Protein AF-A0A8E5HLG8-F1 (afdb_monomer_lite)

Foldseek 3Di:
DDDDDDDDDDPPPDPPPLLVVLVVVLVVLQVLVVVLDPPPPDPPPDDDDPPDDDDDDDDDDDDDDDDDDDDDDDDDDDDDDDDDDDDDDDDDDDDDDDDDDDDDDDDDDDDDDDDDDDDDDDDDDDDDDDDDDDDDDDDDDPPPPQDFDPPDPDDDDPVLLVSLVVSQVSRVLNVVLVVVVDCLVVLLVLVVQLQVCLQVLVLLSNLLSLLVSCLVPNVSVLLLLLSLLQPACSSNPDRPPGPDPDPPDDQDPVNVVVNSDDPSNVSSNVSSCCNNVVVLVVVCVVPPPVCCCVRPVVVVPDQDLAQFLALCNLVSVVCVVPVDDDDPVLVVLVPQLSCVLRPVLSVQFSNQPSLLSQLLSLLSNQLSHSGHHSSSVSRNVSSSSVQVVQFPLSVPVVNVVCLSVQLSVLSSQLVVLSCCCPPVVDPQSPPRNNVSSVSNSVSSVVVSVRSSVSSNDNPPSDPDD

Sequence (465 aa):
MNQKNTNNANAHDALPPHADVGIKINIAIAIAIAIATPIPVGISTPIPVPIVPPPPRPPVPRRRRPPPRPPRLRRLPGRPLRRQVHRHRLPRLHRCRPPRLRRPVALRPRHVPLHPPPRVAAAPHRRLPPPRQARLRPRRPPRRLARPARPAPPGFPPPRAGAFAALWLWNPMVAAISARGSCEGLLGVLTAALVWAVEARRVGLAGAVLGLAVHFKIYPFIWAGAVVWWMDRERMGGPRAGPAAAPEEPASLGALVRGFVSPDRMKLAAVSLATFMGLNALMYSVYGTPFLTHTFLHHVSRIDHRHNFSPYNTLLYLTSAEPASSLRAESLAFLPQLLLSCVLIPFVLAKKDLATSMMAQTLAFVTFNKVCTSQYFLWYMIFLPLYLPGSTLLRKPAVGVSALVLWIAAQAAWLQQGYQLEFLGRSTFFPGLWAASLAFFLVNCWILGIIICDGAVTHDKLHVE

InterPro domains:
  IPR007704 GPI mannosyltransferase 1 [PF05007] (177-452)
  IPR007704 GPI mannosyltransferase 1 [PTHR12886] (159-453)

Secondary structure (DSSP, 8-state):
----------------HHHHHHHHHHHHHHHHHHHHS---------PPPP-PPPPPPPPP---PPPPPPPP-PPP----------PPPPPPP---PPPPP-PPPP--PPPPPP-PPPP-PPP----PPPPPP-------PPP---PPPPPPPPPPPPHHHHHHHHHHHHT-HHHHHHHHTT-THHHHHHHHHHHHHHHHTT-HHHHHHHHHHHHHH-SGGGGHHHHHHHH--HHHH--TT-PPPPP-SS---HHHHHHHH--HHHHHHHHHHHHHHHHHHHHHHHHH-HHHHIIIIIHHHH----TT--STTHHHHHHHHH----S--GGGGGHHHHHHIIIIIHHHHHTTT-HHHHHHHHHHHHHHT-S---GGGHHHHHTTHHHHGGGSHHHHSHHHHHHHHHHHHHHHHHHHHHHHHHHTT----IIIIIHHHHHHHHHHHHHHHHHHHHHHHS--------

Structure (mmCIF, N/CA/C/O backbone):
data_AF-A0A8E5HLG8-F1
#
_entry.id   AF-A0A8E5HLG8-F1
#
loop_
_atom_site.group_PDB
_atom_site.id
_atom_site.type_symbol
_atom_site.label_atom_id
_atom_site.label_alt_id
_atom_site.label_comp_id
_atom_site.label_asym_id
_atom_site.label_entity_id
_atom_site.label_seq_id
_atom_site.pdbx_PDB_ins_code
_atom_site.Cartn_x
_atom_site.Cartn_y
_atom_site.Cartn_z
_atom_site.occupancy
_atom_site.B_iso_or_equiv
_atom_site.auth_seq_id
_atom_site.auth_comp_id
_atom_site.auth_asym_id
_atom_site.auth_atom_id
_atom_site.pdbx_PDB_model_num
ATOM 1 N N . MET A 1 1 ? -52.337 -38.064 19.237 1.00 33.66 1 MET A N 1
ATOM 2 C CA . MET A 1 1 ? -52.190 -38.954 18.063 1.00 33.66 1 MET A CA 1
ATOM 3 C C . MET A 1 1 ? -51.597 -38.114 16.932 1.00 33.66 1 MET A C 1
ATOM 5 O O . MET A 1 1 ? -52.253 -37.168 16.533 1.00 33.66 1 MET A O 1
ATOM 9 N N . ASN A 1 2 ? -50.277 -38.158 16.700 1.00 33.19 2 ASN A N 1
ATOM 10 C CA . ASN A 1 2 ? -49.595 -38.924 15.628 1.00 33.19 2 ASN A CA 1
ATOM 11 C C . ASN A 1 2 ? -50.138 -38.632 14.212 1.00 33.19 2 ASN A C 1
ATOM 13 O O . ASN A 1 2 ? -51.338 -38.731 14.025 1.00 33.19 2 ASN A O 1
ATOM 17 N N . GLN A 1 3 ? -49.382 -38.407 13.132 1.00 33.06 3 GLN A N 1
ATOM 18 C CA . GLN A 1 3 ? -47.950 -38.281 12.815 1.00 33.06 3 GLN A CA 1
ATOM 19 C C . GLN A 1 3 ? -47.907 -38.124 11.274 1.00 33.06 3 GLN A C 1
ATOM 21 O O . GLN A 1 3 ? -48.616 -38.876 10.612 1.00 33.06 3 GLN A O 1
ATOM 26 N N . LYS A 1 4 ? -47.077 -37.237 10.700 1.00 31.91 4 LYS A N 1
ATOM 27 C CA . LYS A 1 4 ? -46.041 -37.568 9.683 1.00 31.91 4 LYS A CA 1
ATOM 28 C C . LYS A 1 4 ? -45.573 -36.372 8.839 1.00 31.91 4 LYS A C 1
ATOM 30 O O . LYS A 1 4 ? -46.316 -35.777 8.071 1.00 31.91 4 LYS A O 1
ATOM 35 N N . ASN A 1 5 ? -44.267 -36.144 8.981 1.00 39.59 5 ASN A N 1
ATOM 36 C CA . ASN A 1 5 ? -43.316 -35.571 8.031 1.00 39.59 5 ASN A CA 1
ATOM 37 C C . ASN A 1 5 ? -43.402 -36.172 6.619 1.00 39.59 5 ASN A C 1
ATOM 39 O O . ASN A 1 5 ? -43.692 -37.361 6.493 1.00 39.59 5 ASN A O 1
ATOM 43 N N . THR A 1 6 ? -42.987 -35.357 5.636 1.00 32.62 6 THR A N 1
ATOM 44 C CA . THR A 1 6 ? -42.326 -35.603 4.319 1.00 32.62 6 THR A CA 1
ATOM 45 C C . THR A 1 6 ? -42.886 -34.551 3.338 1.00 32.62 6 THR A C 1
ATOM 47 O O . THR A 1 6 ? -44.091 -34.387 3.260 1.00 32.62 6 THR A O 1
ATOM 50 N N . ASN A 1 7 ? -42.139 -33.694 2.636 1.00 28.83 7 ASN A N 1
ATOM 51 C CA . ASN A 1 7 ? -40.846 -33.860 1.989 1.00 28.83 7 ASN A CA 1
ATOM 52 C C . ASN A 1 7 ? -40.058 -32.543 1.932 1.00 28.83 7 ASN A C 1
ATOM 54 O O . ASN A 1 7 ? -40.578 -31.495 1.560 1.00 28.83 7 ASN A O 1
ATOM 58 N N . ASN A 1 8 ? -38.770 -32.671 2.232 1.00 35.88 8 ASN A N 1
ATOM 59 C CA . ASN A 1 8 ? -37.707 -31.734 1.923 1.00 35.88 8 ASN A CA 1
ATOM 60 C C . ASN A 1 8 ? -36.848 -32.420 0.848 1.00 35.88 8 ASN A C 1
ATOM 62 O O . ASN A 1 8 ? -36.242 -33.443 1.154 1.00 35.88 8 ASN A O 1
ATOM 66 N N . ALA A 1 9 ? -36.848 -31.925 -0.390 1.00 35.78 9 ALA A N 1
ATOM 67 C CA . ALA A 1 9 ? -35.837 -32.214 -1.412 1.00 35.78 9 ALA A CA 1
ATOM 68 C C . ALA A 1 9 ? -36.082 -31.306 -2.628 1.00 35.78 9 ALA A C 1
ATOM 70 O O . ALA A 1 9 ? -37.214 -31.214 -3.095 1.00 35.78 9 ALA A O 1
ATOM 71 N N . ASN A 1 10 ? -35.011 -30.696 -3.143 1.00 32.66 10 ASN A N 1
ATOM 72 C CA . ASN A 1 10 ? -34.926 -29.839 -4.340 1.00 32.66 10 ASN A CA 1
ATOM 73 C C . ASN A 1 10 ? -34.997 -28.320 -4.107 1.00 32.66 10 ASN A C 1
ATOM 75 O O . ASN A 1 10 ? -35.685 -27.599 -4.822 1.00 32.66 10 ASN A O 1
ATOM 79 N N . ALA A 1 11 ? -34.185 -27.808 -3.183 1.00 34.97 11 ALA A N 1
ATOM 80 C CA . ALA A 1 11 ? -33.562 -26.502 -3.378 1.00 34.97 11 ALA A CA 1
ATOM 81 C C . ALA A 1 11 ? -32.075 -26.759 -3.635 1.00 34.97 11 ALA A C 1
ATOM 83 O O . ALA A 1 11 ? -31.290 -26.902 -2.704 1.00 34.97 11 ALA A O 1
ATOM 84 N N . HIS A 1 12 ? -31.711 -26.928 -4.907 1.00 36.16 12 HIS A N 1
ATOM 85 C CA . HIS A 1 12 ? -30.310 -26.912 -5.308 1.00 36.16 12 HIS A CA 1
ATOM 86 C C . HIS A 1 12 ? -29.679 -25.601 -4.830 1.00 36.16 12 HIS A C 1
ATOM 88 O O . HIS A 1 12 ? -30.248 -24.529 -5.043 1.00 36.16 12 HIS A O 1
ATOM 94 N N . ASP A 1 13 ? -28.507 -25.722 -4.209 1.00 39.66 13 ASP A N 1
ATOM 95 C CA . ASP A 1 13 ? -27.594 -24.656 -3.805 1.00 39.66 13 ASP A CA 1
ATOM 96 C C . ASP A 1 13 ? -27.187 -23.774 -5.000 1.00 39.66 13 ASP A C 1
ATOM 98 O O . ASP A 1 13 ? -26.072 -23.845 -5.522 1.00 39.66 13 ASP A O 1
ATOM 102 N N . ALA A 1 14 ? -28.095 -22.923 -5.467 1.00 40.72 14 ALA A N 1
ATOM 103 C CA . ALA A 1 14 ? -27.753 -21.842 -6.369 1.00 40.72 14 ALA A CA 1
ATOM 104 C C . ALA A 1 14 ? -27.054 -20.760 -5.539 1.00 40.72 14 ALA A C 1
ATOM 106 O O . ALA A 1 14 ? -27.681 -20.048 -4.750 1.00 40.72 14 ALA A O 1
ATOM 107 N N . LEU A 1 15 ? -25.732 -20.649 -5.701 1.00 38.44 15 LEU A N 1
ATOM 108 C CA . LEU A 1 15 ? -24.967 -19.507 -5.209 1.00 38.44 15 LEU A CA 1
ATOM 109 C C . LEU A 1 15 ? -25.688 -18.208 -5.616 1.00 38.44 15 LEU A C 1
ATOM 111 O O . LEU A 1 15 ? -26.100 -18.084 -6.773 1.00 38.44 15 LEU A O 1
ATOM 115 N N . PRO A 1 16 ? -25.838 -17.225 -4.707 1.00 43.00 16 PRO A N 1
ATOM 116 C CA . PRO A 1 16 ? -26.489 -15.969 -5.049 1.00 43.00 16 PRO A CA 1
ATOM 117 C C . PRO A 1 16 ? -25.780 -15.344 -6.260 1.00 43.00 16 PRO A C 1
ATOM 119 O O . PRO A 1 16 ? -24.552 -15.438 -6.347 1.00 43.00 16 PRO A O 1
ATOM 122 N N . PRO A 1 17 ? -26.496 -14.661 -7.170 1.00 42.03 17 PRO A N 1
ATOM 123 C CA . PRO A 1 17 ? -25.954 -14.197 -8.454 1.00 42.03 17 PRO A CA 1
ATOM 124 C C . PRO A 1 17 ? -24.676 -13.342 -8.330 1.00 42.03 17 PRO A C 1
ATOM 126 O O . PRO A 1 17 ? -23.859 -13.294 -9.243 1.00 42.03 17 PRO A O 1
ATOM 129 N N . HIS A 1 18 ? -24.434 -12.718 -7.173 1.00 44.22 18 HIS A N 1
ATOM 130 C CA . HIS A 1 18 ? -23.208 -11.968 -6.880 1.00 44.22 18 HIS A CA 1
ATOM 131 C C . HIS A 1 18 ? -21.958 -12.832 -6.625 1.00 44.22 18 HIS A C 1
ATOM 133 O O . HIS A 1 18 ? -20.843 -12.362 -6.844 1.00 44.22 18 HIS A O 1
ATOM 139 N N . ALA A 1 19 ? -22.112 -14.072 -6.155 1.00 35.81 19 ALA A N 1
ATOM 140 C CA . ALA A 1 19 ? -20.997 -14.991 -5.929 1.00 35.81 19 ALA A CA 1
ATOM 141 C C . ALA A 1 19 ? -20.511 -15.627 -7.245 1.00 35.81 19 ALA A C 1
ATOM 143 O O . ALA A 1 19 ? -19.310 -15.806 -7.436 1.00 35.81 19 ALA A O 1
ATOM 144 N N . ASP A 1 20 ? -21.428 -15.851 -8.188 1.00 43.81 20 ASP A N 1
ATOM 145 C CA . ASP A 1 20 ? -21.122 -16.301 -9.550 1.00 43.81 20 ASP A CA 1
ATOM 146 C C . ASP A 1 20 ? -20.339 -15.230 -10.345 1.00 43.81 20 ASP A C 1
ATOM 148 O O . ASP A 1 20 ? -19.376 -15.526 -11.050 1.00 43.81 20 ASP A O 1
ATOM 152 N N . VAL A 1 21 ? -20.646 -13.944 -10.131 1.00 48.38 21 VAL A N 1
ATOM 153 C CA . VAL A 1 21 ? -19.853 -12.823 -10.674 1.00 48.38 21 VAL A CA 1
ATOM 154 C C . VAL A 1 21 ? -18.424 -12.808 -10.115 1.00 48.38 21 VAL A C 1
ATOM 156 O O . VAL A 1 21 ? -17.485 -12.570 -10.869 1.00 48.38 21 VAL A O 1
ATOM 159 N N . GLY A 1 22 ? -18.225 -13.099 -8.825 1.00 39.38 22 GLY A N 1
ATOM 160 C CA . GLY A 1 22 ? -16.890 -13.169 -8.213 1.00 39.38 22 GLY A CA 1
ATOM 161 C C . GLY A 1 22 ? -16.023 -14.297 -8.783 1.00 39.38 22 GLY A C 1
ATOM 162 O O . GLY A 1 22 ? -14.840 -14.091 -9.048 1.00 39.38 22 GLY A O 1
ATOM 163 N N . ILE A 1 23 ? -16.623 -15.461 -9.049 1.00 42.91 23 ILE A N 1
ATOM 164 C CA . ILE A 1 23 ? -15.954 -16.597 -9.700 1.00 42.91 23 ILE A CA 1
ATOM 165 C C . ILE A 1 23 ? -15.611 -16.256 -11.155 1.00 42.91 23 ILE A C 1
ATOM 167 O O . ILE A 1 23 ? -14.480 -16.470 -11.585 1.00 42.91 23 ILE A O 1
ATOM 171 N N . LYS A 1 24 ? -16.539 -15.642 -11.897 1.00 42.03 24 LYS A N 1
ATOM 172 C CA . LYS A 1 24 ? -16.307 -15.187 -13.279 1.00 42.03 24 LYS A CA 1
ATOM 173 C C . LYS A 1 24 ? -15.227 -14.106 -13.367 1.00 42.03 24 LYS A C 1
ATOM 175 O O . LYS A 1 24 ? -14.404 -14.147 -14.276 1.00 42.03 24 LYS A O 1
ATOM 180 N N . ILE A 1 25 ? -15.173 -13.187 -12.401 1.00 45.47 25 ILE A N 1
ATOM 181 C CA . ILE A 1 25 ? -14.101 -12.191 -12.281 1.00 45.47 25 ILE A CA 1
ATOM 182 C C . ILE A 1 25 ? -12.770 -12.871 -11.954 1.00 45.47 25 ILE A C 1
ATOM 184 O O . ILE A 1 25 ? -11.781 -12.550 -12.595 1.00 45.47 25 ILE A O 1
ATOM 188 N N . ASN A 1 26 ? -12.726 -13.838 -11.035 1.00 41.66 26 ASN A N 1
ATOM 189 C CA . ASN A 1 26 ? -11.507 -14.605 -10.755 1.00 41.66 26 ASN A CA 1
ATOM 190 C C . ASN A 1 26 ? -10.997 -15.364 -11.977 1.00 41.66 26 ASN A C 1
ATOM 192 O O . ASN A 1 26 ? -9.798 -15.364 -12.226 1.00 41.66 26 ASN A O 1
ATOM 196 N N . ILE A 1 27 ? -11.892 -15.976 -12.752 1.00 44.75 27 ILE A N 1
ATOM 197 C CA . ILE A 1 27 ? -11.540 -16.661 -13.997 1.00 44.75 27 ILE A CA 1
ATOM 198 C C . ILE A 1 27 ? -11.031 -15.647 -15.029 1.00 44.75 27 ILE A C 1
ATOM 200 O O . ILE A 1 27 ? -10.001 -15.882 -15.651 1.00 44.75 27 ILE A O 1
ATOM 204 N N . ALA A 1 28 ? -11.674 -14.484 -15.165 1.00 42.00 28 ALA A N 1
ATOM 205 C CA . ALA A 1 28 ? -11.221 -13.423 -16.065 1.00 42.00 28 ALA A CA 1
ATOM 206 C C . ALA A 1 28 ? -9.865 -12.824 -15.642 1.00 42.00 28 ALA A C 1
ATOM 208 O O . ALA A 1 28 ? -8.995 -12.632 -16.486 1.00 42.00 28 ALA A O 1
ATOM 209 N N . ILE A 1 29 ? -9.654 -12.590 -14.342 1.00 42.69 29 ILE A N 1
ATOM 210 C CA . ILE A 1 29 ? -8.370 -12.193 -13.741 1.00 42.69 29 ILE A CA 1
ATOM 211 C C . ILE A 1 29 ? -7.323 -13.272 -14.018 1.00 42.69 29 ILE A C 1
ATOM 213 O O . ILE A 1 29 ? -6.205 -12.954 -14.416 1.00 42.69 29 ILE A O 1
ATOM 217 N N . ALA A 1 30 ? -7.687 -14.544 -13.839 1.00 39.66 30 ALA A N 1
ATOM 218 C CA . ALA A 1 30 ? -6.775 -15.658 -14.012 1.00 39.66 30 ALA A CA 1
ATOM 219 C C . ALA A 1 30 ? -6.317 -15.814 -15.464 1.00 39.66 30 ALA A C 1
ATOM 221 O O . ALA A 1 30 ? -5.120 -15.914 -15.724 1.00 39.66 30 ALA A O 1
ATOM 222 N N . ILE A 1 31 ? -7.261 -15.745 -16.402 1.00 42.72 31 ILE A N 1
ATOM 223 C CA . ILE A 1 31 ? -7.009 -15.782 -17.844 1.00 42.72 31 ILE A CA 1
ATOM 224 C C . ILE A 1 31 ? -6.178 -14.570 -18.270 1.00 42.72 31 ILE A C 1
ATOM 226 O O . ILE A 1 31 ? -5.179 -14.718 -18.967 1.00 42.72 31 ILE A O 1
ATOM 230 N N . ALA A 1 32 ? -6.531 -13.368 -17.821 1.00 40.81 32 ALA A N 1
ATOM 231 C CA . ALA A 1 32 ? -5.846 -12.156 -18.245 1.00 40.81 32 ALA A CA 1
ATOM 232 C C . ALA A 1 32 ? -4.432 -12.017 -17.647 1.00 40.81 32 ALA A C 1
ATOM 234 O O . ALA A 1 32 ? -3.543 -11.485 -18.308 1.00 40.81 32 ALA A O 1
ATOM 235 N N . ILE A 1 33 ? -4.185 -12.551 -16.444 1.00 39.84 33 ILE A N 1
ATOM 236 C CA . ILE A 1 33 ? -2.832 -12.658 -15.878 1.00 39.84 33 ILE A CA 1
ATOM 237 C C . ILE A 1 33 ? -2.034 -13.752 -16.588 1.00 39.84 33 ILE A C 1
ATOM 239 O O . ILE A 1 33 ? -0.885 -13.495 -16.917 1.00 39.84 33 ILE A O 1
ATOM 243 N N . ALA A 1 34 ? -2.624 -14.913 -16.894 1.00 35.84 34 ALA A N 1
ATOM 244 C CA . ALA A 1 34 ? -1.951 -15.962 -17.666 1.00 35.84 34 ALA A CA 1
ATOM 245 C C . ALA A 1 34 ? -1.518 -15.476 -19.063 1.00 35.84 34 ALA A C 1
ATOM 247 O O . ALA A 1 34 ? -0.477 -15.894 -19.561 1.00 35.84 34 ALA A O 1
ATOM 248 N N . ILE A 1 35 ? -2.277 -14.551 -19.662 1.00 40.31 35 ILE A N 1
ATOM 249 C CA . ILE A 1 35 ? -1.929 -13.880 -20.924 1.00 40.31 35 ILE A CA 1
ATOM 250 C C . ILE A 1 35 ? -0.850 -12.795 -20.722 1.00 40.31 35 ILE A C 1
ATOM 252 O O . ILE A 1 35 ? -0.012 -12.596 -21.598 1.00 40.31 35 ILE A O 1
ATOM 256 N N . ALA A 1 36 ? -0.850 -12.084 -19.587 1.00 32.88 36 ALA A N 1
ATOM 257 C CA . ALA A 1 36 ? 0.065 -10.966 -19.317 1.00 32.88 36 ALA A CA 1
ATOM 258 C C . ALA A 1 36 ? 1.403 -11.375 -18.671 1.00 32.88 36 ALA A C 1
ATOM 260 O O . ALA A 1 36 ? 2.363 -10.603 -18.702 1.00 32.88 36 ALA A O 1
ATOM 261 N N . THR A 1 37 ? 1.495 -12.566 -18.079 1.00 32.44 37 THR A N 1
ATOM 262 C CA . THR A 1 37 ? 2.759 -13.137 -17.611 1.00 32.44 37 THR A CA 1
ATOM 263 C C . THR A 1 37 ? 3.421 -13.897 -18.753 1.00 32.44 37 THR A C 1
ATOM 265 O O . THR A 1 37 ? 2.841 -14.882 -19.212 1.00 32.44 37 THR A O 1
ATOM 268 N N . PRO A 1 38 ? 4.637 -13.532 -19.199 1.00 34.59 38 PRO A N 1
ATOM 269 C CA . PRO A 1 38 ? 5.407 -14.443 -20.025 1.00 34.59 38 PRO A CA 1
ATOM 270 C C . PRO A 1 38 ? 5.679 -15.698 -19.191 1.00 34.59 38 PRO A C 1
ATOM 272 O O . PRO A 1 38 ? 6.455 -15.668 -18.235 1.00 34.59 38 PRO A O 1
ATOM 275 N N . ILE A 1 39 ? 5.007 -16.799 -19.533 1.00 34.38 39 ILE A N 1
ATOM 276 C CA . ILE A 1 39 ? 5.462 -18.134 -19.154 1.00 34.38 39 ILE A CA 1
ATOM 277 C C . ILE A 1 39 ? 6.886 -18.227 -19.710 1.00 34.38 39 ILE A C 1
ATOM 279 O O . ILE A 1 39 ? 7.060 -18.012 -20.913 1.00 34.38 39 ILE A O 1
ATOM 283 N N . PRO A 1 40 ? 7.917 -18.497 -18.894 1.00 33.84 40 PRO A N 1
ATOM 284 C CA . PRO A 1 40 ? 9.219 -18.821 -19.440 1.00 33.84 40 PRO A CA 1
ATOM 285 C C . PRO A 1 40 ? 9.073 -20.128 -20.225 1.00 33.84 40 PRO A C 1
ATOM 287 O O . PRO A 1 40 ? 9.118 -21.223 -19.669 1.00 33.84 40 PRO A O 1
ATOM 290 N N . VAL A 1 41 ? 8.858 -20.018 -21.536 1.00 34.16 41 VAL A N 1
ATOM 291 C CA . VAL A 1 41 ? 9.073 -21.121 -22.468 1.00 34.16 41 VAL A CA 1
ATOM 292 C C . VAL A 1 41 ? 10.581 -21.309 -22.516 1.00 34.16 41 VAL A C 1
ATOM 294 O O . VAL A 1 41 ? 11.297 -20.577 -23.193 1.00 34.16 41 VAL A O 1
ATOM 297 N N . GLY A 1 42 ? 11.070 -22.222 -21.685 1.00 30.70 42 GLY A N 1
ATOM 298 C CA . GLY A 1 42 ? 12.496 -22.442 -21.528 1.00 30.70 42 GLY A CA 1
ATOM 299 C C . GLY A 1 42 ? 12.827 -23.356 -20.362 1.00 30.70 42 GLY A C 1
ATOM 300 O O . GLY A 1 42 ? 13.618 -22.983 -19.503 1.00 30.70 42 GLY A O 1
ATOM 301 N N . ILE A 1 43 ? 12.294 -24.582 -20.358 1.00 36.59 43 ILE A N 1
ATOM 302 C CA . ILE A 1 43 ? 13.053 -25.701 -19.788 1.00 36.59 43 ILE A CA 1
ATOM 303 C C . ILE A 1 43 ? 14.216 -25.932 -20.760 1.00 36.59 43 ILE A C 1
ATOM 305 O O . ILE A 1 43 ? 14.160 -26.782 -21.639 1.00 36.59 43 ILE A O 1
ATOM 309 N N . SER A 1 44 ? 15.246 -25.093 -20.666 1.00 32.69 44 SER A N 1
ATOM 310 C CA . SER A 1 44 ? 16.565 -25.464 -21.153 1.00 32.69 44 SER A CA 1
ATOM 311 C C . SER A 1 44 ? 17.203 -26.251 -20.026 1.00 32.69 44 SER A C 1
ATOM 313 O O . SER A 1 44 ? 17.502 -25.712 -18.961 1.00 32.69 44 SER A O 1
ATOM 315 N N . THR A 1 45 ? 17.341 -27.551 -20.254 1.00 33.38 45 THR A N 1
ATOM 316 C CA . THR A 1 45 ? 18.261 -28.421 -19.524 1.00 33.38 45 THR A CA 1
ATOM 317 C C . THR A 1 45 ? 19.561 -27.668 -19.224 1.00 33.38 45 THR A C 1
ATOM 319 O O . THR A 1 45 ? 20.091 -27.026 -20.137 1.00 33.38 45 THR A O 1
ATOM 322 N N . PRO A 1 46 ? 20.092 -27.711 -17.990 1.00 33.22 46 PRO A N 1
ATOM 323 C CA . PRO A 1 46 ? 21.350 -27.051 -17.685 1.00 33.22 46 PRO A CA 1
ATOM 324 C C . PRO A 1 46 ? 22.454 -27.661 -18.553 1.00 33.22 46 PRO A C 1
ATOM 326 O O . PRO A 1 46 ? 22.828 -28.819 -18.385 1.00 33.22 46 PRO A O 1
ATOM 329 N N . ILE A 1 47 ? 22.962 -26.875 -19.502 1.00 39.88 47 ILE A N 1
ATOM 330 C CA . ILE A 1 47 ? 24.226 -27.167 -20.173 1.00 39.88 47 ILE A CA 1
ATOM 331 C C . ILE A 1 47 ? 25.305 -27.100 -19.079 1.00 39.88 47 ILE A C 1
ATOM 333 O O . ILE A 1 47 ? 25.369 -26.088 -18.373 1.00 39.88 47 ILE A O 1
ATOM 337 N N . PRO A 1 48 ? 26.130 -28.144 -18.883 1.00 34.59 48 PRO A N 1
ATOM 338 C CA . PRO A 1 48 ? 27.190 -28.107 -17.888 1.00 34.59 48 PRO A CA 1
ATOM 339 C C . PRO A 1 48 ? 28.175 -26.987 -18.235 1.00 34.59 48 PRO A C 1
ATOM 341 O O . PRO A 1 48 ? 28.818 -26.993 -19.284 1.00 34.59 48 PRO A O 1
ATOM 344 N N . VAL A 1 49 ? 28.268 -26.003 -17.342 1.00 42.03 49 VAL A N 1
ATOM 345 C CA . VAL A 1 49 ? 29.282 -24.949 -17.393 1.00 42.03 49 VAL A CA 1
ATOM 346 C C . VAL A 1 49 ? 30.656 -25.619 -17.246 1.00 42.03 49 VAL A C 1
ATOM 348 O O . VAL A 1 49 ? 30.843 -26.374 -16.288 1.00 42.03 49 VAL A O 1
ATOM 351 N N . PRO A 1 50 ? 31.631 -25.371 -18.141 1.00 37.91 50 PRO A N 1
ATOM 352 C CA . PRO A 1 50 ? 32.989 -25.849 -17.934 1.00 37.91 50 PRO A CA 1
ATOM 353 C C . PRO A 1 50 ? 33.537 -25.236 -16.645 1.00 37.91 50 PRO A C 1
ATOM 355 O O . PRO A 1 50 ? 33.508 -24.017 -16.464 1.00 37.91 50 PRO A O 1
ATOM 358 N N . ILE A 1 51 ? 34.037 -26.082 -15.747 1.00 43.84 51 ILE A N 1
ATOM 359 C CA . ILE A 1 51 ? 34.740 -25.655 -14.539 1.00 43.84 51 ILE A CA 1
ATOM 360 C C . ILE A 1 51 ? 35.990 -24.892 -14.989 1.00 43.84 51 ILE A C 1
ATOM 362 O O . ILE A 1 51 ? 36.980 -25.488 -15.408 1.00 43.84 51 ILE A O 1
ATOM 366 N N . VAL A 1 52 ? 35.935 -23.563 -14.930 1.00 50.94 52 VAL A N 1
ATOM 367 C CA . VAL A 1 52 ? 37.111 -22.710 -15.108 1.00 50.94 52 VAL A CA 1
ATOM 368 C C . VAL A 1 52 ? 37.937 -22.816 -13.822 1.00 50.94 52 VAL A C 1
ATOM 370 O O . VAL A 1 52 ? 37.417 -22.485 -12.752 1.00 50.94 52 VAL A O 1
ATOM 373 N N . PRO A 1 53 ? 39.194 -23.294 -13.868 1.00 52.78 53 PRO A N 1
ATOM 374 C CA . PRO A 1 53 ? 40.040 -23.323 -12.684 1.00 52.78 53 PRO A CA 1
ATOM 375 C C . PRO A 1 53 ? 40.323 -21.890 -12.204 1.00 52.78 53 PRO A C 1
ATOM 377 O O . PRO A 1 53 ? 40.390 -20.963 -13.018 1.00 52.78 53 PRO A O 1
ATOM 380 N N . PRO A 1 54 ? 40.492 -21.677 -10.887 1.00 55.53 54 PRO A N 1
ATOM 381 C CA . PRO A 1 54 ? 40.755 -20.351 -10.348 1.00 55.53 54 PRO A CA 1
ATOM 382 C C . PRO A 1 54 ? 42.059 -19.776 -10.928 1.00 55.53 54 PRO A C 1
ATOM 384 O O . PRO A 1 54 ? 43.006 -20.530 -11.174 1.00 55.53 54 PRO A O 1
ATOM 387 N N . PRO A 1 55 ? 42.147 -18.448 -11.125 1.00 54.84 55 PRO A N 1
ATOM 388 C CA . PRO A 1 55 ? 43.370 -17.823 -11.609 1.00 54.84 55 PRO A CA 1
ATOM 389 C C . PRO A 1 55 ? 44.530 -18.066 -10.626 1.00 54.84 55 PRO A C 1
ATOM 391 O O . PRO A 1 55 ? 44.311 -18.113 -9.408 1.00 54.84 55 PRO A O 1
ATOM 394 N N . PRO A 1 56 ? 45.774 -18.216 -11.119 1.00 59.94 56 PRO A N 1
ATOM 395 C CA . PRO A 1 56 ? 46.929 -18.447 -10.263 1.00 59.94 56 PRO A CA 1
ATOM 396 C C . PRO A 1 56 ? 47.146 -17.270 -9.305 1.00 59.94 56 PRO A C 1
ATOM 398 O O . PRO A 1 56 ? 46.934 -16.105 -9.653 1.00 59.94 56 PRO A O 1
ATOM 401 N N . ARG A 1 57 ? 47.583 -17.584 -8.078 1.00 53.69 57 ARG A N 1
ATOM 402 C CA . ARG A 1 57 ? 47.890 -16.583 -7.047 1.00 53.69 57 ARG A CA 1
ATOM 403 C C . ARG A 1 57 ? 48.904 -15.560 -7.583 1.00 53.69 57 ARG A C 1
ATOM 405 O O . ARG A 1 57 ? 49.873 -15.964 -8.228 1.00 53.69 57 ARG A O 1
ATOM 412 N N . PRO A 1 58 ? 48.739 -14.260 -7.281 1.00 55.38 58 PRO A N 1
ATOM 413 C CA . PRO A 1 58 ? 49.726 -13.261 -7.663 1.00 55.38 58 PRO A CA 1
ATOM 414 C C . PRO A 1 58 ? 51.077 -13.571 -6.993 1.00 55.38 58 PRO A C 1
ATOM 416 O O . PRO A 1 58 ? 51.102 -14.029 -5.844 1.00 55.38 58 PRO A O 1
ATOM 419 N N . PRO A 1 59 ? 52.208 -13.339 -7.682 1.00 54.72 59 PRO A N 1
ATOM 420 C CA . PRO A 1 59 ? 53.522 -13.625 -7.128 1.00 54.72 59 PRO A CA 1
ATOM 421 C C . PRO A 1 59 ? 53.808 -12.745 -5.906 1.00 54.72 59 PRO A C 1
ATOM 423 O O . PRO A 1 59 ? 53.547 -11.541 -5.898 1.00 54.72 59 PRO A O 1
ATOM 426 N N . VAL A 1 60 ? 54.387 -13.366 -4.877 1.00 53.78 60 VAL A N 1
ATOM 427 C CA . VAL A 1 60 ? 54.887 -12.703 -3.665 1.00 53.78 60 VAL A CA 1
ATOM 428 C C . VAL A 1 60 ? 55.868 -11.587 -4.063 1.00 53.78 60 VAL A C 1
ATOM 430 O O . VAL A 1 60 ? 56.765 -11.840 -4.876 1.00 53.78 60 VAL A O 1
ATOM 433 N N . PRO A 1 61 ? 55.769 -10.362 -3.509 1.00 44.97 61 PRO A N 1
ATOM 434 C CA . PRO A 1 61 ? 56.692 -9.293 -3.865 1.00 44.97 61 PRO A CA 1
ATOM 435 C C . PRO A 1 61 ? 58.108 -9.654 -3.403 1.00 44.97 61 PRO A C 1
ATOM 437 O O . PRO A 1 61 ? 58.391 -9.726 -2.206 1.00 44.97 61 PRO A O 1
ATOM 440 N N . ARG A 1 62 ? 59.035 -9.850 -4.347 1.00 50.16 62 ARG A N 1
ATOM 441 C CA . ARG A 1 62 ? 60.471 -9.847 -4.036 1.00 50.16 62 ARG A CA 1
ATOM 442 C C . ARG A 1 62 ? 60.835 -8.466 -3.484 1.00 50.16 62 ARG A C 1
ATOM 444 O O . ARG A 1 62 ? 60.552 -7.457 -4.130 1.00 50.16 62 ARG A O 1
ATOM 451 N N . ARG A 1 63 ? 61.471 -8.423 -2.306 1.00 47.53 63 ARG A N 1
ATOM 452 C CA . ARG A 1 63 ? 62.035 -7.201 -1.703 1.00 47.53 63 ARG A CA 1
ATOM 453 C C . ARG A 1 63 ? 62.872 -6.449 -2.748 1.00 47.53 63 ARG A C 1
ATOM 455 O O . ARG A 1 63 ? 63.966 -6.888 -3.096 1.00 47.53 63 ARG A O 1
ATOM 462 N N . ARG A 1 64 ? 62.367 -5.321 -3.257 1.00 46.78 64 ARG A N 1
ATOM 463 C CA . ARG A 1 64 ? 63.157 -4.394 -4.077 1.00 46.78 64 ARG A CA 1
ATOM 464 C C . ARG A 1 64 ? 64.065 -3.580 -3.154 1.00 46.78 64 ARG A C 1
ATOM 466 O O . ARG A 1 64 ? 63.602 -3.046 -2.149 1.00 46.78 64 ARG A O 1
ATOM 473 N N . ARG A 1 65 ? 65.356 -3.498 -3.496 1.00 53.25 65 ARG A N 1
ATOM 474 C CA . ARG A 1 65 ? 66.304 -2.551 -2.884 1.00 53.25 65 ARG A CA 1
ATOM 475 C C . ARG A 1 65 ? 65.786 -1.112 -3.070 1.00 53.25 65 ARG A C 1
ATOM 477 O O . ARG A 1 65 ? 65.181 -0.836 -4.108 1.00 53.25 65 ARG A O 1
ATOM 484 N N . PRO A 1 66 ? 66.014 -0.201 -2.109 1.00 49.62 66 PRO A N 1
ATOM 485 C CA . PRO A 1 66 ? 65.616 1.194 -2.262 1.00 49.62 66 PRO A CA 1
ATOM 486 C C . PRO A 1 66 ? 66.435 1.877 -3.376 1.00 49.62 66 PRO A C 1
ATOM 488 O O . PRO A 1 66 ? 67.597 1.513 -3.581 1.00 49.62 66 PRO A O 1
ATOM 491 N N . PRO A 1 67 ? 65.861 2.855 -4.102 1.00 51.91 67 PRO A N 1
ATOM 492 C CA . PRO A 1 67 ? 66.583 3.598 -5.132 1.00 51.91 67 PRO A CA 1
ATOM 493 C C . PRO A 1 67 ? 67.600 4.578 -4.508 1.00 51.91 67 PRO A C 1
ATOM 495 O O . PRO A 1 67 ? 67.416 5.006 -3.363 1.00 51.91 67 PRO A O 1
ATOM 498 N N . PRO A 1 68 ? 68.671 4.960 -5.233 1.00 54.28 68 PRO A N 1
ATOM 499 C CA . PRO A 1 68 ? 69.638 5.940 -4.748 1.00 54.28 68 PRO A CA 1
ATOM 500 C C . PRO A 1 68 ? 69.026 7.351 -4.690 1.00 54.28 68 PRO A C 1
ATOM 502 O O . PRO A 1 68 ? 68.141 7.702 -5.471 1.00 54.28 68 PRO A O 1
ATOM 505 N N . ARG A 1 69 ? 69.502 8.169 -3.740 1.00 48.12 69 ARG A N 1
ATOM 506 C CA . ARG A 1 69 ? 69.055 9.560 -3.538 1.00 48.12 69 ARG A CA 1
ATOM 507 C C . ARG A 1 69 ? 69.401 10.442 -4.753 1.00 48.12 69 ARG A C 1
ATOM 509 O O . ARG A 1 69 ? 70.517 10.331 -5.257 1.00 48.12 69 ARG A O 1
ATOM 516 N N . PRO A 1 70 ? 68.519 11.369 -5.174 1.00 48.75 70 PRO A N 1
ATOM 517 C CA . PRO A 1 70 ? 68.843 12.335 -6.221 1.00 48.75 70 PRO A CA 1
ATOM 518 C C . PRO A 1 70 ? 69.776 13.451 -5.702 1.00 48.75 70 PRO A C 1
ATOM 520 O O . PRO A 1 70 ? 69.773 13.746 -4.499 1.00 48.75 70 PRO A O 1
ATOM 523 N N . PRO A 1 71 ? 70.571 14.095 -6.580 1.00 47.38 71 PRO A N 1
ATOM 524 C CA . PRO A 1 71 ? 71.487 15.162 -6.192 1.00 47.38 71 PRO A CA 1
ATOM 525 C C . PRO A 1 71 ? 70.745 16.458 -5.829 1.00 47.38 71 PRO A C 1
ATOM 527 O O . PRO A 1 71 ? 69.695 16.789 -6.380 1.00 47.38 71 PRO A O 1
ATOM 530 N N . ARG A 1 72 ? 71.316 17.211 -4.880 1.00 43.88 72 ARG A N 1
ATOM 531 C CA . ARG A 1 72 ? 70.800 18.508 -4.415 1.00 43.88 72 ARG A CA 1
ATOM 532 C C . ARG A 1 72 ? 70.925 19.563 -5.521 1.00 43.88 72 ARG A C 1
ATOM 534 O O . ARG A 1 72 ? 72.034 19.956 -5.867 1.00 43.88 72 ARG A O 1
ATOM 541 N N . LEU A 1 73 ? 69.797 20.072 -6.016 1.00 40.06 73 LEU A N 1
ATOM 542 C CA . LEU A 1 73 ? 69.755 21.230 -6.913 1.00 40.06 73 LEU A CA 1
ATOM 543 C C . LEU A 1 73 ? 69.682 22.547 -6.120 1.00 40.06 73 LEU A C 1
ATOM 545 O O . LEU A 1 73 ? 68.865 22.716 -5.213 1.00 40.06 73 LEU A O 1
ATOM 549 N N . ARG A 1 74 ? 70.589 23.462 -6.477 1.00 39.31 74 ARG A N 1
ATOM 550 C CA . ARG A 1 74 ? 70.741 24.841 -5.984 1.00 39.31 74 ARG A CA 1
ATOM 551 C C . ARG A 1 74 ? 69.445 25.648 -6.159 1.00 39.31 74 ARG A C 1
ATOM 553 O O . ARG A 1 74 ? 68.832 25.620 -7.221 1.00 39.31 74 ARG A O 1
ATOM 560 N N . ARG A 1 75 ? 69.078 26.428 -5.134 1.00 38.91 75 ARG A N 1
ATOM 561 C CA . ARG A 1 75 ? 68.026 27.457 -5.202 1.00 38.91 75 ARG A CA 1
ATOM 562 C C . ARG A 1 75 ? 68.483 28.627 -6.087 1.00 38.91 75 ARG A C 1
ATOM 564 O O . ARG A 1 75 ? 69.550 29.179 -5.840 1.00 38.91 75 ARG A O 1
ATOM 571 N N . LEU A 1 76 ? 67.644 29.041 -7.037 1.00 43.62 76 LEU A N 1
ATOM 572 C CA . LEU A 1 76 ? 67.692 30.357 -7.691 1.00 43.62 76 LEU A CA 1
ATOM 573 C C . LEU A 1 76 ? 66.388 31.125 -7.379 1.00 43.62 76 LEU A C 1
ATOM 575 O O . LEU A 1 76 ? 65.345 30.485 -7.218 1.00 43.62 76 LEU A O 1
ATOM 579 N N . PRO A 1 77 ? 66.433 32.463 -7.221 1.00 40.94 77 PRO A N 1
ATOM 580 C CA . PRO A 1 77 ? 65.343 33.245 -6.641 1.00 40.94 77 PRO A CA 1
ATOM 581 C C . PRO A 1 77 ? 64.231 33.571 -7.649 1.00 40.94 77 PRO A C 1
ATOM 583 O O . PRO A 1 77 ? 64.456 33.679 -8.853 1.00 40.94 77 PRO A O 1
ATOM 586 N N . GLY A 1 78 ? 63.012 33.720 -7.126 1.00 38.03 78 GLY A N 1
ATOM 587 C CA . GLY A 1 78 ? 61.778 33.842 -7.898 1.00 38.03 78 GLY A CA 1
ATOM 588 C C . GLY A 1 78 ? 61.497 35.215 -8.517 1.00 38.03 78 GLY A C 1
ATOM 589 O O . GLY A 1 78 ? 61.938 36.257 -8.037 1.00 38.03 78 GLY A O 1
ATOM 590 N N . ARG A 1 79 ? 60.650 35.192 -9.553 1.00 34.56 79 ARG A N 1
ATOM 591 C CA . ARG A 1 79 ? 59.817 36.311 -10.018 1.00 34.56 79 ARG A CA 1
ATOM 592 C C . ARG A 1 79 ? 58.416 35.781 -10.369 1.00 34.56 79 ARG A C 1
ATOM 594 O O . ARG A 1 79 ? 58.329 34.708 -10.965 1.00 34.56 79 ARG A O 1
ATOM 601 N N . PRO A 1 80 ? 57.323 36.478 -10.008 1.00 39.16 80 PRO A N 1
ATOM 602 C CA . PRO A 1 80 ? 55.967 35.991 -10.237 1.00 39.16 80 PRO A CA 1
ATOM 603 C C . PRO A 1 80 ? 55.465 36.408 -11.626 1.00 39.16 80 PRO A C 1
ATOM 605 O O . PRO A 1 80 ? 55.548 37.580 -11.992 1.00 39.16 80 PRO A O 1
ATOM 608 N N . LEU A 1 81 ? 54.893 35.471 -12.387 1.00 34.12 81 LEU A N 1
ATOM 609 C CA . LEU A 1 81 ? 54.197 35.763 -13.643 1.00 34.12 81 LEU A CA 1
ATOM 610 C C . LEU A 1 81 ? 52.712 35.399 -13.539 1.00 34.12 81 LEU A C 1
ATOM 612 O O . LEU A 1 81 ? 52.315 34.339 -13.057 1.00 34.12 81 LEU A O 1
ATOM 616 N N . ARG A 1 82 ? 51.917 36.394 -13.933 1.00 34.78 82 ARG A N 1
ATOM 617 C CA . ARG A 1 82 ? 50.471 36.570 -13.789 1.00 34.78 82 ARG A CA 1
ATOM 618 C C . ARG A 1 82 ? 49.655 35.413 -14.372 1.00 34.78 82 ARG A C 1
ATOM 620 O O . ARG A 1 82 ? 49.878 35.003 -15.505 1.00 34.78 82 ARG A O 1
ATOM 627 N N . ARG A 1 83 ? 48.605 34.999 -13.652 1.00 34.16 83 ARG A N 1
ATOM 628 C CA . ARG A 1 83 ? 47.493 34.226 -14.225 1.00 34.16 83 ARG A CA 1
ATOM 629 C C . ARG A 1 83 ? 46.621 35.128 -15.097 1.00 34.16 83 ARG A C 1
ATOM 631 O O . ARG A 1 83 ? 46.061 36.118 -14.629 1.00 34.16 83 ARG A O 1
ATOM 638 N N . GLN A 1 84 ? 46.513 34.747 -16.360 1.00 33.91 84 GLN A N 1
ATOM 639 C CA . GLN A 1 84 ? 45.642 35.323 -17.371 1.00 33.91 84 GLN A CA 1
ATOM 640 C C . GLN A 1 84 ? 44.242 34.711 -17.196 1.00 33.91 84 GLN A C 1
ATOM 642 O O . GLN A 1 84 ? 44.057 33.508 -17.354 1.00 33.91 84 GLN A O 1
ATOM 647 N N . VAL A 1 85 ? 43.265 35.529 -16.801 1.00 34.94 85 VAL A N 1
ATOM 648 C CA . VAL A 1 85 ? 41.847 35.146 -16.720 1.00 34.94 85 VAL A CA 1
ATOM 649 C C . VAL A 1 85 ? 41.162 35.669 -17.977 1.00 34.94 85 VAL A C 1
ATOM 651 O O . VAL A 1 85 ? 40.995 36.881 -18.133 1.00 34.94 85 VAL A O 1
ATOM 654 N N . HIS A 1 86 ? 40.768 34.770 -18.880 1.00 32.59 86 HIS A N 1
ATOM 655 C CA . HIS A 1 86 ? 39.908 35.127 -20.004 1.00 32.59 86 HIS A CA 1
ATOM 656 C C . HIS A 1 86 ? 38.468 35.334 -19.519 1.00 32.59 86 HIS A C 1
ATOM 658 O O . HIS A 1 86 ? 37.841 34.457 -18.930 1.00 32.59 86 HIS A O 1
ATOM 664 N N . ARG A 1 87 ? 37.971 36.552 -19.754 1.00 32.69 87 ARG A N 1
ATOM 665 C CA . ARG A 1 87 ? 36.602 37.009 -19.500 1.00 32.69 87 ARG A CA 1
ATOM 666 C C . ARG A 1 87 ? 35.659 36.475 -20.582 1.00 32.69 87 ARG A C 1
ATOM 668 O O . ARG A 1 87 ? 35.825 36.850 -21.739 1.00 32.69 87 ARG A O 1
ATOM 675 N N . HIS A 1 88 ? 34.604 35.757 -20.199 1.00 33.22 88 HIS A N 1
ATOM 676 C CA . HIS A 1 88 ? 33.362 35.729 -20.978 1.00 33.22 88 HIS A CA 1
ATOM 677 C C . HIS A 1 88 ? 32.358 36.728 -20.391 1.00 33.22 88 HIS A C 1
ATOM 679 O O . HIS A 1 88 ? 32.109 36.768 -19.186 1.00 33.22 88 HIS A O 1
ATOM 685 N N . ARG A 1 89 ? 31.855 37.603 -21.268 1.00 32.56 89 ARG A N 1
ATOM 686 C CA . ARG A 1 89 ? 30.888 38.672 -20.994 1.00 32.56 89 ARG A CA 1
ATOM 687 C C . ARG A 1 89 ? 29.485 38.079 -20.804 1.00 32.56 89 ARG A C 1
ATOM 689 O O . ARG A 1 89 ? 29.006 37.380 -21.686 1.00 32.56 89 ARG A O 1
ATOM 696 N N . LEU A 1 90 ? 28.816 38.438 -19.709 1.00 36.44 90 LEU A N 1
ATOM 697 C CA . LEU A 1 90 ? 27.360 38.339 -19.537 1.00 36.44 90 LEU A CA 1
ATOM 698 C C . LEU A 1 90 ? 26.720 39.714 -19.825 1.00 36.44 90 LEU A C 1
ATOM 700 O O . LEU A 1 90 ? 27.329 40.737 -19.487 1.00 36.44 90 LEU A O 1
ATOM 704 N N . PRO A 1 91 ? 25.523 39.777 -20.439 1.00 34.75 91 PRO A N 1
ATOM 705 C CA . PRO A 1 91 ? 24.844 41.034 -20.721 1.00 34.75 91 PRO A CA 1
ATOM 706 C C . PRO A 1 91 ? 24.266 41.669 -19.447 1.00 34.75 91 PRO A C 1
ATOM 708 O O . PRO A 1 91 ? 23.828 40.997 -18.515 1.00 34.75 91 PRO A O 1
ATOM 711 N N . ARG A 1 92 ? 24.303 43.005 -19.419 1.00 35.53 92 ARG A N 1
ATOM 712 C CA . ARG A 1 92 ? 23.807 43.863 -18.338 1.00 35.53 92 ARG A CA 1
ATOM 713 C C . ARG A 1 92 ? 22.279 43.781 -18.246 1.00 35.53 92 ARG A C 1
ATOM 715 O O . ARG A 1 92 ? 21.602 44.126 -19.206 1.00 35.53 92 ARG A O 1
ATOM 722 N N . LEU A 1 93 ? 21.756 43.451 -17.066 1.00 37.88 93 LEU A N 1
ATOM 723 C CA . LEU A 1 93 ? 20.384 43.772 -16.665 1.00 37.88 93 LEU A CA 1
ATOM 724 C C . LEU A 1 93 ? 20.413 44.756 -15.491 1.00 37.88 93 LEU A C 1
ATOM 726 O O . LEU A 1 93 ? 21.240 44.664 -14.581 1.00 37.88 93 LEU A O 1
ATOM 730 N N . HIS A 1 94 ? 19.542 45.754 -15.590 1.00 38.09 94 HIS A N 1
ATOM 731 C CA . HIS A 1 94 ? 19.439 46.918 -14.721 1.00 38.09 94 HIS A CA 1
ATOM 732 C C . HIS A 1 94 ? 19.232 46.555 -13.241 1.00 38.09 94 HIS A C 1
ATOM 734 O O . HIS A 1 94 ? 18.378 45.750 -12.883 1.00 38.09 94 HIS A O 1
ATOM 740 N N . ARG A 1 95 ? 19.989 47.225 -12.362 1.00 32.84 95 ARG A N 1
ATOM 741 C CA . ARG A 1 95 ? 19.775 47.231 -10.908 1.00 32.84 95 ARG A CA 1
ATOM 742 C C . ARG A 1 95 ? 18.480 47.984 -10.572 1.00 32.84 95 ARG A C 1
ATOM 744 O O . ARG A 1 95 ? 18.484 49.213 -10.557 1.00 32.84 95 ARG A O 1
ATOM 751 N N . CYS A 1 96 ? 17.420 47.269 -10.206 1.00 34.28 96 CYS A N 1
ATOM 752 C CA . CYS A 1 96 ? 16.341 47.827 -9.390 1.00 34.28 96 CYS A CA 1
ATOM 753 C C . CYS A 1 96 ? 16.769 47.816 -7.913 1.00 34.28 96 CYS A C 1
ATOM 755 O O . CYS A 1 96 ? 17.152 46.782 -7.366 1.00 34.28 96 CYS A O 1
ATOM 757 N N . ARG A 1 97 ? 16.752 48.993 -7.277 1.00 37.88 97 ARG A N 1
ATOM 758 C CA . ARG A 1 97 ? 16.973 49.168 -5.833 1.00 37.88 97 ARG A CA 1
ATOM 759 C C . ARG A 1 97 ? 15.822 48.533 -5.031 1.00 37.88 97 ARG A C 1
ATOM 761 O O . ARG A 1 97 ? 14.676 48.651 -5.460 1.00 37.88 97 ARG A O 1
ATOM 768 N N . PRO A 1 98 ? 16.085 47.964 -3.843 1.00 40.00 98 PRO A N 1
ATOM 769 C CA . PRO A 1 98 ? 15.029 47.577 -2.912 1.00 40.00 98 PRO A CA 1
ATOM 770 C C . PRO A 1 98 ? 14.394 48.825 -2.262 1.00 40.00 98 PRO A C 1
ATOM 772 O O . PRO A 1 98 ? 15.117 49.777 -1.941 1.00 40.00 98 PRO A O 1
ATOM 775 N N . PRO A 1 99 ? 13.067 48.859 -2.036 1.00 38.16 99 PRO A N 1
ATOM 776 C CA . PRO A 1 99 ? 12.437 49.933 -1.282 1.00 38.16 99 PRO A CA 1
ATOM 777 C C . PRO A 1 99 ? 12.765 49.814 0.213 1.00 38.16 99 PRO A C 1
ATOM 779 O O . PRO A 1 99 ? 12.737 48.737 0.807 1.00 38.16 99 PRO A O 1
ATOM 782 N N . ARG A 1 100 ? 13.087 50.958 0.823 1.00 37.31 100 ARG A N 1
ATOM 783 C CA . ARG A 1 100 ? 13.325 51.114 2.263 1.00 37.31 100 ARG A CA 1
ATOM 784 C C . ARG A 1 100 ? 12.042 50.812 3.046 1.00 37.31 100 ARG A C 1
ATOM 786 O O . ARG A 1 100 ? 11.017 51.451 2.818 1.00 37.31 100 ARG A O 1
ATOM 793 N N . LEU A 1 101 ? 12.138 49.898 4.011 1.00 38.34 101 LEU A N 1
ATOM 794 C CA . LEU A 1 101 ? 11.142 49.667 5.058 1.00 38.34 101 LEU A CA 1
ATOM 795 C C . LEU A 1 101 ? 10.883 50.970 5.836 1.00 38.34 101 LEU A C 1
ATOM 797 O O . LEU A 1 101 ? 11.766 51.487 6.523 1.00 38.34 101 LEU A O 1
ATOM 801 N N . ARG A 1 102 ? 9.665 51.509 5.712 1.00 36.97 102 ARG A N 1
ATOM 802 C CA . ARG A 1 102 ? 9.146 52.562 6.593 1.00 36.97 102 ARG A CA 1
ATOM 803 C C . ARG A 1 102 ? 8.788 51.943 7.947 1.00 36.97 102 ARG A C 1
ATOM 805 O O . ARG A 1 102 ? 8.153 50.895 8.007 1.00 36.97 102 ARG A O 1
ATOM 812 N N . ARG A 1 103 ? 9.206 52.615 9.022 1.00 40.31 103 ARG A N 1
ATOM 813 C CA . ARG A 1 103 ? 8.849 52.313 10.417 1.00 40.31 103 ARG A CA 1
ATOM 814 C C . ARG A 1 103 ? 7.319 52.263 10.590 1.00 40.31 103 ARG A C 1
ATOM 816 O O . ARG A 1 103 ? 6.646 53.123 10.020 1.00 40.31 103 ARG A O 1
ATOM 823 N N . PRO A 1 104 ? 6.767 51.346 11.402 1.00 37.97 104 PRO A N 1
ATOM 824 C CA . PRO A 1 104 ? 5.368 51.420 11.794 1.00 37.97 104 PRO A CA 1
ATOM 825 C C . PRO A 1 104 ? 5.155 52.611 12.740 1.00 37.97 104 PRO A C 1
ATOM 827 O O . PRO A 1 104 ? 5.814 52.748 13.770 1.00 37.97 104 PRO A O 1
ATOM 830 N N . VAL A 1 105 ? 4.245 53.496 12.341 1.00 38.94 105 VAL A N 1
ATOM 831 C CA . VAL A 1 105 ? 3.724 54.601 13.147 1.00 38.94 105 VAL A CA 1
ATOM 832 C C . VAL A 1 105 ? 2.797 54.013 14.209 1.00 38.94 105 VAL A C 1
ATOM 834 O O . VAL A 1 105 ? 1.861 53.283 13.888 1.00 38.94 105 VAL A O 1
ATOM 837 N N . ALA A 1 106 ? 3.065 54.330 15.474 1.00 36.59 106 ALA A N 1
ATOM 838 C CA . ALA A 1 106 ? 2.201 54.001 16.596 1.00 36.59 106 ALA A CA 1
ATOM 839 C C . ALA A 1 106 ? 0.856 54.734 16.457 1.00 36.59 106 ALA A C 1
ATOM 841 O O . ALA A 1 106 ? 0.787 55.960 16.558 1.00 36.59 106 ALA A O 1
ATOM 842 N N . LEU A 1 107 ? -0.220 53.981 16.231 1.00 36.91 107 LEU A N 1
ATOM 843 C CA . LEU A 1 107 ? -1.587 54.482 16.334 1.00 36.91 107 LEU A CA 1
ATOM 844 C C . LEU A 1 107 ? -1.963 54.558 17.818 1.00 36.91 107 LEU A C 1
ATOM 846 O O . LEU A 1 107 ? -2.168 53.543 18.479 1.00 36.91 107 LEU A O 1
ATOM 850 N N . ARG A 1 108 ? -2.022 55.787 18.342 1.00 36.28 108 ARG A N 1
ATOM 851 C CA . ARG A 1 108 ? -2.606 56.096 19.652 1.00 36.28 108 ARG A CA 1
ATOM 852 C C . ARG A 1 108 ? -4.097 55.717 19.658 1.00 36.28 108 ARG A C 1
ATOM 854 O O . ARG A 1 108 ? -4.810 56.140 18.745 1.00 36.28 108 ARG A O 1
ATOM 861 N N . PRO A 1 109 ? -4.606 55.021 20.687 1.00 41.12 109 PRO A N 1
ATOM 862 C CA . PRO A 1 109 ? -6.042 54.896 20.889 1.00 41.12 109 PRO A CA 1
ATOM 863 C C . PRO A 1 109 ? -6.619 56.253 21.316 1.00 41.12 109 PRO A C 1
ATOM 865 O O . PRO A 1 109 ? -6.161 56.872 22.277 1.00 41.12 109 PRO A O 1
ATOM 868 N N . ARG A 1 110 ? -7.613 56.740 20.565 1.00 36.91 110 ARG A N 1
ATOM 869 C CA . ARG A 1 110 ? -8.422 57.903 20.945 1.00 36.91 110 ARG A CA 1
ATOM 870 C C . ARG A 1 110 ? -9.336 57.502 22.102 1.00 36.91 110 ARG A C 1
ATOM 872 O O . ARG A 1 110 ? -10.196 56.642 21.941 1.00 36.91 110 ARG A O 1
ATOM 879 N N . HIS A 1 111 ? -9.146 58.150 23.248 1.00 37.50 111 HIS A N 1
ATOM 880 C CA . HIS A 1 111 ? -10.122 58.194 24.330 1.00 37.50 111 HIS A CA 1
ATOM 881 C C . HIS A 1 111 ? -11.432 58.801 23.814 1.00 37.50 111 HIS A C 1
ATOM 883 O O . HIS A 1 111 ? -11.455 59.950 23.377 1.00 37.50 111 HIS A O 1
ATOM 889 N N . VAL A 1 112 ? -12.514 58.030 23.887 1.00 41.88 112 VAL A N 1
ATOM 890 C CA . VAL A 1 112 ? -13.883 58.551 23.858 1.00 41.88 112 VAL A CA 1
ATOM 891 C C . VAL A 1 112 ? -14.288 58.780 25.320 1.00 41.88 112 VAL A C 1
ATOM 893 O O . VAL A 1 112 ? -14.217 57.829 26.101 1.00 41.88 112 VAL A O 1
ATOM 896 N N . PRO A 1 113 ? -14.664 60.002 25.734 1.00 41.00 113 PRO A N 1
ATOM 897 C CA . PRO A 1 113 ? -15.156 60.245 27.084 1.00 41.00 113 PRO A CA 1
ATOM 898 C C . PRO A 1 113 ? -16.550 59.626 27.243 1.00 41.00 113 PRO A C 1
ATOM 900 O O . PRO A 1 113 ? -17.494 60.016 26.558 1.00 41.00 113 PRO A O 1
ATOM 903 N N . LEU A 1 114 ? -16.691 58.666 28.156 1.00 40.62 114 LEU A N 1
ATOM 904 C CA . LEU A 1 114 ? -17.993 58.255 28.677 1.00 40.62 114 LEU A CA 1
ATOM 905 C C . LEU A 1 114 ? -18.469 59.342 29.648 1.00 40.62 114 LEU A C 1
ATOM 907 O O . LEU A 1 114 ? -17.912 59.503 30.733 1.00 40.62 114 LEU A O 1
ATOM 911 N N . HIS A 1 115 ? -19.480 60.106 29.236 1.00 41.34 115 HIS A N 1
ATOM 912 C CA . HIS A 1 115 ? -20.221 60.994 30.127 1.00 41.34 115 HIS A CA 1
ATOM 913 C C . HIS A 1 115 ? -20.907 60.176 31.239 1.00 41.34 115 HIS A C 1
ATOM 915 O O . HIS A 1 115 ? -21.479 59.122 30.950 1.00 41.34 115 HIS A O 1
ATOM 921 N N . PRO A 1 116 ? -20.893 60.646 32.498 1.00 50.97 116 PRO A N 1
ATOM 922 C CA . PRO A 1 116 ? -21.666 60.024 33.563 1.00 50.97 116 PRO A CA 1
ATOM 923 C C . PRO A 1 116 ? -23.170 60.251 33.324 1.00 50.97 116 PRO A C 1
ATOM 925 O O . PRO A 1 116 ? -23.558 61.349 32.915 1.00 50.97 116 PRO A O 1
ATOM 928 N N . PRO A 1 117 ? -24.041 59.261 33.593 1.00 50.50 117 PRO A N 1
ATOM 929 C CA . PRO A 1 117 ? -25.477 59.501 33.599 1.00 50.50 117 PRO A CA 1
ATOM 930 C C . PRO A 1 117 ? -25.857 60.452 34.753 1.00 50.50 117 PRO A C 1
ATOM 932 O O . PRO A 1 117 ? -25.217 60.431 35.812 1.00 50.50 117 PRO A O 1
ATOM 935 N N . PRO A 1 118 ? -26.886 61.296 34.575 1.00 43.19 118 PRO A N 1
ATOM 936 C CA . PRO A 1 118 ? -27.284 62.282 35.570 1.00 43.19 118 PRO A CA 1
ATOM 937 C C . PRO A 1 118 ? -27.854 61.624 36.834 1.00 43.19 118 PRO A C 1
ATOM 939 O O . PRO A 1 118 ? -28.641 60.678 36.776 1.00 43.19 118 PRO A O 1
ATOM 942 N N . ARG A 1 119 ? -27.478 62.180 37.993 1.00 35.72 119 ARG A N 1
ATOM 943 C CA . ARG A 1 119 ? -28.132 61.936 39.283 1.00 35.72 119 ARG A CA 1
ATOM 944 C C . ARG A 1 119 ? -29.576 62.434 39.200 1.00 35.72 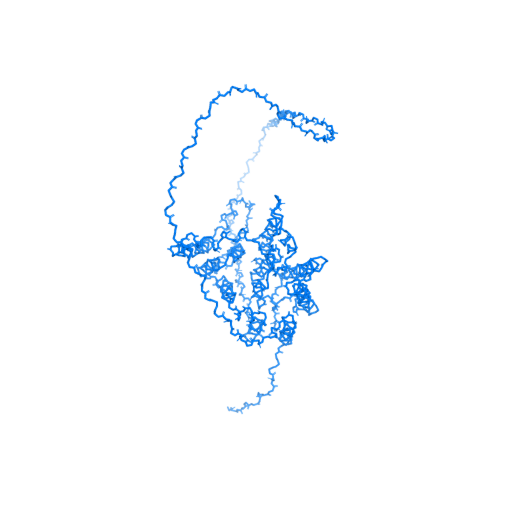119 ARG A C 1
ATOM 946 O O . ARG A 1 119 ? -29.807 63.639 39.215 1.00 35.72 119 ARG A O 1
ATOM 953 N N . VAL A 1 120 ? -30.532 61.512 39.142 1.00 41.06 120 VAL A N 1
ATOM 954 C CA . VAL A 1 120 ? -31.948 61.821 39.365 1.00 41.06 120 VAL A CA 1
ATOM 955 C C . VAL A 1 120 ? -32.246 61.648 40.850 1.00 41.06 120 VAL A C 1
ATOM 957 O O . VAL A 1 120 ? -31.897 60.639 41.463 1.00 41.06 120 VAL A O 1
ATOM 960 N N . ALA A 1 121 ? -32.835 62.694 41.420 1.00 37.81 121 ALA A N 1
ATOM 961 C CA . ALA A 1 121 ? -33.228 62.805 42.810 1.00 37.81 121 ALA A CA 1
ATOM 962 C C . ALA A 1 121 ? -34.257 61.738 43.216 1.00 37.81 121 ALA A C 1
ATOM 964 O O . ALA A 1 121 ? -35.113 61.326 42.434 1.00 37.81 121 ALA A O 1
ATOM 965 N N . ALA A 1 122 ? -34.159 61.322 44.475 1.00 34.47 122 ALA A N 1
ATOM 966 C CA . ALA A 1 122 ? -35.088 60.420 45.129 1.00 34.47 122 ALA A CA 1
ATOM 967 C C . ALA A 1 122 ? -36.481 61.057 45.294 1.00 34.47 122 ALA A C 1
ATOM 969 O O . ALA A 1 122 ? -36.599 62.193 45.750 1.00 34.47 122 ALA A O 1
ATOM 970 N N . ALA A 1 123 ? -37.523 60.275 45.011 1.00 39.06 123 ALA A N 1
ATOM 971 C CA . ALA A 1 123 ? -38.887 60.483 45.493 1.00 39.06 123 ALA A CA 1
ATOM 972 C C . ALA A 1 123 ? -39.449 59.132 45.999 1.00 39.06 123 ALA A C 1
ATOM 974 O O . ALA A 1 123 ? -39.038 58.076 45.510 1.00 39.06 123 ALA A O 1
ATOM 975 N N . PRO A 1 124 ? -40.319 59.125 47.025 1.00 41.25 124 PRO A N 1
ATOM 976 C CA . PRO A 1 124 ? -40.485 57.981 47.915 1.00 41.25 124 PRO A CA 1
ATOM 977 C C . PRO A 1 124 ? -41.489 56.962 47.363 1.00 41.25 124 PRO A C 1
ATOM 979 O O . PRO A 1 124 ? -42.667 57.271 47.193 1.00 41.25 124 PRO A O 1
ATOM 982 N N . HIS A 1 125 ? -41.059 55.714 47.156 1.00 40.19 125 HIS A N 1
ATOM 983 C CA . HIS A 1 125 ? -41.976 54.617 46.844 1.00 40.19 125 HIS A CA 1
ATOM 984 C C . HIS A 1 125 ? -42.320 53.782 48.082 1.00 40.19 125 HIS A C 1
ATOM 986 O O . HIS A 1 125 ? -41.467 53.218 48.767 1.00 40.19 125 HIS A O 1
ATOM 992 N N . ARG A 1 126 ? -43.632 53.750 48.338 1.00 39.25 126 ARG A N 1
ATOM 993 C CA . ARG A 1 126 ? -44.370 52.975 49.339 1.00 39.25 126 ARG A CA 1
ATOM 994 C C . ARG A 1 126 ? -43.907 51.514 49.420 1.00 39.25 126 ARG A C 1
ATOM 996 O O . ARG A 1 126 ? -43.798 50.829 48.407 1.00 39.25 126 ARG A O 1
ATOM 1003 N N . ARG A 1 127 ? -43.730 51.029 50.654 1.00 38.06 127 ARG A N 1
ATOM 1004 C CA . ARG A 1 127 ? -43.534 49.611 50.987 1.00 38.06 127 ARG A CA 1
ATOM 1005 C C . ARG A 1 127 ? -44.764 48.796 50.572 1.00 38.06 127 ARG A C 1
ATOM 1007 O O . ARG A 1 127 ? -45.845 49.008 51.113 1.00 38.06 127 ARG A O 1
ATOM 1014 N N . LEU A 1 128 ? -44.574 47.841 49.666 1.00 44.03 128 LEU A N 1
ATOM 1015 C CA . LEU A 1 128 ? -45.488 46.719 49.433 1.00 44.03 128 LEU A CA 1
ATOM 1016 C C . LEU A 1 128 ? -44.882 45.447 50.061 1.00 44.03 128 LEU A C 1
ATOM 1018 O O . LEU A 1 128 ? -43.659 45.287 50.028 1.00 44.03 128 LEU A O 1
ATOM 1022 N N . PRO A 1 129 ? -45.694 44.565 50.671 1.00 46.22 129 PRO A N 1
ATOM 1023 C CA . PRO A 1 129 ? -45.205 43.382 51.377 1.00 46.22 129 PRO A CA 1
ATOM 1024 C C . PRO A 1 129 ? -44.719 42.292 50.401 1.00 46.22 129 PRO A C 1
ATOM 1026 O O . PRO A 1 129 ? -45.180 42.236 49.259 1.00 46.22 129 PRO A O 1
ATOM 1029 N N . PRO A 1 130 ? -43.799 41.404 50.825 1.00 41.94 130 PRO A N 1
ATOM 1030 C CA . PRO A 1 130 ? -43.232 40.389 49.944 1.00 41.94 130 PRO A CA 1
ATOM 1031 C C . PRO A 1 130 ? -44.265 39.297 49.612 1.00 41.94 130 PRO A C 1
ATOM 1033 O O . PRO A 1 130 ? -44.980 38.837 50.509 1.00 41.94 130 PRO A O 1
ATOM 1036 N N . PRO A 1 131 ? -44.336 38.813 48.359 1.00 40.84 131 PRO A N 1
ATOM 1037 C CA . PRO A 1 131 ? -45.134 37.643 48.039 1.00 40.84 131 PRO A CA 1
ATOM 1038 C C . PRO A 1 131 ? -44.450 36.363 48.542 1.00 40.84 131 PRO A C 1
ATOM 1040 O O . PRO A 1 131 ? -43.232 36.192 48.482 1.00 40.84 131 PRO A O 1
ATOM 1043 N N . ARG A 1 132 ? -45.283 35.457 49.058 1.00 40.31 132 ARG A N 1
ATOM 1044 C CA . ARG A 1 132 ? -44.938 34.146 49.621 1.00 40.31 132 ARG A CA 1
ATOM 1045 C C . ARG A 1 132 ? -44.082 33.316 48.653 1.00 40.31 132 ARG A C 1
ATOM 1047 O O . ARG A 1 132 ? -44.476 33.087 47.512 1.00 40.31 132 ARG A O 1
ATOM 1054 N N . GLN A 1 133 ? -42.955 32.787 49.136 1.00 37.53 133 GLN A N 1
ATOM 1055 C CA . GLN A 1 133 ? -42.166 31.780 48.421 1.00 37.53 133 GLN A CA 1
ATOM 1056 C C . GLN A 1 133 ? -42.963 30.471 48.299 1.00 37.53 133 GLN A C 1
ATOM 1058 O O . GLN A 1 133 ? -43.048 29.686 49.244 1.00 37.53 133 GLN A O 1
ATOM 1063 N N . ALA A 1 134 ? -43.523 30.205 47.120 1.00 41.69 134 ALA A N 1
ATOM 1064 C CA . ALA A 1 134 ? -43.966 28.869 46.750 1.00 41.69 134 ALA A CA 1
ATOM 1065 C C . ALA A 1 134 ? -42.735 28.038 46.345 1.00 41.69 134 ALA A C 1
ATOM 1067 O O . ALA A 1 134 ? -42.070 28.329 45.351 1.00 41.69 134 ALA A O 1
ATOM 1068 N N . ARG A 1 135 ? -42.415 26.999 47.127 1.00 45.22 135 ARG A N 1
ATOM 1069 C CA . ARG A 1 135 ? -41.386 25.998 46.798 1.00 45.22 135 ARG A CA 1
ATOM 1070 C C . ARG A 1 135 ? -41.763 25.258 45.508 1.00 45.22 135 ARG A C 1
ATOM 1072 O O . ARG A 1 135 ? -42.461 24.247 45.551 1.00 45.22 135 ARG A O 1
ATOM 1079 N N . LEU A 1 136 ? -41.257 25.712 44.366 1.00 45.41 136 LEU A N 1
ATOM 1080 C CA . LEU A 1 136 ? -41.231 24.914 43.142 1.00 45.41 136 LEU A CA 1
ATOM 1081 C C . LEU A 1 136 ? -40.150 23.833 43.288 1.00 45.41 136 LEU A C 1
ATOM 1083 O O . LEU A 1 136 ? -38.954 24.115 43.263 1.00 45.41 136 LEU A O 1
ATOM 1087 N N . ARG A 1 137 ? -40.577 22.578 43.473 1.00 44.81 137 ARG A N 1
ATOM 1088 C CA . ARG A 1 137 ? -39.691 21.409 43.364 1.00 44.81 137 ARG A CA 1
ATOM 1089 C C . ARG A 1 137 ? -39.091 21.376 41.948 1.00 44.81 137 ARG A C 1
ATOM 1091 O O . ARG A 1 137 ? -39.859 21.472 40.989 1.00 44.81 137 ARG A O 1
ATOM 1098 N N . PRO A 1 138 ? -37.773 21.179 41.772 1.00 40.38 138 PRO A N 1
ATOM 1099 C CA . PRO A 1 138 ? -37.202 21.030 40.441 1.00 40.38 138 PRO A CA 1
ATOM 1100 C C . PRO A 1 138 ? -37.744 19.746 39.798 1.00 40.38 138 PRO A C 1
ATOM 1102 O O . PRO A 1 138 ? -37.546 18.640 40.312 1.00 40.38 138 PRO A O 1
ATOM 1105 N N . ARG A 1 139 ? -38.460 19.886 38.674 1.00 42.44 139 ARG A N 1
ATOM 1106 C CA . ARG A 1 139 ? -38.835 18.759 37.812 1.00 42.44 139 ARG A CA 1
ATOM 1107 C C . ARG A 1 139 ? -37.546 18.113 37.306 1.00 42.44 139 ARG A C 1
ATOM 1109 O O . ARG A 1 139 ? -36.785 18.737 36.573 1.00 42.44 139 ARG A O 1
ATOM 1116 N N . ARG A 1 140 ? -37.296 16.863 37.710 1.00 41.66 140 ARG A N 1
ATOM 1117 C CA . ARG A 1 140 ? -36.229 16.036 37.128 1.00 41.66 140 ARG A CA 1
ATOM 1118 C C . ARG A 1 140 ? -36.463 15.945 35.612 1.00 41.66 140 ARG A C 1
ATOM 1120 O O . ARG A 1 140 ? -37.594 15.647 35.222 1.00 41.66 140 ARG A O 1
ATOM 1127 N N . PRO A 1 141 ? -35.447 16.177 34.763 1.00 39.72 141 PRO A N 1
ATOM 1128 C CA . PRO A 1 141 ? -35.598 15.950 33.334 1.00 39.72 141 PRO A CA 1
ATOM 1129 C C . PRO A 1 141 ? -35.919 14.465 33.092 1.00 39.72 141 PRO A C 1
ATOM 1131 O O . PRO A 1 141 ? -35.436 13.604 33.840 1.00 39.72 141 PRO A O 1
ATOM 1134 N N . PRO A 1 142 ? -36.745 14.137 32.084 1.00 40.34 142 PRO A N 1
ATOM 1135 C CA . PRO A 1 142 ? -37.059 12.753 31.771 1.00 40.34 142 PRO A CA 1
ATOM 1136 C C . PRO A 1 142 ? -35.760 12.010 31.454 1.00 40.34 142 PRO A C 1
ATOM 1138 O O . PRO A 1 142 ? -34.952 12.465 30.641 1.00 40.34 142 PRO A O 1
ATOM 1141 N N . ARG A 1 143 ? -35.548 10.867 32.118 1.00 40.56 143 ARG A N 1
ATOM 1142 C CA . ARG A 1 143 ? -34.475 9.922 31.789 1.00 40.56 143 ARG A CA 1
ATOM 1143 C C . ARG A 1 143 ? -34.624 9.554 30.311 1.00 40.56 143 ARG A C 1
ATOM 1145 O O . ARG A 1 143 ? -35.460 8.722 29.971 1.00 40.56 143 ARG A O 1
ATOM 1152 N N . ARG A 1 144 ? -33.825 10.166 29.430 1.00 41.16 144 ARG A N 1
ATOM 1153 C CA . ARG A 1 144 ? -33.605 9.643 28.078 1.00 41.16 144 ARG A CA 1
ATOM 1154 C C . ARG A 1 144 ? -33.020 8.249 28.261 1.00 41.16 144 ARG A C 1
ATOM 1156 O O . ARG A 1 144 ? -31.874 8.115 28.681 1.00 41.16 144 ARG A O 1
ATOM 1163 N N . LEU A 1 145 ? -33.833 7.227 28.006 1.00 42.78 145 LEU A N 1
ATOM 1164 C CA . LEU A 1 145 ? -33.372 5.856 27.834 1.00 42.78 145 LEU A CA 1
ATOM 1165 C C . LEU A 1 145 ? -32.223 5.898 26.825 1.00 42.78 145 LEU A C 1
ATOM 1167 O O . LEU A 1 145 ? -32.412 6.303 25.676 1.00 42.78 145 LEU A O 1
ATOM 1171 N N . ALA A 1 146 ? -31.016 5.578 27.290 1.00 41.12 146 ALA A N 1
ATOM 1172 C CA . ALA A 1 146 ? -29.852 5.466 26.434 1.00 41.12 146 ALA A CA 1
ATOM 1173 C C . ALA A 1 146 ? -30.190 4.449 25.339 1.00 41.12 146 ALA A C 1
ATOM 1175 O O . ALA A 1 146 ? -30.495 3.295 25.640 1.00 41.12 146 ALA A O 1
ATOM 1176 N N . ARG A 1 147 ? -30.194 4.889 24.075 1.00 41.12 147 ARG A N 1
ATOM 1177 C CA . ARG A 1 147 ? -30.290 3.966 22.943 1.00 41.12 147 ARG A CA 1
ATOM 1178 C C . ARG A 1 147 ? -29.131 2.970 23.083 1.00 41.12 147 ARG A C 1
ATOM 1180 O O . ARG A 1 147 ? -27.993 3.428 23.200 1.00 41.12 147 ARG A O 1
ATOM 1187 N N . PRO A 1 148 ? -29.390 1.652 23.113 1.00 38.47 148 PRO A N 1
ATOM 1188 C CA . PRO A 1 148 ? -28.321 0.669 23.183 1.00 38.47 148 PRO A CA 1
ATOM 1189 C C . PRO A 1 148 ? -27.379 0.855 21.991 1.00 38.47 148 PRO A C 1
ATOM 1191 O O . PRO A 1 148 ? -27.818 1.203 20.890 1.00 38.47 148 PRO A O 1
ATOM 1194 N N . ALA A 1 149 ? -26.080 0.667 22.235 1.00 45.22 149 ALA A N 1
ATOM 1195 C CA . ALA A 1 149 ? -25.060 0.685 21.195 1.00 45.22 149 ALA A CA 1
ATOM 1196 C C . ALA A 1 149 ? -25.507 -0.230 20.049 1.00 45.22 149 ALA A C 1
ATOM 1198 O O . ALA A 1 149 ? -25.871 -1.383 20.292 1.00 45.22 149 ALA A O 1
ATOM 1199 N N . ARG A 1 150 ? -25.528 0.296 18.816 1.00 42.16 150 ARG A N 1
ATOM 1200 C CA . ARG A 1 150 ? -25.883 -0.502 17.638 1.00 42.16 150 ARG A CA 1
ATOM 1201 C C . ARG A 1 150 ? -24.949 -1.720 17.602 1.00 42.16 150 ARG A C 1
ATOM 1203 O O . ARG A 1 150 ? -23.732 -1.514 17.610 1.00 42.16 150 ARG A O 1
ATOM 1210 N N . PRO A 1 151 ? -25.474 -2.959 17.600 1.00 41.47 151 PRO A N 1
ATOM 1211 C CA . PRO A 1 151 ? -24.635 -4.126 17.390 1.00 41.47 151 PRO A CA 1
ATOM 1212 C C . PRO A 1 151 ? -23.909 -3.961 16.054 1.00 41.47 151 PRO A C 1
ATOM 1214 O O . PRO A 1 151 ? -24.466 -3.397 15.107 1.00 41.47 151 PRO A O 1
ATOM 1217 N N . ALA A 1 152 ? -22.650 -4.401 15.997 1.00 49.28 152 ALA A N 1
ATOM 1218 C CA . ALA A 1 152 ? -21.927 -4.457 14.735 1.00 49.28 152 ALA A CA 1
ATOM 1219 C C . ALA A 1 152 ? -22.798 -5.219 13.722 1.00 49.28 152 ALA A C 1
ATOM 1221 O O . ALA A 1 152 ? -23.388 -6.237 14.103 1.00 49.28 152 ALA A O 1
ATOM 1222 N N . PRO A 1 153 ? -22.932 -4.728 12.477 1.00 52.69 153 PRO A N 1
ATOM 1223 C CA . PRO A 1 153 ? -23.708 -5.438 11.475 1.00 52.69 153 PRO A CA 1
ATOM 1224 C C . PRO A 1 153 ? -23.183 -6.877 11.383 1.00 52.69 153 PRO A C 1
ATOM 1226 O O . PRO A 1 153 ? -21.961 -7.073 11.431 1.00 52.69 153 PRO A O 1
ATOM 1229 N N . PRO A 1 154 ? -24.072 -7.882 11.319 1.00 57.03 154 PRO A N 1
ATOM 1230 C CA . PRO A 1 154 ? -23.646 -9.267 11.245 1.00 57.03 154 PRO A CA 1
ATOM 1231 C C . PRO A 1 154 ? -22.703 -9.442 10.050 1.00 57.03 154 PRO A C 1
ATOM 1233 O O . PRO A 1 154 ? -22.957 -8.936 8.955 1.00 57.03 154 PRO A O 1
ATOM 1236 N N . GLY A 1 155 ? -21.573 -10.112 10.288 1.00 68.31 155 GLY A N 1
ATOM 1237 C CA . GLY A 1 155 ? -20.635 -10.466 9.227 1.00 68.31 155 GLY A CA 1
ATOM 1238 C C . GLY A 1 155 ? -21.308 -11.347 8.174 1.00 68.31 155 GLY A C 1
ATOM 1239 O O . GLY A 1 155 ? -22.371 -11.923 8.409 1.00 68.31 155 GLY A O 1
ATOM 1240 N N . PHE A 1 156 ? -20.689 -11.468 6.999 1.00 78.12 156 PHE A N 1
ATOM 1241 C CA . PHE A 1 156 ? -21.221 -12.354 5.968 1.00 78.12 156 PHE A CA 1
ATOM 1242 C C . PHE A 1 156 ? -21.338 -13.800 6.471 1.00 78.12 156 PHE A C 1
ATOM 1244 O O . PHE A 1 156 ? -20.490 -14.245 7.250 1.00 78.12 156 PHE A O 1
ATOM 1251 N N . PRO A 1 157 ? -22.321 -14.566 5.963 1.00 84.81 157 PRO A N 1
ATOM 1252 C CA . PRO A 1 157 ? -22.347 -16.008 6.150 1.00 84.81 157 PRO A CA 1
ATOM 1253 C C . PRO A 1 157 ? -21.002 -16.635 5.735 1.00 84.81 157 PRO A C 1
ATOM 1255 O O . PRO A 1 157 ? -20.411 -16.177 4.744 1.00 84.81 157 PRO A O 1
ATOM 1258 N N . PRO A 1 158 ? -20.529 -17.697 6.419 1.00 87.38 158 PRO A N 1
ATOM 1259 C CA . PRO A 1 158 ? -19.232 -18.314 6.138 1.00 87.38 158 PRO A CA 1
ATOM 1260 C C . PRO A 1 158 ? -18.976 -18.649 4.657 1.00 87.38 158 PRO A C 1
ATOM 1262 O O . PRO A 1 158 ? -17.880 -18.343 4.186 1.00 87.38 158 PRO A O 1
ATOM 1265 N N . PRO A 1 159 ? -19.951 -19.164 3.872 1.00 88.56 159 PRO A N 1
ATOM 1266 C CA . PRO A 1 159 ? -19.731 -19.443 2.450 1.00 88.56 159 PRO A CA 1
ATOM 1267 C C . PRO A 1 159 ? -19.395 -18.189 1.638 1.00 88.56 159 PRO A C 1
ATOM 1269 O O . PRO A 1 159 ? -18.485 -18.192 0.810 1.00 88.56 159 PRO A O 1
ATOM 1272 N N . ARG A 1 160 ? -20.090 -17.077 1.909 1.00 86.62 160 ARG A N 1
ATOM 1273 C CA . ARG A 1 160 ? -19.867 -15.808 1.208 1.00 86.62 160 ARG A CA 1
ATOM 1274 C C . ARG A 1 160 ? -18.530 -15.188 1.609 1.00 86.62 160 ARG A C 1
ATOM 1276 O O . ARG A 1 160 ? -17.812 -14.704 0.741 1.00 86.62 160 ARG A O 1
ATOM 1283 N N . ALA A 1 161 ? -18.167 -15.245 2.891 1.00 87.00 161 ALA A N 1
ATOM 1284 C CA . ALA A 1 161 ? -16.846 -14.815 3.352 1.00 87.00 161 ALA A CA 1
ATOM 1285 C C . ALA A 1 161 ? -15.718 -15.654 2.718 1.00 87.00 161 ALA A C 1
ATOM 1287 O O . ALA A 1 161 ? -14.727 -15.096 2.248 1.00 87.00 161 ALA A O 1
ATOM 1288 N N . GLY A 1 162 ? -15.904 -16.976 2.634 1.00 89.06 162 GLY A N 1
ATOM 1289 C CA . GLY A 1 162 ? -14.979 -17.899 1.976 1.00 89.06 162 GLY A CA 1
ATOM 1290 C C . GLY A 1 162 ? -14.793 -17.598 0.488 1.00 89.06 162 GLY A C 1
ATOM 1291 O O . GLY A 1 162 ? -13.660 -17.567 0.015 1.00 89.06 162 GLY A O 1
ATOM 1292 N N . ALA A 1 163 ? -15.871 -17.281 -0.235 1.00 88.44 163 ALA A N 1
ATOM 1293 C CA . ALA A 1 163 ? -15.798 -16.897 -1.646 1.00 88.44 163 ALA A CA 1
ATOM 1294 C C . ALA A 1 163 ? -14.968 -15.618 -1.866 1.00 88.44 163 ALA A C 1
ATOM 1296 O O . ALA A 1 163 ? -14.133 -15.566 -2.768 1.00 88.44 163 ALA A O 1
ATOM 1297 N N . PHE A 1 164 ? -15.134 -14.601 -1.012 1.00 89.38 164 PHE A N 1
ATOM 1298 C CA . PHE A 1 164 ? -14.300 -13.397 -1.072 1.00 89.38 164 PHE A CA 1
ATOM 1299 C C . PHE A 1 164 ? -12.844 -13.679 -0.688 1.00 89.38 164 PHE A C 1
ATOM 1301 O O . PHE A 1 164 ? -11.938 -13.153 -1.329 1.00 89.38 164 PHE A O 1
ATOM 1308 N N . ALA A 1 165 ? -12.594 -14.532 0.308 1.00 88.50 165 ALA A N 1
ATOM 1309 C CA . ALA A 1 165 ? -11.238 -14.948 0.667 1.00 88.50 165 ALA A CA 1
ATOM 1310 C C . ALA A 1 165 ? -10.550 -15.732 -0.468 1.00 88.50 165 ALA A C 1
ATOM 1312 O O . ALA A 1 165 ? -9.350 -15.564 -0.699 1.00 88.50 165 ALA A O 1
ATOM 1313 N N . ALA A 1 166 ? -11.310 -16.525 -1.230 1.00 89.31 166 ALA A N 1
ATOM 1314 C CA . ALA A 1 166 ? -10.806 -17.250 -2.392 1.00 89.31 166 ALA A CA 1
ATOM 1315 C C . ALA A 1 166 ? -10.278 -16.311 -3.489 1.00 89.31 166 ALA A C 1
ATOM 1317 O O . ALA A 1 166 ? -9.347 -16.692 -4.192 1.00 89.31 166 ALA A O 1
ATOM 1318 N N . LEU A 1 167 ? -10.778 -15.067 -3.590 1.00 86.81 167 LEU A N 1
ATOM 1319 C CA . LEU A 1 167 ? -10.221 -14.053 -4.500 1.00 86.81 167 LEU A CA 1
ATOM 1320 C C . LEU A 1 167 ? -8.733 -13.788 -4.240 1.00 86.81 167 LEU A C 1
ATOM 1322 O O . LEU A 1 167 ? -8.007 -13.484 -5.174 1.00 86.81 167 LEU A O 1
ATOM 1326 N N . TRP A 1 168 ? -8.263 -13.880 -2.992 1.00 88.38 168 TRP A N 1
ATOM 1327 C CA . TRP A 1 168 ? -6.835 -13.749 -2.692 1.00 88.38 168 TRP A CA 1
ATOM 1328 C C . TRP A 1 168 ? -6.086 -15.049 -2.983 1.00 88.38 168 TRP A C 1
ATOM 1330 O O . TRP A 1 168 ? -5.061 -15.038 -3.658 1.00 88.38 168 TRP A O 1
ATOM 1340 N N . LEU A 1 169 ? -6.611 -16.172 -2.486 1.00 86.31 169 LEU A N 1
ATOM 1341 C CA . LEU A 1 169 ? -5.939 -17.470 -2.553 1.00 86.31 169 LEU A CA 1
ATOM 1342 C C . LEU A 1 169 ? -5.785 -17.987 -3.997 1.00 86.31 169 LEU A C 1
ATOM 1344 O O . LEU A 1 169 ? -4.782 -18.619 -4.309 1.00 86.31 169 LEU A O 1
ATOM 1348 N N . TRP A 1 170 ? -6.756 -17.705 -4.869 1.00 88.50 170 TRP A N 1
ATOM 1349 C CA . TRP A 1 170 ? -6.805 -18.196 -6.253 1.00 88.50 170 TRP A CA 1
ATOM 1350 C C . TRP A 1 170 ? -6.353 -17.142 -7.270 1.00 88.50 170 TRP A C 1
ATOM 1352 O O . TRP A 1 170 ? -6.418 -17.368 -8.476 1.00 88.50 170 TRP A O 1
ATOM 1362 N N . ASN A 1 171 ? -5.880 -15.983 -6.807 1.00 89.50 171 ASN A N 1
ATOM 1363 C CA . ASN A 1 171 ? -5.303 -14.980 -7.688 1.00 89.50 171 ASN A CA 1
ATOM 1364 C C . ASN A 1 171 ? -3.928 -15.467 -8.179 1.00 89.50 171 ASN A C 1
ATOM 1366 O O . ASN A 1 171 ? -3.009 -15.619 -7.366 1.00 89.50 171 ASN A O 1
ATOM 1370 N N . PRO A 1 172 ? -3.726 -15.671 -9.493 1.00 87.88 172 PRO A N 1
ATOM 1371 C CA . PRO A 1 172 ? -2.461 -16.201 -9.994 1.00 87.88 172 PRO A CA 1
ATOM 1372 C C . PRO A 1 172 ? -1.289 -15.243 -9.795 1.00 87.88 172 PRO A C 1
ATOM 1374 O O . PRO A 1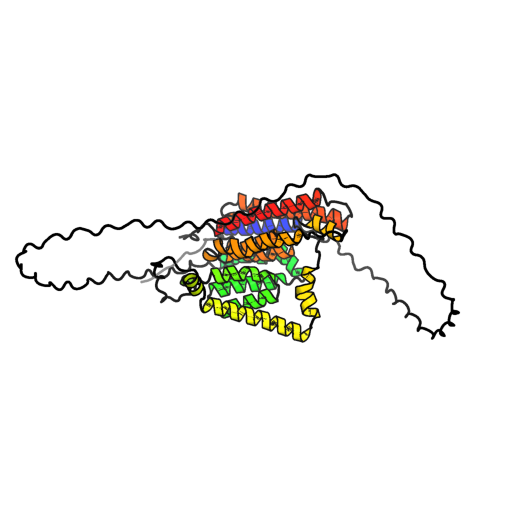 172 ? -0.160 -15.706 -9.676 1.00 87.88 172 PRO A O 1
ATOM 1377 N N . MET A 1 173 ? -1.514 -13.927 -9.708 1.00 86.62 173 MET A N 1
ATOM 1378 C CA . MET A 1 173 ? -0.442 -12.990 -9.369 1.00 86.62 173 MET A CA 1
ATOM 1379 C C . MET A 1 173 ? 0.032 -13.214 -7.935 1.00 86.62 173 MET A C 1
ATOM 1381 O O . MET A 1 173 ? 1.235 -13.203 -7.690 1.00 86.62 173 MET A O 1
ATOM 1385 N N . VAL A 1 174 ? -0.886 -13.466 -6.997 1.00 89.69 174 VAL A N 1
ATOM 1386 C CA . VAL A 1 174 ? -0.529 -13.819 -5.615 1.00 89.69 174 VAL A CA 1
ATOM 1387 C C . VAL A 1 174 ? 0.248 -15.134 -5.608 1.00 89.69 174 VAL A C 1
ATOM 1389 O O . VAL A 1 174 ? 1.362 -15.174 -5.089 1.00 89.69 174 VAL A O 1
ATOM 1392 N N . ALA A 1 175 ? -0.280 -16.173 -6.262 1.00 88.50 175 ALA A N 1
ATOM 1393 C CA . ALA A 1 175 ? 0.359 -17.487 -6.329 1.00 88.50 175 ALA A CA 1
ATOM 1394 C C . ALA A 1 175 ? 1.766 -17.430 -6.952 1.00 88.50 175 ALA A C 1
ATOM 1396 O O . ALA A 1 175 ? 2.725 -17.907 -6.347 1.00 88.50 175 ALA A O 1
ATOM 1397 N N . ALA A 1 176 ? 1.920 -16.790 -8.115 1.00 89.12 176 ALA A N 1
ATOM 1398 C CA . ALA A 1 176 ? 3.200 -16.675 -8.812 1.00 89.12 176 ALA A CA 1
ATOM 1399 C C . ALA A 1 176 ? 4.230 -15.882 -7.996 1.00 89.12 176 ALA A C 1
ATOM 1401 O O . ALA A 1 176 ? 5.399 -16.262 -7.916 1.00 89.12 176 ALA A O 1
ATOM 1402 N N . ILE A 1 177 ? 3.805 -14.787 -7.356 1.00 88.19 177 ILE A N 1
ATOM 1403 C CA . ILE A 1 177 ? 4.692 -13.949 -6.543 1.00 88.19 177 ILE A CA 1
ATOM 1404 C C . ILE A 1 177 ? 5.122 -14.663 -5.261 1.00 88.19 177 ILE A C 1
ATOM 1406 O O . ILE A 1 177 ? 6.279 -14.530 -4.861 1.00 88.19 177 ILE A O 1
ATOM 1410 N N . SER A 1 178 ? 4.238 -15.434 -4.636 1.00 88.19 178 SER A N 1
ATOM 1411 C CA . SER A 1 178 ? 4.593 -16.260 -3.483 1.00 88.19 178 SER A CA 1
ATOM 1412 C C . SER A 1 178 ? 5.514 -17.421 -3.874 1.00 88.19 178 SER A C 1
ATOM 1414 O O . SER A 1 178 ? 6.511 -17.654 -3.193 1.00 88.19 178 SER A O 1
ATOM 1416 N N . ALA A 1 179 ? 5.252 -18.096 -4.998 1.00 88.31 179 ALA A N 1
ATOM 1417 C CA . ALA A 1 179 ? 6.034 -19.247 -5.457 1.00 88.31 179 ALA A CA 1
ATOM 1418 C C . ALA A 1 179 ? 7.483 -18.899 -5.846 1.00 88.31 179 ALA A C 1
ATOM 1420 O O . ALA A 1 179 ? 8.371 -19.734 -5.706 1.00 88.31 179 ALA A O 1
ATOM 1421 N N . ARG A 1 180 ? 7.766 -17.655 -6.258 1.00 88.38 180 ARG A N 1
ATOM 1422 C CA . ARG A 1 180 ? 9.141 -17.177 -6.535 1.00 88.38 180 ARG A CA 1
ATOM 1423 C C . ARG A 1 180 ? 9.976 -16.858 -5.279 1.00 88.38 180 ARG A C 1
ATOM 1425 O O . ARG A 1 180 ? 10.965 -16.137 -5.380 1.00 88.38 180 ARG A O 1
ATOM 1432 N N . GLY A 1 181 ? 9.560 -17.318 -4.097 1.00 86.06 181 GLY A N 1
ATOM 1433 C CA . GLY A 1 181 ? 10.293 -17.129 -2.838 1.00 86.06 181 GLY A CA 1
ATOM 1434 C C . GLY A 1 181 ? 10.123 -15.751 -2.185 1.00 86.06 181 GLY A C 1
ATOM 1435 O O . GLY A 1 181 ? 10.940 -15.360 -1.354 1.00 86.06 181 GLY A O 1
ATOM 1436 N N . SER A 1 182 ? 9.085 -14.988 -2.546 1.00 88.88 182 SER A N 1
ATOM 1437 C CA . SER A 1 182 ? 8.798 -13.704 -1.893 1.00 88.88 182 SER A CA 1
ATOM 1438 C C . SER A 1 182 ? 8.047 -13.889 -0.573 1.00 88.88 182 SER A C 1
ATOM 1440 O O . SER A 1 182 ? 7.073 -14.637 -0.492 1.00 88.88 182 SER A O 1
ATOM 1442 N N . CYS A 1 183 ? 8.427 -13.117 0.446 1.00 91.25 183 CYS A N 1
ATOM 1443 C CA . CYS A 1 183 ? 7.746 -13.083 1.739 1.00 91.25 183 CYS A CA 1
ATOM 1444 C C . CYS A 1 183 ? 6.495 -12.179 1.778 1.00 91.25 183 CYS A C 1
ATOM 1446 O O . CYS A 1 183 ? 5.934 -11.988 2.858 1.00 91.25 183 CYS A O 1
ATOM 1448 N N . GLU A 1 184 ? 6.015 -11.641 0.642 1.00 91.31 184 GLU A N 1
ATOM 1449 C CA . GLU A 1 184 ? 4.810 -10.785 0.617 1.00 91.31 184 GLU A CA 1
ATOM 1450 C C . GLU A 1 184 ? 3.584 -11.468 1.249 1.00 91.31 184 GLU A C 1
ATOM 1452 O O . GLU A 1 184 ? 2.769 -10.801 1.881 1.00 91.31 184 GLU A O 1
ATOM 1457 N N . GLY A 1 185 ? 3.456 -12.795 1.116 1.00 91.06 185 GLY A N 1
ATOM 1458 C CA . GLY A 1 185 ? 2.352 -13.551 1.715 1.00 91.06 185 GLY A CA 1
ATOM 1459 C C . GLY A 1 185 ? 2.328 -13.458 3.246 1.00 91.06 185 GLY A C 1
ATOM 1460 O O . GLY A 1 185 ? 1.268 -13.235 3.827 1.00 91.06 185 GLY A O 1
ATOM 1461 N N . LEU A 1 186 ? 3.497 -13.536 3.899 1.00 93.06 186 LEU A N 1
ATOM 1462 C CA . LEU A 1 186 ? 3.619 -13.358 5.354 1.00 93.06 186 LEU A CA 1
ATOM 1463 C C . LEU A 1 186 ? 3.209 -11.945 5.769 1.00 93.06 186 LEU A C 1
ATOM 1465 O O . LEU A 1 186 ? 2.516 -11.759 6.766 1.00 93.06 186 LEU A O 1
ATOM 1469 N N . LEU A 1 187 ? 3.583 -10.947 4.971 1.00 94.44 187 LEU A N 1
ATOM 1470 C CA . LEU A 1 187 ? 3.183 -9.571 5.226 1.00 94.44 187 LEU A CA 1
ATOM 1471 C C . LEU A 1 187 ? 1.675 -9.359 5.034 1.00 94.44 187 LEU A C 1
ATOM 1473 O O . LEU A 1 187 ? 1.056 -8.626 5.805 1.00 94.44 187 LEU A O 1
ATOM 1477 N N . GLY A 1 188 ? 1.063 -10.053 4.072 1.00 94.44 188 GLY A N 1
ATOM 1478 C CA . GLY A 1 188 ? -0.390 -10.125 3.922 1.00 94.44 188 GLY A CA 1
ATOM 1479 C C . GLY A 1 188 ? -1.077 -10.688 5.171 1.00 94.44 188 GLY A C 1
ATOM 1480 O O . GLY A 1 188 ? -2.050 -10.104 5.648 1.00 94.44 188 GLY A O 1
ATOM 1481 N N . VAL A 1 189 ? -0.521 -11.747 5.774 1.00 95.44 189 VAL A N 1
ATOM 1482 C CA . VAL A 1 189 ? -1.012 -12.296 7.054 1.00 95.44 189 VAL A CA 1
ATOM 1483 C C . VAL A 1 189 ? -0.906 -11.265 8.176 1.00 95.44 189 VAL A C 1
ATOM 1485 O O . VAL A 1 189 ? -1.886 -11.049 8.886 1.00 95.44 189 VAL A O 1
ATOM 1488 N N . LEU A 1 190 ? 0.235 -10.581 8.318 1.00 97.94 190 LEU A N 1
ATOM 1489 C CA . LEU A 1 190 ? 0.401 -9.518 9.321 1.00 97.94 190 LEU A CA 1
ATOM 1490 C C . LEU A 1 190 ?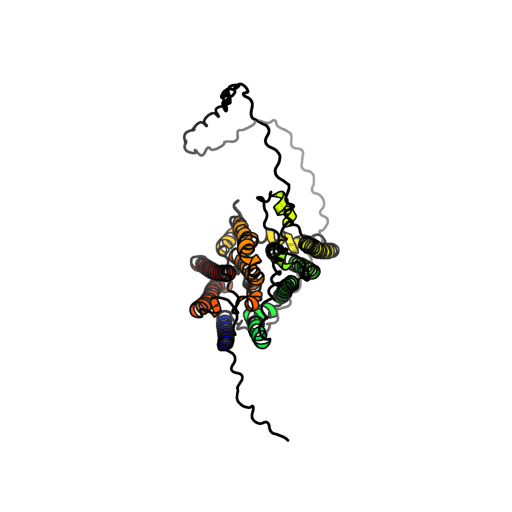 -0.595 -8.368 9.108 1.00 97.94 190 LEU A C 1
ATOM 1492 O O . LEU A 1 190 ? -1.132 -7.824 10.069 1.00 97.94 190 LEU A O 1
ATOM 1496 N N . THR A 1 191 ? -0.889 -8.036 7.852 1.00 97.25 191 THR A N 1
ATOM 1497 C CA . THR A 1 191 ? -1.864 -7.002 7.482 1.00 97.25 191 THR A CA 1
ATOM 1498 C C . THR A 1 191 ? -3.278 -7.395 7.906 1.00 97.25 191 THR A C 1
ATOM 1500 O O . THR A 1 191 ? -3.953 -6.634 8.601 1.00 97.25 191 THR A O 1
ATOM 1503 N N . ALA A 1 192 ? -3.718 -8.604 7.549 1.00 96.31 192 ALA A N 1
ATOM 1504 C CA . ALA A 1 192 ? -5.025 -9.122 7.945 1.00 96.31 192 ALA A CA 1
ATOM 1505 C C . ALA A 1 192 ? -5.139 -9.268 9.473 1.00 96.31 192 ALA A C 1
ATOM 1507 O O . ALA A 1 192 ? -6.156 -8.892 10.059 1.00 96.31 192 ALA A O 1
ATOM 1508 N N . ALA A 1 193 ? -4.076 -9.741 10.132 1.00 98.00 193 ALA A N 1
ATOM 1509 C CA . ALA A 1 193 ? -4.001 -9.855 11.584 1.00 98.00 193 ALA A CA 1
ATOM 1510 C C . ALA A 1 193 ? -4.090 -8.489 12.278 1.00 98.00 193 ALA A C 1
ATOM 1512 O O . ALA A 1 193 ? -4.745 -8.386 13.314 1.00 98.00 193 ALA A O 1
ATOM 1513 N N . LEU A 1 194 ? -3.484 -7.439 11.711 1.00 98.50 194 LEU A N 1
ATOM 1514 C CA . LEU A 1 194 ? -3.592 -6.077 12.232 1.00 98.50 194 LEU A CA 1
ATOM 1515 C C . LEU A 1 194 ? -5.035 -5.574 12.159 1.00 98.50 194 LEU A C 1
ATOM 1517 O O . LEU A 1 194 ? -5.564 -5.132 13.177 1.00 98.50 194 LEU A O 1
ATOM 1521 N N . VAL A 1 195 ? -5.680 -5.679 10.990 1.00 96.94 195 VAL A N 1
ATOM 1522 C CA . VAL A 1 195 ? -7.087 -5.274 10.817 1.00 96.94 195 VAL A CA 1
ATOM 1523 C C . VAL A 1 195 ? -7.969 -6.011 11.821 1.00 96.94 195 VAL A C 1
ATOM 1525 O O . VAL A 1 195 ? -8.698 -5.381 12.584 1.00 96.94 195 VAL A O 1
ATOM 1528 N N . TRP A 1 196 ? -7.846 -7.338 11.894 1.00 96.38 196 TRP A N 1
ATOM 1529 C CA . TRP A 1 196 ? -8.610 -8.150 12.837 1.00 96.38 196 TRP A CA 1
ATOM 1530 C C . TRP A 1 196 ? -8.349 -7.766 14.298 1.00 96.38 196 TRP A C 1
ATOM 1532 O O . TRP A 1 196 ? -9.298 -7.618 15.064 1.00 96.38 196 TRP A O 1
ATOM 1542 N N . ALA A 1 197 ? -7.091 -7.5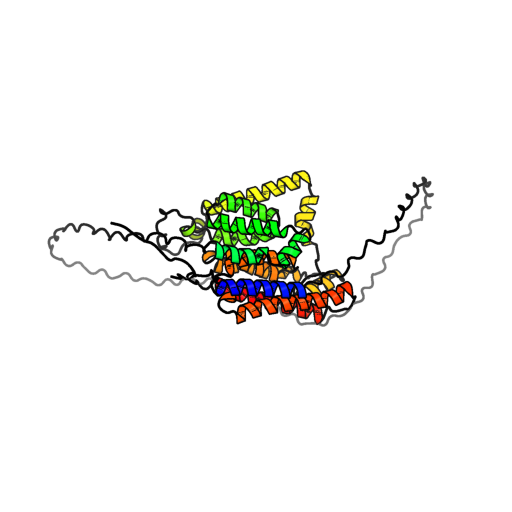77 14.706 1.00 97.62 197 ALA A N 1
ATOM 1543 C CA . ALA A 1 197 ? -6.755 -7.234 16.085 1.00 97.62 197 ALA A CA 1
ATOM 1544 C C . ALA A 1 197 ? -7.307 -5.858 16.487 1.00 97.62 197 ALA A C 1
ATOM 1546 O O . ALA A 1 197 ? -7.751 -5.692 17.626 1.00 97.62 197 ALA A O 1
ATOM 1547 N N . VAL A 1 198 ? -7.307 -4.888 15.567 1.00 95.75 198 VAL A N 1
ATOM 1548 C CA . VAL A 1 198 ? -7.885 -3.556 15.791 1.00 95.75 198 VAL A CA 1
ATOM 1549 C C . VAL A 1 198 ? -9.408 -3.636 15.906 1.00 95.75 198 VAL A C 1
ATOM 1551 O O . VAL A 1 198 ? -9.961 -3.135 16.883 1.00 95.75 198 VAL A O 1
ATOM 1554 N N . GLU A 1 199 ? -10.082 -4.316 14.975 1.00 92.12 199 GLU A N 1
ATOM 1555 C CA . GLU A 1 199 ? -11.545 -4.494 14.999 1.00 92.12 199 GLU A CA 1
ATOM 1556 C C . GLU A 1 199 ? -12.011 -5.290 16.231 1.00 92.12 199 GLU A C 1
ATOM 1558 O O . GLU A 1 199 ? -13.003 -4.949 16.874 1.00 92.12 199 GLU A O 1
ATOM 1563 N N . ALA A 1 200 ? -11.239 -6.299 16.644 1.00 92.88 200 ALA A N 1
ATOM 1564 C CA . ALA A 1 200 ? -11.472 -7.071 17.863 1.00 92.88 200 ALA A CA 1
ATOM 1565 C C . ALA A 1 200 ? -11.067 -6.327 19.152 1.00 92.88 200 ALA A C 1
ATOM 1567 O O . ALA A 1 200 ? -11.107 -6.914 20.236 1.00 92.88 200 ALA A O 1
ATOM 1568 N N . ARG A 1 201 ? -10.638 -5.058 19.054 1.00 93.94 201 ARG A N 1
ATOM 1569 C CA . ARG A 1 201 ? -10.180 -4.206 20.168 1.00 93.94 201 ARG A CA 1
ATOM 1570 C C . ARG A 1 201 ? -9.047 -4.828 20.999 1.00 93.94 201 ARG A C 1
ATOM 1572 O O . ARG A 1 201 ? -8.855 -4.498 22.170 1.00 93.94 201 ARG A O 1
ATOM 1579 N N . ARG A 1 202 ? -8.243 -5.712 20.402 1.00 96.12 202 ARG A N 1
ATOM 1580 C CA . ARG A 1 202 ? -7.074 -6.351 21.028 1.00 96.12 202 ARG A CA 1
ATOM 1581 C C . ARG A 1 202 ? -5.854 -5.443 20.905 1.00 96.12 202 ARG A C 1
ATOM 1583 O O . ARG A 1 202 ? -4.883 -5.773 20.233 1.00 96.12 202 ARG A O 1
ATOM 1590 N N . VAL A 1 203 ? -5.892 -4.298 21.583 1.00 96.62 203 VAL A N 1
ATOM 1591 C CA . VAL A 1 203 ? -4.922 -3.195 21.429 1.00 96.62 203 VAL A CA 1
ATOM 1592 C C . VAL A 1 203 ? -3.460 -3.632 21.565 1.00 96.62 203 VAL A C 1
ATOM 1594 O O . VAL A 1 203 ? -2.619 -3.222 20.771 1.00 96.62 203 VAL A O 1
ATOM 1597 N N . GLY A 1 204 ? -3.146 -4.476 22.554 1.00 97.94 204 GLY A N 1
ATOM 1598 C CA . GLY A 1 204 ? -1.777 -4.972 22.743 1.00 97.94 204 GLY A CA 1
ATOM 1599 C C . GLY A 1 204 ? -1.300 -5.824 21.565 1.00 97.94 204 GLY A C 1
ATOM 1600 O O . GLY A 1 204 ? -0.197 -5.624 21.071 1.00 97.94 204 GLY A O 1
ATOM 1601 N N . LEU A 1 205 ? -2.160 -6.715 21.067 1.00 98.31 205 LEU A N 1
ATOM 1602 C CA . LEU A 1 205 ? -1.856 -7.536 19.898 1.00 98.31 205 LEU A CA 1
ATOM 1603 C C . LEU A 1 205 ? -1.741 -6.682 18.632 1.00 98.31 205 LEU A C 1
ATOM 1605 O O . LEU A 1 205 ? -0.796 -6.859 17.878 1.00 98.31 205 LEU A O 1
ATOM 1609 N N . ALA A 1 206 ? -2.650 -5.725 18.429 1.00 98.44 206 ALA A N 1
ATOM 1610 C CA . ALA A 1 206 ? -2.580 -4.787 17.310 1.00 98.44 206 ALA A CA 1
ATOM 1611 C C . ALA A 1 206 ? -1.259 -4.001 17.318 1.00 98.44 206 ALA A C 1
ATOM 1613 O O . ALA A 1 206 ? -0.615 -3.875 16.280 1.00 98.44 206 ALA A O 1
ATOM 1614 N N . GLY A 1 207 ? -0.818 -3.536 18.493 1.00 98.56 207 GLY A N 1
ATOM 1615 C CA . GLY A 1 207 ? 0.472 -2.869 18.660 1.00 98.56 207 GLY A CA 1
ATOM 1616 C C . GLY A 1 207 ? 1.640 -3.784 18.294 1.00 98.56 207 GLY A C 1
ATOM 1617 O O . GLY A 1 207 ? 2.479 -3.398 17.485 1.00 98.56 207 GLY A O 1
ATOM 1618 N N . ALA A 1 208 ? 1.663 -5.012 18.818 1.00 98.81 208 ALA A N 1
ATOM 1619 C CA . ALA A 1 208 ? 2.728 -5.975 18.539 1.00 98.81 208 ALA A CA 1
ATOM 1620 C C . ALA A 1 208 ? 2.787 -6.362 17.052 1.00 98.81 208 ALA A C 1
ATOM 1622 O O . ALA A 1 208 ? 3.862 -6.363 16.458 1.00 98.81 208 ALA A O 1
ATOM 1623 N N . VAL A 1 209 ? 1.635 -6.626 16.426 1.00 98.69 209 VAL A N 1
ATOM 1624 C CA . VAL A 1 209 ? 1.543 -6.953 14.995 1.00 98.69 209 VAL A CA 1
ATOM 1625 C C . VAL A 1 209 ? 1.975 -5.767 14.133 1.00 98.69 209 VAL A C 1
ATOM 1627 O O . VAL A 1 209 ? 2.726 -5.970 13.186 1.00 98.69 209 VAL A O 1
ATOM 1630 N N . LEU A 1 210 ? 1.572 -4.534 14.467 1.00 98.69 210 LEU A N 1
ATOM 1631 C CA . LEU A 1 210 ? 2.022 -3.336 13.751 1.00 98.69 210 LEU A CA 1
ATOM 1632 C C . LEU A 1 210 ? 3.543 -3.159 13.863 1.00 98.69 210 LEU A C 1
ATOM 1634 O O . LEU A 1 210 ? 4.207 -2.974 12.849 1.00 98.69 210 LEU A O 1
ATOM 1638 N N . GLY A 1 211 ? 4.104 -3.260 15.072 1.00 98.56 211 GLY A N 1
ATOM 1639 C CA . GLY A 1 211 ? 5.549 -3.150 15.293 1.00 98.56 211 GLY A CA 1
ATOM 1640 C C . GLY A 1 211 ? 6.345 -4.230 14.556 1.00 98.56 211 GLY A C 1
ATOM 1641 O O . GLY A 1 211 ? 7.351 -3.927 13.914 1.00 98.56 211 GLY A O 1
ATOM 1642 N N . LEU A 1 212 ? 5.859 -5.476 14.583 1.00 98.56 212 LEU A N 1
ATOM 1643 C CA . LEU A 1 212 ? 6.431 -6.592 13.830 1.00 98.56 212 LEU A CA 1
ATOM 1644 C C . LEU A 1 212 ? 6.340 -6.359 12.318 1.00 98.56 212 LEU A C 1
ATOM 1646 O O . LEU A 1 212 ? 7.327 -6.558 11.620 1.00 98.56 212 LEU A O 1
ATOM 1650 N N . ALA A 1 213 ? 5.192 -5.906 11.807 1.00 98.12 213 ALA A N 1
ATOM 1651 C CA . ALA A 1 213 ? 5.006 -5.631 10.386 1.00 98.12 213 ALA A CA 1
ATOM 1652 C C . ALA A 1 213 ? 5.965 -4.543 9.889 1.00 98.12 213 ALA A C 1
ATOM 1654 O O . ALA A 1 213 ? 6.604 -4.747 8.862 1.00 98.12 213 ALA A O 1
ATOM 1655 N N . VAL A 1 214 ? 6.116 -3.443 10.643 1.00 97.56 214 VAL A N 1
ATOM 1656 C CA . VAL A 1 214 ? 7.045 -2.340 10.323 1.00 97.56 214 VAL A CA 1
ATOM 1657 C C . VAL A 1 214 ? 8.511 -2.780 10.404 1.00 97.56 214 VAL A C 1
ATOM 1659 O O . VAL A 1 214 ? 9.347 -2.308 9.635 1.00 97.56 214 VAL A O 1
ATOM 1662 N N . HIS A 1 215 ? 8.843 -3.691 11.322 1.00 96.44 215 HIS A N 1
ATOM 1663 C CA . HIS A 1 215 ? 10.171 -4.301 11.373 1.00 96.44 215 HIS A CA 1
ATOM 1664 C C . HIS A 1 215 ? 10.419 -5.198 10.151 1.00 96.44 215 HIS A C 1
ATOM 1666 O O . HIS A 1 215 ? 11.488 -5.136 9.552 1.00 96.44 215 HIS A O 1
ATOM 1672 N N . PHE A 1 216 ? 9.421 -5.997 9.762 1.00 94.62 216 PHE A N 1
ATOM 1673 C CA . PHE A 1 216 ? 9.514 -6.937 8.646 1.00 94.62 216 PHE A CA 1
ATOM 1674 C C . PHE A 1 216 ? 9.670 -6.224 7.295 1.00 94.62 216 PHE A C 1
ATOM 1676 O O . PHE A 1 216 ? 10.473 -6.630 6.457 1.00 94.62 216 PHE A O 1
ATOM 1683 N N . LYS A 1 217 ? 8.923 -5.133 7.091 1.00 93.06 217 LYS A N 1
ATOM 1684 C CA . LYS A 1 217 ? 9.118 -4.147 6.022 1.00 93.06 217 LYS A CA 1
ATOM 1685 C C . LYS A 1 217 ? 8.692 -2.789 6.526 1.00 93.06 217 LYS A C 1
ATOM 1687 O O . LYS A 1 217 ? 7.720 -2.705 7.248 1.00 93.06 217 LYS A O 1
ATOM 1692 N N . ILE A 1 218 ? 9.321 -1.712 6.069 1.00 92.25 218 ILE A N 1
ATOM 1693 C CA . ILE A 1 218 ? 9.030 -0.392 6.638 1.00 92.25 218 ILE A CA 1
ATOM 1694 C C . ILE A 1 218 ? 7.623 0.135 6.305 1.00 92.25 218 ILE A C 1
ATOM 1696 O O . ILE A 1 218 ? 7.005 0.748 7.168 1.00 92.25 218 ILE A O 1
ATOM 1700 N N . TYR A 1 219 ? 7.082 -0.122 5.102 1.00 93.00 219 TYR A N 1
ATOM 1701 C CA . TYR A 1 219 ? 5.867 0.545 4.591 1.00 93.00 219 TYR A CA 1
ATOM 1702 C C . TYR A 1 219 ? 4.579 0.421 5.441 1.00 93.00 219 TYR A C 1
ATOM 1704 O O . TYR A 1 219 ? 3.810 1.379 5.412 1.00 93.00 219 TYR A O 1
ATOM 1712 N N . PRO A 1 220 ? 4.299 -0.656 6.209 1.00 96.69 220 PRO A N 1
ATOM 1713 C CA . PRO A 1 220 ? 3.148 -0.744 7.113 1.00 96.69 220 PRO A CA 1
ATOM 1714 C C . PRO A 1 220 ? 3.031 0.423 8.100 1.00 96.69 220 PRO A C 1
ATOM 1716 O O . PRO A 1 220 ? 1.957 0.644 8.657 1.00 96.69 220 PRO A O 1
ATOM 1719 N N . PHE A 1 221 ? 4.099 1.212 8.291 1.00 95.75 221 PHE A N 1
ATOM 1720 C CA . PHE A 1 221 ? 4.070 2.421 9.114 1.00 95.75 221 PHE A CA 1
ATOM 1721 C C . PHE A 1 221 ? 2.991 3.413 8.663 1.00 95.75 221 PHE A C 1
ATOM 1723 O O . PHE A 1 221 ? 2.444 4.128 9.504 1.00 95.75 221 PHE A O 1
ATOM 1730 N N . ILE A 1 222 ? 2.644 3.431 7.366 1.00 96.69 222 ILE A N 1
ATOM 1731 C CA . ILE A 1 222 ? 1.621 4.334 6.825 1.00 96.69 222 ILE A CA 1
ATOM 1732 C C . ILE A 1 222 ? 0.257 4.115 7.497 1.00 96.69 222 ILE A C 1
ATOM 1734 O O . ILE A 1 222 ? -0.488 5.069 7.695 1.00 96.69 222 ILE A O 1
ATOM 1738 N N . TRP A 1 223 ? -0.039 2.888 7.944 1.00 97.50 223 TRP A N 1
ATOM 1739 C CA . TRP A 1 223 ? -1.315 2.549 8.574 1.00 97.50 223 TRP A CA 1
ATOM 1740 C C . TRP A 1 223 ? -1.446 3.051 10.012 1.00 97.50 223 TRP A C 1
ATOM 1742 O O . TRP A 1 223 ? -2.565 3.150 10.518 1.00 97.50 223 TRP A O 1
ATOM 1752 N N . ALA A 1 224 ? -0.338 3.380 10.685 1.00 96.75 224 ALA A N 1
ATOM 1753 C CA . ALA A 1 224 ? -0.348 3.752 12.100 1.00 96.75 224 ALA A CA 1
ATOM 1754 C C . ALA A 1 224 ? -1.282 4.943 12.372 1.00 96.75 224 ALA A C 1
ATOM 1756 O O . ALA A 1 224 ? -2.091 4.901 13.301 1.00 96.75 224 ALA A O 1
ATOM 1757 N N . GLY A 1 225 ? -1.231 5.972 11.519 1.00 95.00 225 GLY A N 1
ATOM 1758 C CA . GLY A 1 225 ? -2.095 7.149 11.630 1.00 95.00 225 GLY A CA 1
ATOM 1759 C C . GLY A 1 225 ? -3.578 6.803 11.499 1.00 95.00 225 GLY A C 1
ATOM 1760 O O . GLY A 1 225 ? -4.389 7.251 12.308 1.00 95.00 225 GLY A O 1
ATOM 1761 N N . ALA A 1 226 ? -3.933 5.949 10.537 1.00 96.56 226 ALA A N 1
ATOM 1762 C CA . ALA A 1 226 ? -5.307 5.504 10.327 1.00 96.56 226 ALA A CA 1
ATOM 1763 C C . ALA A 1 226 ? -5.844 4.659 11.484 1.00 96.56 226 ALA A C 1
ATOM 1765 O O . ALA A 1 226 ? -6.969 4.883 11.923 1.00 96.56 226 ALA A O 1
ATOM 1766 N N . VAL A 1 227 ? -5.034 3.743 12.023 1.00 97.00 227 VAL A N 1
ATOM 1767 C CA . VAL A 1 227 ? -5.410 2.925 13.185 1.00 97.00 227 VAL A CA 1
ATOM 1768 C C . VAL A 1 227 ? -5.635 3.808 14.414 1.00 97.00 227 VAL A C 1
ATOM 1770 O O . VAL A 1 227 ? -6.670 3.705 15.071 1.00 97.00 227 VAL A O 1
ATOM 1773 N N . VAL A 1 228 ? -4.718 4.738 14.705 1.00 95.62 228 VAL A N 1
ATOM 1774 C CA . VAL A 1 228 ? -4.877 5.678 15.827 1.00 95.62 228 VAL A CA 1
ATOM 1775 C C . VAL A 1 228 ? -6.105 6.571 15.621 1.00 95.62 228 VAL A C 1
ATOM 1777 O O . VAL A 1 228 ? -6.873 6.791 16.564 1.00 95.62 228 VAL A O 1
ATOM 1780 N N . TRP A 1 229 ? -6.325 7.058 14.394 1.00 94.44 229 TRP A N 1
ATOM 1781 C CA . TRP A 1 229 ? -7.509 7.841 14.047 1.00 94.44 229 TRP A CA 1
ATOM 1782 C C . TRP A 1 229 ? -8.783 7.026 14.282 1.00 94.44 229 TRP A C 1
ATOM 1784 O O . TRP A 1 229 ? -9.670 7.517 14.975 1.00 94.44 229 TRP A O 1
ATOM 1794 N N . TRP A 1 230 ? -8.853 5.769 13.834 1.00 93.44 230 TRP A N 1
ATOM 1795 C CA . TRP A 1 230 ? -9.993 4.863 14.033 1.00 93.44 230 TRP A CA 1
ATOM 1796 C C . TRP A 1 230 ? -10.340 4.625 15.506 1.00 93.44 230 TRP A C 1
ATOM 1798 O O . TRP A 1 230 ? -11.514 4.619 15.851 1.00 93.44 230 TRP A O 1
ATOM 1808 N N . MET A 1 231 ? -9.352 4.507 16.396 1.00 91.19 231 MET A N 1
ATOM 1809 C CA . MET A 1 231 ? -9.552 4.193 17.821 1.00 91.19 231 MET A CA 1
ATOM 1810 C C . MET A 1 231 ? -10.120 5.369 18.651 1.00 91.19 231 MET A C 1
ATOM 1812 O O . MET A 1 231 ? -9.440 5.881 19.540 1.00 91.19 231 MET A O 1
ATOM 1816 N N . ASP A 1 232 ? -11.328 5.864 18.369 1.00 87.12 232 ASP A N 1
ATOM 1817 C CA . ASP A 1 232 ? -12.012 6.863 19.215 1.00 87.12 232 ASP A CA 1
ATOM 1818 C C . ASP A 1 232 ? -12.725 6.276 20.437 1.00 87.12 232 ASP A C 1
ATOM 1820 O O . ASP A 1 232 ? -12.801 5.069 20.637 1.00 87.12 232 ASP A O 1
ATOM 1824 N N . ARG A 1 233 ? -13.251 7.170 21.283 1.00 78.31 233 ARG A N 1
ATOM 1825 C CA . ARG A 1 233 ? -13.979 6.810 22.501 1.00 78.31 233 ARG A CA 1
ATOM 1826 C C . ARG A 1 233 ? -15.237 5.987 22.241 1.00 78.31 233 ARG A C 1
ATOM 1828 O O . ARG A 1 233 ? -15.560 5.161 23.081 1.00 78.31 233 ARG A O 1
ATOM 1835 N N . GLU A 1 234 ? -15.928 6.186 21.123 1.00 79.44 234 GLU A N 1
ATOM 1836 C CA . GLU A 1 234 ? -17.136 5.417 20.796 1.00 79.44 234 GLU A CA 1
ATOM 1837 C C . GLU A 1 234 ? -16.783 3.968 20.452 1.00 79.44 234 GLU A C 1
ATOM 1839 O O . GLU A 1 234 ? -17.431 3.028 20.912 1.00 79.44 234 GLU A O 1
ATOM 1844 N N . ARG A 1 235 ? -15.700 3.780 19.693 1.00 82.81 235 ARG A N 1
ATOM 1845 C CA . ARG A 1 235 ? -15.216 2.463 19.273 1.00 82.81 235 ARG A CA 1
ATOM 1846 C C . ARG A 1 235 ? -14.390 1.758 20.334 1.00 82.81 235 ARG A C 1
ATOM 1848 O O . ARG A 1 235 ? -14.369 0.539 20.339 1.00 82.81 235 ARG A O 1
ATOM 1855 N N . MET A 1 236 ? -13.712 2.476 21.221 1.00 85.06 236 MET A N 1
ATOM 1856 C CA . MET A 1 236 ? -12.897 1.871 22.282 1.00 85.06 236 MET A CA 1
ATOM 1857 C C . MET A 1 236 ? -13.638 1.775 23.619 1.00 85.06 236 MET A C 1
ATOM 1859 O O . MET A 1 236 ? -13.323 0.916 24.440 1.00 85.06 236 MET A O 1
ATOM 1863 N N . GLY A 1 237 ? -14.655 2.611 23.837 1.00 72.50 237 GLY A N 1
ATOM 1864 C CA . GLY A 1 237 ? -15.470 2.604 25.045 1.00 72.50 237 GLY A CA 1
ATOM 1865 C C . GLY A 1 237 ? -16.245 1.297 25.223 1.00 72.50 237 GLY A C 1
ATOM 1866 O O . GLY A 1 237 ? -16.763 0.710 24.269 1.00 72.50 237 GLY A O 1
ATOM 1867 N N . GLY A 1 238 ? -16.324 0.829 26.470 1.00 60.25 238 GLY A N 1
ATOM 1868 C CA . GLY A 1 238 ? -17.262 -0.224 26.858 1.00 60.25 238 GLY A CA 1
ATOM 1869 C C . GLY A 1 238 ? -18.706 0.301 26.939 1.00 60.25 238 GLY A C 1
ATOM 1870 O O . GLY A 1 238 ? -18.918 1.511 26.853 1.00 60.25 238 GLY A O 1
ATOM 1871 N N . PRO A 1 239 ? -19.704 -0.562 27.214 1.00 53.81 239 PRO A N 1
ATOM 1872 C CA . PRO A 1 239 ? -21.132 -0.198 27.297 1.00 53.81 239 PRO A CA 1
ATOM 1873 C C . PRO A 1 239 ? -21.486 0.926 28.293 1.00 53.81 239 PRO A C 1
ATOM 1875 O O . PRO A 1 239 ? -22.619 1.392 28.328 1.00 53.81 239 PRO A O 1
ATOM 1878 N N . ARG A 1 240 ? -20.529 1.337 29.137 1.00 43.69 240 ARG A N 1
ATOM 1879 C CA . ARG A 1 240 ? -20.651 2.390 30.156 1.00 43.69 240 ARG A CA 1
ATOM 1880 C C . ARG A 1 240 ? -20.113 3.754 29.718 1.00 43.69 240 ARG A C 1
ATOM 1882 O O . ARG A 1 240 ? -20.271 4.717 30.463 1.00 43.69 240 ARG A O 1
ATOM 1889 N N . ALA A 1 241 ? -19.476 3.854 28.552 1.00 50.75 241 ALA A N 1
ATOM 1890 C CA . ALA A 1 241 ? -19.124 5.145 27.982 1.00 50.75 241 ALA A CA 1
ATOM 1891 C C . ALA A 1 241 ? -20.419 5.797 27.482 1.00 50.75 241 ALA A C 1
ATOM 1893 O O . ALA A 1 241 ? -20.901 5.494 26.393 1.00 50.75 241 ALA A O 1
ATOM 1894 N N . GLY A 1 242 ? -21.034 6.632 28.324 1.00 48.94 242 GLY A N 1
ATOM 1895 C CA . GLY A 1 242 ? -22.158 7.464 27.905 1.00 48.94 242 GLY A CA 1
ATOM 1896 C C . GLY A 1 242 ? -21.779 8.308 26.680 1.00 48.94 242 GLY A C 1
ATOM 1897 O O . GLY A 1 242 ? -20.586 8.540 26.454 1.00 48.94 242 GLY A O 1
ATOM 1898 N N . PRO A 1 243 ? -22.763 8.760 25.880 1.00 50.41 243 PRO A N 1
ATOM 1899 C CA . PRO A 1 243 ? -22.490 9.626 24.740 1.00 50.41 243 PRO A CA 1
ATOM 1900 C C . PRO A 1 243 ? -21.626 10.797 25.205 1.00 50.41 243 PRO A C 1
ATOM 1902 O O . PRO A 1 243 ? -21.919 11.407 26.237 1.00 50.41 243 PRO A O 1
ATOM 1905 N N . ALA A 1 244 ? -20.535 11.061 24.482 1.00 53.44 244 ALA A N 1
ATOM 1906 C CA . ALA A 1 244 ? -19.681 12.198 24.777 1.00 53.44 244 ALA A CA 1
ATOM 1907 C C . ALA A 1 244 ? -20.572 13.446 24.808 1.00 53.44 244 ALA A C 1
ATOM 1909 O O . ALA A 1 244 ? -21.245 13.745 23.821 1.00 53.44 244 ALA A O 1
ATOM 1910 N N . ALA A 1 245 ? -20.638 14.117 25.962 1.00 50.91 245 ALA A N 1
ATOM 1911 C CA . ALA A 1 245 ? -21.363 15.372 26.076 1.00 50.91 245 ALA A CA 1
ATOM 1912 C C . ALA A 1 245 ? -20.849 16.312 24.978 1.00 50.91 245 ALA A C 1
ATOM 1914 O O . ALA A 1 245 ? -19.633 16.413 24.777 1.00 50.91 245 ALA A O 1
ATOM 1915 N N . ALA A 1 246 ? -21.771 16.928 24.234 1.00 50.34 246 ALA A N 1
ATOM 1916 C CA . ALA A 1 246 ? -21.410 17.901 23.215 1.00 50.34 246 ALA A CA 1
ATOM 1917 C C . ALA A 1 246 ? -20.505 18.961 23.867 1.00 50.34 246 ALA A C 1
ATOM 1919 O O . ALA A 1 246 ? -20.835 19.416 24.966 1.00 50.34 246 ALA A O 1
ATOM 1920 N N . PRO A 1 247 ? -19.360 19.321 23.262 1.00 54.94 247 PRO A N 1
ATOM 1921 C CA . PRO A 1 247 ? -18.524 20.375 23.813 1.00 54.94 247 PRO A CA 1
ATOM 1922 C C . PRO A 1 247 ? -19.352 21.664 23.858 1.00 54.94 247 PRO A C 1
ATOM 1924 O O . PRO A 1 247 ? -19.732 22.175 22.808 1.00 54.94 247 PRO A O 1
ATOM 1927 N N . GLU A 1 248 ? -19.669 22.159 25.057 1.00 54.47 248 GLU A N 1
ATOM 1928 C CA . GLU A 1 248 ? -20.423 23.413 25.240 1.00 54.47 248 GLU A CA 1
ATOM 1929 C C . GLU A 1 248 ? -19.592 24.656 24.862 1.00 54.47 248 GLU A C 1
ATOM 1931 O O . GLU A 1 248 ? -20.145 25.733 24.683 1.00 54.47 248 GLU A O 1
ATOM 1936 N N . GLU A 1 249 ? -18.279 24.501 24.659 1.00 58.56 249 GLU A N 1
ATOM 1937 C CA . GLU A 1 249 ? -17.328 25.566 24.317 1.00 58.56 249 GLU A CA 1
ATOM 1938 C C . GLU A 1 249 ? -16.407 25.122 23.161 1.00 58.56 249 GLU A C 1
ATOM 1940 O O . GLU A 1 249 ? -16.073 23.929 23.073 1.00 58.56 249 GLU A O 1
ATOM 1945 N N . PRO A 1 250 ? -15.940 26.036 22.279 1.00 57.81 250 PRO A N 1
ATOM 1946 C CA . PRO A 1 250 ? -14.955 25.707 21.256 1.00 57.81 250 PRO A CA 1
ATOM 1947 C C . PRO A 1 250 ? -13.696 25.157 21.929 1.00 57.81 250 PRO A C 1
ATOM 1949 O O . PRO A 1 250 ? -12.993 25.847 22.668 1.00 57.81 250 PRO A O 1
ATOM 1952 N N . ALA A 1 251 ? -13.427 23.872 21.696 1.00 65.75 251 ALA A N 1
ATOM 1953 C CA . ALA A 1 251 ? -12.322 23.178 22.331 1.00 65.75 251 ALA A CA 1
ATOM 1954 C C . ALA A 1 251 ? -11.004 23.892 22.007 1.00 65.75 251 ALA A C 1
ATOM 1956 O O . ALA A 1 251 ? -10.589 23.970 20.849 1.00 65.75 251 ALA A O 1
ATOM 1957 N N . SER A 1 252 ? -10.317 24.382 23.041 1.00 82.12 252 SER A N 1
ATOM 1958 C CA . SER A 1 252 ? -8.940 24.843 22.890 1.00 82.12 252 SER A CA 1
ATOM 1959 C C . SER A 1 252 ? -8.087 23.723 22.285 1.00 82.12 252 SER A C 1
ATOM 1961 O O . SER A 1 252 ? -8.328 22.538 22.541 1.00 82.12 252 SER A O 1
ATOM 1963 N N . LEU A 1 253 ? -7.054 24.074 21.512 1.00 80.00 253 LEU A N 1
ATOM 1964 C CA . LEU A 1 253 ? -6.120 23.096 20.929 1.00 80.00 253 LEU A CA 1
ATOM 1965 C C . LEU A 1 253 ? -5.614 22.096 21.987 1.00 80.00 253 LEU A C 1
ATOM 1967 O O . LEU A 1 253 ? -5.551 20.895 21.736 1.00 80.00 253 LEU A O 1
ATOM 1971 N N . GLY A 1 254 ? -5.349 22.567 23.211 1.00 78.31 254 GLY A N 1
ATOM 1972 C CA . GLY A 1 254 ? -4.941 21.719 24.333 1.00 78.31 254 GLY A CA 1
ATOM 1973 C C . GLY A 1 254 ? -6.032 20.775 24.859 1.00 78.31 254 GLY A C 1
ATOM 1974 O O . GLY A 1 254 ? -5.720 19.684 25.337 1.00 78.31 254 GLY A O 1
ATOM 1975 N N . ALA A 1 255 ? -7.314 21.143 24.786 1.00 76.25 255 ALA A N 1
ATOM 1976 C CA . ALA A 1 255 ? -8.421 20.238 25.106 1.00 76.25 255 ALA A CA 1
ATOM 1977 C C . ALA A 1 255 ? -8.600 19.160 24.024 1.00 76.25 255 ALA A C 1
ATOM 1979 O O . ALA A 1 255 ? -8.811 17.993 24.356 1.00 76.25 255 ALA A O 1
ATOM 1980 N N . LEU A 1 256 ? -8.427 19.521 22.749 1.00 79.38 256 LEU A N 1
ATOM 1981 C CA . LEU A 1 256 ? -8.497 18.585 21.626 1.00 79.38 256 LEU A CA 1
ATOM 1982 C C . LEU A 1 256 ? -7.359 17.555 21.671 1.00 79.38 256 LEU A C 1
ATOM 1984 O O . LEU A 1 256 ? -7.612 16.356 21.556 1.00 79.38 256 LEU A O 1
ATOM 1988 N N . VAL A 1 257 ? -6.125 17.998 21.940 1.00 80.75 257 VAL A N 1
ATOM 1989 C CA . VAL A 1 257 ? -4.964 17.107 22.120 1.00 80.75 257 VAL A CA 1
ATOM 1990 C C . VAL A 1 257 ? -5.173 16.164 23.307 1.00 80.75 257 VAL A C 1
ATOM 1992 O O . VAL A 1 257 ? -5.014 14.954 23.158 1.00 80.75 257 VAL A O 1
ATOM 1995 N N . ARG A 1 258 ? -5.607 16.670 24.470 1.00 77.12 258 ARG A N 1
ATOM 1996 C CA . ARG A 1 258 ? -5.914 15.816 25.635 1.00 77.12 258 ARG A CA 1
ATOM 1997 C C . ARG A 1 258 ? -7.052 14.832 25.362 1.00 77.12 258 ARG A C 1
ATOM 1999 O O . ARG A 1 258 ? -7.013 13.707 25.842 1.00 77.12 258 ARG A O 1
ATOM 2006 N N . GLY A 1 259 ? -8.056 15.231 24.583 1.00 75.56 259 GLY A N 1
ATOM 2007 C CA . GLY A 1 259 ? -9.133 14.343 24.148 1.00 75.56 259 GLY A CA 1
ATOM 2008 C C . GLY A 1 259 ? -8.660 13.249 23.188 1.00 75.56 259 GLY A C 1
ATOM 2009 O O . GLY A 1 259 ? -9.224 12.156 23.186 1.00 75.56 259 GLY A O 1
ATOM 2010 N N . PHE A 1 260 ? -7.618 13.534 22.405 1.00 85.38 260 PHE A N 1
ATOM 2011 C CA . PHE A 1 260 ? -7.018 12.604 21.458 1.00 85.38 260 PHE A CA 1
ATOM 2012 C C . PHE A 1 260 ? -6.092 11.577 22.127 1.00 85.38 260 PHE A C 1
ATOM 2014 O O . PHE A 1 260 ? -6.009 10.434 21.675 1.00 85.38 260 PHE A O 1
ATOM 2021 N N . VAL A 1 261 ? -5.408 11.947 23.207 1.00 87.19 261 VAL A N 1
ATOM 2022 C CA . VAL A 1 261 ? -4.556 11.027 23.969 1.00 87.19 261 VAL A CA 1
ATOM 2023 C C . VAL A 1 261 ? -5.441 10.097 24.807 1.00 87.19 261 VAL A C 1
ATOM 2025 O O . VAL A 1 261 ? -6.017 10.503 25.813 1.00 87.19 261 VAL A O 1
ATOM 2028 N N . SER A 1 262 ? -5.566 8.835 24.386 1.00 89.69 262 SER A N 1
ATOM 2029 C CA . SER A 1 262 ? -6.291 7.793 25.126 1.00 89.69 262 SER A CA 1
ATOM 2030 C C . SER A 1 262 ? -5.343 6.689 25.611 1.00 89.69 262 SER A C 1
ATOM 2032 O O . SER A 1 262 ? -4.330 6.438 24.950 1.00 89.69 262 SER A O 1
ATOM 2034 N N . PRO A 1 263 ? -5.664 5.987 26.718 1.00 90.94 263 PRO A N 1
ATOM 2035 C CA . PRO A 1 263 ? -4.857 4.864 27.201 1.00 90.94 263 PRO A CA 1
ATOM 2036 C C . PRO A 1 263 ? -4.641 3.790 26.133 1.00 90.94 263 PRO A C 1
ATOM 2038 O O . PRO A 1 263 ? -3.537 3.276 25.996 1.00 90.94 263 PRO A O 1
ATOM 2041 N N . ASP A 1 264 ? -5.659 3.507 25.319 1.00 93.88 264 ASP A N 1
ATOM 2042 C CA . ASP A 1 264 ? -5.561 2.517 24.248 1.00 93.88 264 ASP A CA 1
ATOM 2043 C C . ASP A 1 264 ? -4.632 2.964 23.116 1.00 93.88 264 ASP A C 1
ATOM 2045 O O . ASP A 1 264 ? -3.824 2.177 22.632 1.00 93.88 264 ASP A O 1
ATOM 2049 N N . ARG A 1 265 ? -4.684 4.240 22.713 1.00 95.12 265 ARG A N 1
ATOM 2050 C CA . ARG A 1 265 ? -3.762 4.781 21.699 1.00 95.12 265 ARG A CA 1
ATOM 2051 C C . ARG A 1 265 ? -2.326 4.803 22.211 1.00 95.12 265 ARG A C 1
ATOM 2053 O O . ARG A 1 265 ? -1.412 4.466 21.466 1.00 95.12 265 ARG A O 1
ATOM 2060 N N . MET A 1 266 ? -2.131 5.149 23.485 1.00 95.44 266 MET A N 1
ATOM 2061 C CA . MET A 1 266 ? -0.815 5.099 24.126 1.00 95.44 266 MET A CA 1
ATOM 2062 C C . MET A 1 266 ? -0.305 3.662 24.236 1.00 95.44 266 MET A C 1
ATOM 2064 O O . MET A 1 266 ? 0.856 3.411 23.935 1.00 95.44 266 MET A O 1
ATOM 2068 N N . LYS A 1 267 ? -1.170 2.704 24.586 1.00 96.75 267 LYS A N 1
ATOM 2069 C CA . LYS A 1 267 ? -0.830 1.278 24.619 1.00 96.75 267 LYS A CA 1
ATOM 2070 C C . LYS A 1 267 ? -0.452 0.758 23.233 1.00 96.75 267 LYS A C 1
ATOM 2072 O O . LYS A 1 267 ? 0.561 0.076 23.118 1.00 96.75 267 LYS A O 1
ATOM 2077 N N . LEU A 1 268 ? -1.215 1.097 22.191 1.00 98.00 268 LEU A N 1
ATOM 2078 C CA . LEU A 1 268 ? -0.881 0.750 20.806 1.00 98.00 268 LEU A CA 1
ATOM 2079 C C . LEU A 1 268 ? 0.512 1.282 20.440 1.00 98.00 268 LEU A C 1
ATOM 2081 O O . LEU A 1 268 ? 1.367 0.512 20.005 1.00 98.00 268 LEU A O 1
ATOM 2085 N N . ALA A 1 269 ? 0.744 2.580 20.658 1.00 97.69 269 ALA A N 1
ATOM 2086 C CA . ALA A 1 269 ? 2.009 3.232 20.343 1.00 97.69 269 ALA A CA 1
ATOM 2087 C C . ALA A 1 269 ? 3.175 2.602 21.118 1.00 97.69 269 ALA A C 1
ATOM 2089 O O . ALA A 1 269 ? 4.149 2.175 20.506 1.00 97.69 269 ALA A O 1
ATOM 2090 N N . ALA A 1 270 ? 3.049 2.458 22.438 1.00 98.38 270 ALA A N 1
ATOM 2091 C CA . ALA A 1 270 ? 4.090 1.896 23.288 1.00 98.38 270 ALA A CA 1
ATOM 2092 C C . ALA A 1 270 ? 4.432 0.446 22.919 1.00 98.38 270 ALA A C 1
ATOM 2094 O O . ALA A 1 270 ? 5.607 0.125 22.773 1.00 98.38 270 ALA A O 1
ATOM 2095 N N . VAL A 1 271 ? 3.430 -0.419 22.717 1.00 98.75 271 VAL A N 1
ATOM 2096 C CA . VAL A 1 271 ? 3.678 -1.822 22.349 1.00 98.75 271 VAL A CA 1
ATOM 2097 C C . VAL A 1 271 ? 4.277 -1.918 20.947 1.00 98.75 271 VAL A C 1
ATOM 2099 O O . VAL A 1 271 ? 5.256 -2.633 20.766 1.00 98.75 271 VAL A O 1
ATOM 2102 N N . SER A 1 272 ? 3.762 -1.162 19.971 1.00 98.62 272 SER A N 1
ATOM 2103 C CA . SER A 1 272 ? 4.328 -1.147 18.614 1.00 98.62 272 SER A CA 1
ATOM 2104 C C . SER A 1 272 ? 5.782 -0.680 18.588 1.00 98.62 272 SER A C 1
ATOM 2106 O O . SER A 1 272 ? 6.616 -1.320 17.947 1.00 98.62 272 SER A O 1
ATOM 2108 N N . LEU A 1 273 ? 6.106 0.373 19.346 1.00 98.44 273 LEU A N 1
ATOM 2109 C CA . LEU A 1 273 ? 7.460 0.893 19.466 1.00 98.44 273 LEU A CA 1
ATOM 2110 C C . LEU A 1 273 ? 8.370 -0.108 20.176 1.00 98.44 273 LEU A C 1
ATOM 2112 O O . LEU A 1 273 ? 9.468 -0.358 19.697 1.00 98.44 273 LEU A O 1
ATOM 2116 N N . ALA A 1 274 ? 7.916 -0.714 21.275 1.00 98.69 274 ALA A N 1
ATOM 2117 C CA . ALA A 1 274 ? 8.682 -1.721 22.003 1.00 98.69 274 ALA A CA 1
ATOM 2118 C C . ALA A 1 274 ? 8.976 -2.951 21.132 1.00 98.69 274 ALA A C 1
ATOM 2120 O O . ALA A 1 274 ? 10.118 -3.399 21.084 1.00 98.69 274 ALA A O 1
ATOM 2121 N N . THR A 1 275 ? 7.985 -3.464 20.396 1.00 98.81 275 THR A N 1
ATOM 2122 C CA . THR A 1 275 ? 8.186 -4.585 19.468 1.00 98.81 275 THR A CA 1
ATOM 2123 C C . THR A 1 275 ? 9.140 -4.206 18.338 1.00 98.81 275 THR A C 1
ATOM 2125 O O . THR A 1 275 ? 10.107 -4.923 18.098 1.00 98.81 275 THR A O 1
ATOM 2128 N N . PHE A 1 276 ? 8.921 -3.066 17.675 1.00 98.38 276 PHE A N 1
ATOM 2129 C CA . PHE A 1 276 ? 9.786 -2.607 16.588 1.00 98.38 276 PHE A CA 1
ATOM 2130 C C . PHE A 1 276 ? 11.229 -2.392 17.062 1.00 98.38 276 PHE A C 1
ATOM 2132 O O . PHE A 1 276 ? 12.164 -2.924 16.464 1.00 98.38 276 PHE A O 1
ATOM 2139 N N . MET A 1 277 ? 11.427 -1.642 18.149 1.00 98.25 277 MET A N 1
ATOM 2140 C CA . MET A 1 277 ? 12.757 -1.344 18.684 1.00 98.25 277 MET A CA 1
ATOM 2141 C C . MET A 1 277 ? 13.440 -2.594 19.228 1.00 98.25 277 MET A C 1
ATOM 2143 O O . MET A 1 277 ? 14.621 -2.784 18.961 1.00 98.25 277 MET A O 1
ATOM 2147 N N . GLY A 1 278 ? 12.714 -3.464 19.934 1.00 98.56 278 GLY A N 1
ATOM 2148 C CA . GLY A 1 278 ? 13.252 -4.715 20.464 1.00 98.56 278 GLY A CA 1
ATOM 2149 C C . GLY A 1 278 ? 13.769 -5.637 19.361 1.00 98.56 278 GLY A C 1
ATOM 2150 O O . GLY A 1 278 ? 14.892 -6.127 19.450 1.00 98.56 278 GLY A O 1
ATOM 2151 N N . LEU A 1 279 ? 13.003 -5.810 18.279 1.00 98.31 279 LEU A N 1
ATOM 2152 C CA . LEU A 1 279 ? 13.420 -6.627 17.136 1.00 98.31 279 LEU A CA 1
ATOM 2153 C C . LEU A 1 279 ? 14.600 -6.007 16.373 1.00 98.31 279 LEU A C 1
ATOM 2155 O O . LEU A 1 279 ? 15.538 -6.713 16.011 1.00 98.31 279 LEU A O 1
ATOM 2159 N N . ASN A 1 280 ? 14.604 -4.687 16.165 1.00 97.62 280 ASN A N 1
ATOM 2160 C CA . ASN A 1 280 ? 15.735 -4.006 15.529 1.00 97.62 280 ASN A CA 1
ATOM 2161 C C . ASN A 1 280 ? 17.004 -4.047 16.390 1.00 97.62 280 ASN A C 1
ATOM 2163 O O . ASN A 1 280 ? 18.087 -4.262 15.854 1.00 97.62 280 ASN A O 1
ATOM 2167 N N . ALA A 1 281 ? 16.883 -3.877 17.708 1.00 98.25 281 ALA A N 1
ATOM 2168 C CA . ALA A 1 281 ? 18.001 -3.997 18.639 1.00 98.25 281 ALA A CA 1
ATOM 2169 C C . ALA A 1 281 ? 18.551 -5.427 18.659 1.00 98.25 281 ALA A C 1
ATOM 2171 O O . ALA A 1 281 ? 19.765 -5.608 18.623 1.00 98.25 281 ALA A O 1
ATOM 2172 N N . LEU A 1 282 ? 17.671 -6.436 18.631 1.00 98.25 282 LEU A N 1
ATOM 2173 C CA . LEU A 1 282 ? 18.067 -7.836 18.504 1.00 98.25 282 LEU A CA 1
ATOM 2174 C C . LEU A 1 282 ? 18.854 -8.068 17.208 1.00 98.25 282 LEU A C 1
ATOM 2176 O O . LEU A 1 282 ? 19.975 -8.566 17.261 1.00 98.25 282 LEU A O 1
ATOM 2180 N N . MET A 1 283 ? 18.327 -7.656 16.052 1.00 97.94 283 MET A N 1
ATOM 2181 C CA . MET A 1 283 ? 19.033 -7.818 14.774 1.00 97.94 283 MET A CA 1
ATOM 2182 C C . MET A 1 283 ? 20.356 -7.044 14.740 1.00 97.94 283 MET A C 1
ATOM 2184 O O . MET A 1 283 ? 21.369 -7.569 1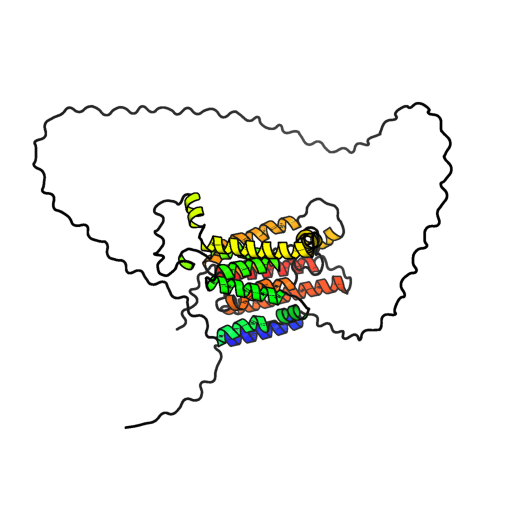4.283 1.00 97.94 283 MET A O 1
ATOM 2188 N N . TYR A 1 284 ? 20.394 -5.828 15.284 1.00 97.94 284 TYR A N 1
ATOM 2189 C CA . TYR A 1 284 ? 21.631 -5.062 15.399 1.00 97.94 284 TYR A CA 1
ATOM 2190 C C . TYR A 1 284 ? 22.653 -5.738 16.323 1.00 97.94 284 TYR A C 1
ATOM 2192 O O . TYR A 1 284 ? 23.841 -5.719 16.021 1.00 97.94 284 TYR A O 1
ATOM 2200 N N . SER A 1 285 ? 22.214 -6.382 17.407 1.00 98.25 285 SER A N 1
ATOM 2201 C CA . SER A 1 285 ? 23.114 -7.121 18.302 1.00 98.25 285 SER A CA 1
ATOM 2202 C C . SER A 1 285 ? 23.779 -8.324 17.620 1.00 98.25 285 SER A C 1
ATOM 2204 O O . SER A 1 285 ? 24.908 -8.664 17.956 1.00 98.25 285 SER A O 1
ATOM 2206 N N . VAL A 1 286 ? 23.109 -8.930 16.632 1.00 98.19 286 VAL A N 1
ATOM 2207 C CA . VAL A 1 286 ? 23.625 -10.074 15.863 1.00 98.19 286 VAL A CA 1
ATOM 2208 C C . VAL A 1 286 ? 24.524 -9.615 14.713 1.00 98.19 286 VAL A C 1
ATOM 2210 O O . VAL A 1 286 ? 25.583 -10.192 14.482 1.00 98.19 286 VAL A O 1
ATOM 2213 N N . TYR A 1 287 ? 24.104 -8.583 13.977 1.00 97.88 287 TYR A N 1
ATOM 2214 C CA . TYR A 1 287 ? 24.692 -8.228 12.681 1.00 97.88 287 TYR A CA 1
ATOM 2215 C C . TYR A 1 287 ? 25.460 -6.898 12.663 1.00 97.88 287 TYR A C 1
ATOM 2217 O O . TYR A 1 287 ? 26.156 -6.624 11.689 1.00 97.88 287 TYR A O 1
ATOM 2225 N N . GLY A 1 288 ? 25.337 -6.053 13.690 1.00 97.38 288 GLY A N 1
ATOM 2226 C CA . GLY A 1 288 ? 25.999 -4.749 13.792 1.00 97.38 288 GLY A CA 1
ATOM 2227 C C . GLY A 1 288 ? 25.609 -3.750 12.694 1.00 97.38 288 GLY A C 1
ATOM 2228 O O . GLY A 1 288 ? 24.490 -3.745 12.178 1.00 97.38 288 GLY A O 1
ATOM 2229 N N . THR A 1 289 ? 26.550 -2.884 12.309 1.00 96.19 289 THR A N 1
ATOM 2230 C CA . THR A 1 289 ? 26.369 -1.865 11.255 1.00 96.19 289 THR A CA 1
ATOM 2231 C C . THR A 1 289 ? 25.854 -2.413 9.914 1.00 96.19 289 THR A C 1
ATOM 2233 O O . THR A 1 289 ? 24.999 -1.749 9.322 1.00 96.19 289 THR A O 1
ATOM 2236 N N . PRO A 1 290 ? 26.287 -3.596 9.417 1.00 96.31 290 PRO A N 1
ATOM 2237 C CA . PRO A 1 290 ? 25.702 -4.214 8.224 1.00 96.31 290 PRO A CA 1
ATOM 2238 C C . PRO A 1 290 ? 24.170 -4.275 8.221 1.00 96.31 290 PRO A C 1
ATOM 2240 O O . PRO A 1 290 ? 23.559 -3.997 7.188 1.00 96.31 290 PRO A O 1
ATOM 2243 N N . PHE A 1 291 ? 23.538 -4.556 9.366 1.00 95.69 291 PHE A N 1
ATOM 2244 C CA . PHE A 1 291 ? 22.078 -4.557 9.468 1.00 95.69 291 PHE A CA 1
ATOM 2245 C C . PHE A 1 291 ? 21.479 -3.179 9.182 1.00 95.69 291 PHE A C 1
ATOM 2247 O O . PHE A 1 291 ? 20.555 -3.077 8.377 1.00 95.69 291 PHE A O 1
ATOM 2254 N N . LEU A 1 292 ? 22.028 -2.110 9.770 1.00 93.06 292 LEU A N 1
ATOM 2255 C CA . LEU A 1 292 ? 21.544 -0.744 9.533 1.00 93.06 292 LEU A CA 1
ATOM 2256 C C . LEU A 1 292 ? 21.721 -0.331 8.071 1.00 93.06 292 LEU A C 1
ATOM 2258 O O . LEU A 1 292 ? 20.812 0.248 7.468 1.00 93.06 292 LEU A O 1
ATOM 2262 N N . THR A 1 293 ? 22.874 -0.663 7.489 1.00 92.81 293 THR A N 1
ATOM 2263 C CA . THR A 1 293 ? 23.168 -0.354 6.092 1.00 92.81 293 THR A CA 1
ATOM 2264 C C . THR A 1 293 ? 22.186 -1.042 5.160 1.00 92.81 293 THR A C 1
ATOM 2266 O O . THR A 1 293 ? 21.536 -0.370 4.364 1.00 92.81 293 THR A O 1
ATOM 2269 N N . HIS A 1 294 ? 22.049 -2.362 5.254 1.00 91.81 294 HIS A N 1
ATOM 2270 C CA . HIS A 1 294 ? 21.281 -3.123 4.273 1.00 91.81 294 HIS A CA 1
ATOM 2271 C C . HIS A 1 294 ? 19.767 -3.070 4.499 1.00 91.81 294 HIS A C 1
ATOM 2273 O O . HIS A 1 294 ? 19.027 -3.161 3.523 1.00 91.81 294 HIS A O 1
ATOM 2279 N N . THR A 1 295 ? 19.309 -2.857 5.735 1.00 90.00 295 THR A N 1
ATOM 2280 C CA . THR A 1 295 ? 17.872 -2.773 6.056 1.00 90.00 295 THR A CA 1
ATOM 2281 C C . THR A 1 295 ? 17.306 -1.374 5.817 1.00 90.00 295 THR A C 1
ATOM 2283 O O . THR A 1 295 ? 16.179 -1.240 5.345 1.00 90.00 295 THR A O 1
ATOM 2286 N N . PHE A 1 296 ? 18.073 -0.316 6.120 1.00 88.56 296 PHE A N 1
ATOM 2287 C CA . PHE A 1 296 ? 17.559 1.059 6.099 1.00 88.56 296 PHE A CA 1
ATOM 2288 C C . PHE A 1 296 ? 18.310 1.974 5.131 1.00 88.56 296 PHE A C 1
ATOM 2290 O O . PHE A 1 296 ? 17.704 2.560 4.233 1.00 88.56 296 PHE A O 1
ATOM 2297 N N . LEU A 1 297 ? 19.628 2.120 5.295 1.00 88.12 297 LEU A N 1
ATOM 2298 C CA . LEU A 1 297 ? 20.371 3.201 4.632 1.00 88.12 297 LEU A CA 1
ATOM 2299 C C . LEU A 1 297 ? 20.552 2.970 3.126 1.00 88.12 297 LEU A C 1
ATOM 2301 O O . LEU A 1 297 ? 20.497 3.917 2.342 1.00 88.12 297 LEU A O 1
ATOM 2305 N N . HIS A 1 298 ? 20.712 1.716 2.707 1.00 83.50 298 HIS A N 1
ATOM 2306 C CA . HIS A 1 298 ? 20.910 1.340 1.310 1.00 83.50 298 HIS A CA 1
ATOM 2307 C C . HIS A 1 298 ? 19.733 1.765 0.415 1.00 83.50 298 HIS A C 1
ATOM 2309 O O . HIS A 1 298 ? 19.934 2.116 -0.744 1.00 83.50 298 HIS A O 1
ATOM 2315 N N . HIS A 1 299 ? 18.505 1.823 0.939 1.00 80.31 299 HIS A N 1
ATOM 2316 C CA . HIS A 1 299 ? 17.330 2.250 0.170 1.00 80.31 299 HIS A CA 1
ATOM 2317 C C . HIS A 1 299 ? 17.292 3.757 -0.134 1.00 80.31 299 HIS A C 1
ATOM 2319 O O . HIS A 1 299 ? 16.561 4.187 -1.029 1.00 80.31 299 HIS A O 1
ATOM 2325 N N . VAL A 1 300 ? 18.091 4.564 0.571 1.00 77.50 300 VAL A N 1
ATOM 2326 C CA . VAL A 1 300 ? 18.180 6.014 0.342 1.00 77.50 300 VAL A CA 1
ATOM 2327 C C . VAL A 1 300 ? 19.060 6.333 -0.866 1.00 77.50 300 VAL A C 1
ATOM 2329 O O . VAL A 1 300 ? 18.743 7.245 -1.631 1.00 77.50 300 VAL A O 1
ATOM 2332 N N . SER A 1 301 ? 20.158 5.596 -1.043 1.00 73.81 301 SER A N 1
ATOM 2333 C CA . SER A 1 301 ? 21.113 5.795 -2.141 1.00 73.81 301 SER A CA 1
ATOM 2334 C C . SER A 1 301 ? 20.796 4.964 -3.383 1.00 73.81 301 SER A C 1
ATOM 2336 O O . SER A 1 301 ? 21.207 5.337 -4.479 1.00 73.81 301 SER A O 1
ATOM 2338 N N . ARG A 1 302 ? 20.067 3.853 -3.233 1.00 77.31 302 ARG A N 1
ATOM 2339 C CA . ARG A 1 302 ? 19.733 2.951 -4.337 1.00 77.31 302 ARG A CA 1
ATOM 2340 C C . ARG A 1 302 ? 18.814 3.610 -5.377 1.00 77.31 302 ARG A C 1
ATOM 2342 O O . ARG A 1 302 ? 17.809 4.245 -5.041 1.00 77.31 302 ARG A O 1
ATOM 2349 N N . ILE A 1 303 ? 19.153 3.391 -6.650 1.00 76.00 303 ILE A N 1
ATOM 2350 C CA . ILE A 1 303 ? 18.382 3.800 -7.829 1.00 76.00 303 ILE A CA 1
ATOM 2351 C C . ILE A 1 303 ? 17.832 2.544 -8.512 1.00 76.00 303 ILE A C 1
ATOM 2353 O O . ILE A 1 303 ? 18.572 1.775 -9.121 1.00 76.00 303 ILE A O 1
ATOM 2357 N N . ASP A 1 304 ? 16.518 2.347 -8.426 1.00 81.25 304 ASP A N 1
ATOM 2358 C CA . ASP A 1 304 ? 15.813 1.239 -9.078 1.00 81.25 304 ASP A CA 1
ATOM 2359 C C . ASP A 1 304 ? 15.089 1.733 -10.336 1.00 81.25 304 ASP A C 1
ATOM 2361 O O . ASP A 1 304 ? 13.901 2.057 -10.342 1.00 81.25 304 ASP A O 1
ATOM 2365 N N . HIS A 1 305 ? 15.866 1.844 -11.407 1.00 80.88 305 HIS A N 1
ATOM 2366 C CA . HIS A 1 305 ? 15.421 2.246 -12.741 1.00 80.88 305 HIS A CA 1
ATOM 2367 C C . HIS A 1 305 ? 14.768 1.116 -13.568 1.00 80.88 305 HIS A C 1
ATOM 2369 O O . HIS A 1 305 ? 13.782 1.365 -14.253 1.00 80.88 305 HIS A O 1
ATOM 2375 N N . ARG A 1 306 ? 15.258 -0.130 -13.482 1.00 85.00 306 ARG A N 1
ATOM 2376 C CA . ARG A 1 306 ? 14.731 -1.273 -14.260 1.00 85.00 306 ARG A CA 1
ATOM 2377 C C . ARG A 1 306 ? 13.405 -1.795 -13.715 1.00 85.00 306 ARG A C 1
ATOM 2379 O O . ARG A 1 306 ? 13.166 -1.685 -12.514 1.00 85.00 306 ARG A O 1
ATOM 2386 N N . HIS A 1 307 ? 12.590 -2.426 -14.568 1.00 86.25 307 HIS A N 1
ATOM 2387 C CA . HIS A 1 307 ? 11.345 -3.094 -14.144 1.00 86.25 307 HIS A CA 1
ATOM 2388 C C . HIS A 1 307 ? 10.421 -2.226 -13.263 1.00 86.25 307 HIS A C 1
ATOM 2390 O O . HIS A 1 307 ? 9.816 -2.706 -12.300 1.00 86.25 307 HIS A O 1
ATOM 2396 N N . ASN A 1 308 ? 10.350 -0.928 -13.564 1.00 93.12 308 ASN A N 1
ATOM 2397 C CA . ASN A 1 308 ? 9.685 0.065 -12.731 1.00 93.12 308 ASN A CA 1
ATOM 2398 C C . ASN A 1 308 ? 8.504 0.697 -13.484 1.00 93.12 308 ASN A C 1
ATOM 2400 O O . ASN A 1 308 ? 8.709 1.437 -14.436 1.00 93.12 308 ASN A O 1
ATOM 2404 N N . PHE A 1 309 ? 7.275 0.442 -13.039 1.00 94.56 309 PHE A N 1
ATOM 2405 C CA . PHE A 1 309 ? 6.052 0.969 -13.657 1.00 94.56 309 PHE A CA 1
ATOM 2406 C C . PHE A 1 309 ? 5.801 2.455 -13.357 1.00 94.56 309 PHE A C 1
ATOM 2408 O O . PHE A 1 309 ? 4.822 3.023 -13.842 1.00 94.56 309 PHE A O 1
ATOM 2415 N N . SER A 1 310 ? 6.612 3.084 -12.499 1.00 93.69 310 SER A N 1
ATOM 2416 C CA . SER A 1 310 ? 6.361 4.457 -12.075 1.00 93.69 310 SER A CA 1
ATOM 2417 C C . SER A 1 310 ? 6.570 5.446 -13.229 1.00 93.69 310 SER A C 1
ATOM 2419 O O . SER A 1 310 ? 7.440 5.239 -14.081 1.00 93.69 310 SER A O 1
ATOM 2421 N N . PRO A 1 311 ? 5.872 6.595 -13.219 1.00 92.50 311 PRO A N 1
ATOM 2422 C CA . PRO A 1 311 ? 6.157 7.697 -14.140 1.00 92.50 311 PRO A CA 1
ATOM 2423 C C . PRO A 1 311 ? 7.611 8.193 -14.097 1.00 92.50 311 PRO A C 1
ATOM 2425 O O . PRO A 1 311 ? 8.070 8.855 -15.025 1.00 92.50 311 PRO A O 1
ATOM 2428 N N . TYR A 1 312 ? 8.342 7.879 -13.023 1.00 89.12 312 TYR A N 1
ATOM 2429 C CA . TYR A 1 312 ? 9.737 8.260 -12.828 1.00 89.12 312 TYR A CA 1
ATOM 2430 C C . TYR A 1 312 ? 10.723 7.298 -13.500 1.00 89.12 312 TYR A C 1
ATOM 2432 O O . TYR A 1 312 ? 11.914 7.590 -13.497 1.00 89.12 312 TYR A O 1
ATOM 2440 N N . ASN A 1 313 ? 10.268 6.178 -14.077 1.00 90.56 313 ASN A N 1
ATOM 2441 C CA . ASN A 1 313 ? 11.121 5.156 -14.690 1.00 90.56 313 ASN A CA 1
ATOM 2442 C C . ASN A 1 313 ? 12.172 5.748 -15.639 1.00 90.56 313 ASN A C 1
ATOM 2444 O O . ASN A 1 313 ? 13.371 5.588 -15.414 1.00 90.56 313 ASN A O 1
ATOM 2448 N N . THR A 1 314 ? 11.722 6.460 -16.676 1.00 88.00 314 THR A N 1
ATOM 2449 C CA . THR A 1 314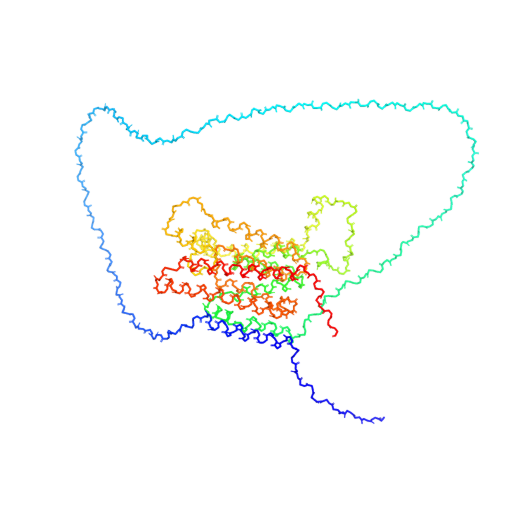 ? 12.610 6.996 -17.715 1.00 88.00 314 THR A CA 1
ATOM 2450 C C . THR A 1 314 ? 13.590 8.012 -17.136 1.00 88.00 314 THR A C 1
ATOM 2452 O O . THR A 1 314 ? 14.766 7.995 -17.485 1.00 88.00 314 THR A O 1
ATOM 2455 N N . LEU A 1 315 ? 13.131 8.854 -16.203 1.00 87.00 315 LEU A N 1
ATOM 2456 C CA . LEU A 1 315 ? 13.991 9.808 -15.504 1.00 87.00 315 LEU A CA 1
ATOM 2457 C C . LEU A 1 315 ? 15.074 9.084 -14.697 1.00 87.00 315 LEU A C 1
ATOM 2459 O O . LEU A 1 315 ? 16.248 9.395 -14.849 1.00 87.00 315 LEU A O 1
ATOM 2463 N N . LEU A 1 316 ? 14.703 8.078 -13.903 1.00 87.00 316 LEU A N 1
ATOM 2464 C CA . LEU A 1 316 ? 15.646 7.290 -13.106 1.00 87.00 316 LEU A CA 1
ATOM 2465 C C . LEU A 1 316 ? 16.659 6.544 -13.983 1.00 87.00 316 LEU A C 1
ATOM 2467 O O . LEU A 1 316 ? 17.817 6.416 -13.589 1.00 87.00 316 LEU A O 1
ATOM 2471 N N . TYR A 1 317 ? 16.251 6.081 -15.168 1.00 86.56 317 TYR A N 1
ATOM 2472 C CA . TYR A 1 317 ? 17.167 5.504 -16.154 1.00 86.56 317 TYR A CA 1
ATOM 2473 C C . TYR A 1 317 ? 18.210 6.517 -16.623 1.00 86.56 317 TYR A C 1
ATOM 2475 O O . TYR A 1 317 ? 19.403 6.220 -16.588 1.00 86.56 317 TYR A O 1
ATOM 2483 N N . LEU A 1 318 ? 17.787 7.721 -17.008 1.00 83.75 318 LEU A N 1
ATOM 2484 C CA . LEU A 1 318 ? 18.701 8.770 -17.462 1.00 83.75 318 LEU A CA 1
ATOM 2485 C C . LEU A 1 318 ? 19.631 9.239 -16.333 1.00 83.75 318 LEU A C 1
ATOM 2487 O O . LEU A 1 318 ? 20.842 9.315 -16.528 1.00 83.75 318 LEU A O 1
ATOM 2491 N N . THR A 1 319 ? 19.094 9.452 -15.128 1.00 82.38 319 THR A N 1
ATOM 2492 C CA . THR A 1 319 ? 19.873 9.823 -13.934 1.00 82.38 319 THR A CA 1
ATOM 2493 C C . THR A 1 319 ? 20.892 8.742 -13.554 1.00 82.38 319 THR A C 1
ATOM 2495 O O . THR A 1 319 ? 21.960 9.056 -13.034 1.00 82.38 319 THR A O 1
ATOM 2498 N N . SER A 1 320 ? 20.599 7.461 -13.814 1.00 82.81 320 SER A N 1
ATOM 2499 C CA . SER A 1 320 ? 21.555 6.374 -13.556 1.00 82.81 320 SER A CA 1
ATOM 2500 C C . SER A 1 320 ? 22.761 6.379 -14.503 1.00 82.81 320 SER A C 1
ATOM 2502 O O . SER A 1 320 ? 23.822 5.887 -14.123 1.00 82.81 320 SER A O 1
ATOM 2504 N N . ALA A 1 321 ? 22.607 6.938 -15.709 1.00 81.44 321 ALA A N 1
ATOM 2505 C CA . ALA A 1 321 ? 23.667 7.033 -16.711 1.00 81.44 321 ALA A CA 1
ATOM 2506 C C . ALA A 1 321 ? 24.529 8.295 -16.537 1.00 81.44 321 ALA A C 1
ATOM 2508 O O . ALA A 1 321 ? 25.733 8.239 -16.768 1.00 81.44 321 ALA A O 1
ATOM 2509 N N . GLU A 1 322 ? 23.932 9.404 -16.086 1.00 76.44 322 GLU A N 1
ATOM 2510 C CA . GLU A 1 322 ? 24.595 10.704 -15.926 1.00 76.44 322 GLU A CA 1
ATOM 2511 C C . GLU A 1 322 ? 24.505 11.199 -14.468 1.00 76.44 322 GLU A C 1
ATOM 2513 O O . GLU A 1 322 ? 23.537 11.863 -14.089 1.00 76.44 322 GLU A O 1
ATOM 2518 N N . PRO A 1 323 ? 25.519 10.941 -13.617 1.00 64.69 323 PRO A N 1
ATOM 2519 C CA . PRO A 1 323 ? 25.492 11.290 -12.190 1.00 64.69 323 PRO A CA 1
ATOM 2520 C C . PRO A 1 323 ? 25.486 12.799 -11.871 1.00 64.69 323 PRO A C 1
ATOM 2522 O O . PRO A 1 323 ? 25.516 13.178 -10.698 1.00 64.69 323 PRO A O 1
ATOM 2525 N N . ALA A 1 324 ? 25.504 13.680 -12.876 1.00 56.34 324 ALA A N 1
ATOM 2526 C CA . ALA A 1 324 ? 25.746 15.109 -12.711 1.00 56.34 324 ALA A CA 1
ATOM 2527 C C . ALA A 1 324 ? 24.487 15.965 -12.954 1.00 56.34 324 ALA A C 1
ATOM 2529 O O . ALA A 1 324 ? 24.286 16.493 -14.041 1.00 56.34 324 ALA A O 1
ATOM 2530 N N . SER A 1 325 ? 23.663 16.179 -11.920 1.00 55.00 325 SER A N 1
ATOM 2531 C CA . SER A 1 325 ? 23.260 17.527 -11.457 1.00 55.00 325 SER A CA 1
ATOM 2532 C C . SER A 1 325 ? 22.200 17.514 -10.341 1.00 55.00 325 SER A C 1
ATOM 2534 O O . SER A 1 325 ? 21.370 16.626 -10.192 1.00 55.00 325 SER A O 1
ATOM 2536 N N . SER A 1 326 ? 22.304 18.552 -9.517 1.00 52.53 326 SER A N 1
ATOM 2537 C CA . SER A 1 326 ? 21.807 18.842 -8.166 1.00 52.53 326 SER A CA 1
ATOM 2538 C C . SER A 1 326 ? 20.292 18.886 -7.900 1.00 52.53 326 SER A C 1
ATOM 2540 O O . SER A 1 326 ? 19.889 19.455 -6.884 1.00 52.53 326 SER A O 1
ATOM 2542 N N . LEU A 1 327 ? 19.433 18.273 -8.715 1.00 53.19 327 LEU A N 1
ATOM 2543 C CA . LEU A 1 327 ? 17.994 18.209 -8.429 1.00 53.19 327 LEU A CA 1
ATOM 2544 C C . LEU A 1 327 ? 17.514 16.759 -8.436 1.00 53.19 327 LEU A C 1
ATOM 2546 O O . LEU A 1 327 ? 17.157 16.220 -9.476 1.00 53.19 327 LEU A O 1
ATOM 2550 N N . ARG A 1 328 ? 17.442 16.139 -7.248 1.00 65.62 328 ARG A N 1
ATOM 2551 C CA . ARG A 1 328 ? 16.707 14.879 -7.046 1.00 65.62 328 ARG A CA 1
ATOM 2552 C C . ARG A 1 328 ? 15.209 15.159 -7.165 1.00 65.62 328 ARG A C 1
ATOM 2554 O O . ARG A 1 328 ? 14.506 15.168 -6.154 1.00 65.62 328 ARG A O 1
ATOM 2561 N N . ALA A 1 329 ? 14.705 15.468 -8.355 1.00 61.47 329 ALA A N 1
ATOM 2562 C CA . ALA A 1 329 ? 13.280 15.717 -8.578 1.00 61.47 329 ALA A CA 1
ATOM 2563 C C . ALA A 1 329 ? 12.426 14.523 -8.107 1.00 61.47 329 ALA A C 1
ATOM 2565 O O . ALA A 1 329 ? 11.299 14.704 -7.652 1.00 61.47 329 ALA A O 1
ATOM 2566 N N . GLU A 1 330 ? 12.996 13.314 -8.087 1.00 62.78 330 GLU A N 1
ATOM 2567 C CA . GLU A 1 330 ? 12.348 12.108 -7.569 1.00 62.78 330 GLU A CA 1
ATOM 2568 C C . GLU A 1 330 ? 12.166 12.154 -6.045 1.00 62.78 330 GLU A C 1
ATOM 2570 O O . GLU A 1 330 ? 11.270 11.510 -5.509 1.00 62.78 330 GLU A O 1
ATOM 2575 N N . SER A 1 331 ? 12.976 12.940 -5.326 1.00 68.44 331 SER A N 1
ATOM 2576 C CA . SER A 1 331 ? 12.799 13.150 -3.883 1.00 68.44 331 SER A CA 1
ATOM 2577 C C . SER A 1 331 ? 11.568 14.002 -3.557 1.00 68.44 331 SER A C 1
ATOM 2579 O O . SER A 1 331 ? 10.995 13.859 -2.478 1.00 68.44 331 SER A O 1
ATOM 2581 N N . LEU A 1 332 ? 11.095 14.823 -4.502 1.00 68.94 332 LEU A N 1
ATOM 2582 C CA . LEU A 1 332 ? 9.851 15.576 -4.341 1.00 68.94 332 LEU A CA 1
ATOM 2583 C C . LEU A 1 332 ? 8.618 14.673 -4.445 1.00 68.94 332 LEU A C 1
ATOM 2585 O O . LEU A 1 332 ? 7.583 15.040 -3.901 1.00 68.94 332 LEU A O 1
ATOM 2589 N N . ALA A 1 333 ? 8.728 13.488 -5.063 1.00 71.31 333 ALA A N 1
ATOM 2590 C CA . ALA A 1 333 ? 7.640 12.509 -5.163 1.00 71.31 333 ALA A CA 1
ATOM 2591 C C . ALA A 1 333 ? 7.172 11.998 -3.788 1.00 71.31 333 ALA A C 1
ATOM 2593 O O . ALA A 1 333 ? 5.996 11.687 -3.606 1.00 71.31 333 ALA A O 1
ATOM 2594 N N . PHE A 1 334 ? 8.066 11.985 -2.792 1.00 76.56 334 PHE A N 1
ATOM 2595 C CA . PHE A 1 334 ? 7.740 11.537 -1.437 1.00 76.56 334 PHE A CA 1
ATOM 2596 C C . PHE A 1 334 ? 6.731 12.445 -0.732 1.00 76.56 334 PHE A C 1
ATOM 2598 O O . PHE A 1 334 ? 5.954 11.960 0.088 1.00 76.56 334 PHE A O 1
ATOM 2605 N N . LEU A 1 335 ? 6.713 13.747 -1.034 1.00 79.31 335 LEU A N 1
ATOM 2606 C CA . LEU A 1 335 ? 5.809 14.678 -0.362 1.00 79.31 335 LEU A CA 1
ATOM 2607 C C . LEU A 1 335 ? 4.331 14.426 -0.715 1.00 79.31 335 LEU A C 1
ATOM 2609 O O . LEU A 1 335 ? 3.562 14.172 0.213 1.00 79.31 335 LEU A O 1
ATOM 2613 N N . PRO A 1 336 ? 3.898 14.436 -1.995 1.00 82.56 336 PRO A N 1
ATOM 2614 C CA . PRO A 1 336 ? 2.518 14.112 -2.338 1.00 82.56 336 PRO A CA 1
ATOM 2615 C C . PRO A 1 336 ? 2.170 12.663 -1.972 1.00 82.56 336 PRO A C 1
ATOM 2617 O O . PRO A 1 336 ? 1.067 12.422 -1.489 1.00 82.56 336 PRO A O 1
ATOM 2620 N N . GLN A 1 337 ? 3.110 11.718 -2.105 1.00 90.44 337 GLN A N 1
ATOM 2621 C CA . GLN A 1 337 ? 2.911 10.318 -1.723 1.00 90.44 337 GLN A CA 1
ATOM 2622 C C . GLN A 1 337 ? 2.585 10.165 -0.228 1.00 90.44 337 GLN A C 1
ATOM 2624 O O . GLN A 1 337 ? 1.571 9.553 0.117 1.00 90.44 337 GLN A O 1
ATOM 2629 N N . LEU A 1 338 ? 3.418 10.715 0.664 1.00 90.50 338 LEU A N 1
ATOM 2630 C CA . LEU A 1 338 ? 3.228 10.609 2.115 1.00 90.50 338 LEU A CA 1
ATOM 2631 C C . LEU A 1 338 ? 2.072 11.477 2.608 1.00 90.50 338 LEU A C 1
ATOM 2633 O O . LEU A 1 338 ? 1.331 11.046 3.485 1.00 90.50 338 LEU A O 1
ATOM 2637 N N . LEU A 1 339 ? 1.873 12.668 2.040 1.00 91.12 339 LEU A N 1
ATOM 2638 C CA . LEU A 1 339 ? 0.733 13.515 2.388 1.00 91.12 339 LEU A CA 1
ATOM 2639 C C . LEU A 1 339 ? -0.589 12.808 2.065 1.00 91.12 339 LEU A C 1
ATOM 2641 O O . LEU A 1 339 ? -1.474 12.720 2.918 1.00 91.12 339 LEU A O 1
ATOM 2645 N N . LEU A 1 340 ? -0.716 12.268 0.851 1.00 93.19 340 LEU A N 1
ATOM 2646 C CA . LEU A 1 340 ? -1.929 11.580 0.427 1.00 93.19 340 LEU A CA 1
ATOM 2647 C C . LEU A 1 340 ? -2.155 10.299 1.242 1.00 93.19 340 LEU A C 1
ATOM 2649 O O . LEU A 1 340 ? -3.242 10.108 1.789 1.00 93.19 340 LEU A O 1
ATOM 2653 N N . SER A 1 341 ? -1.120 9.463 1.371 1.00 94.69 341 SER A N 1
ATOM 2654 C CA . SER A 1 341 ? -1.225 8.139 1.997 1.00 94.69 341 SER A CA 1
ATOM 2655 C C . SER A 1 341 ? -1.294 8.198 3.523 1.00 94.69 341 SER A C 1
ATOM 2657 O O . SER A 1 341 ? -2.078 7.474 4.113 1.00 94.69 341 SER A O 1
ATOM 2659 N N . CYS A 1 342 ? -0.519 9.048 4.196 1.00 94.00 342 CYS A N 1
ATOM 2660 C CA . CYS A 1 342 ? -0.445 9.042 5.663 1.00 94.00 342 CYS A CA 1
ATOM 2661 C C . CYS A 1 342 ? -1.377 10.059 6.334 1.00 94.00 342 CYS A C 1
ATOM 2663 O O . CYS A 1 342 ? -1.606 9.957 7.539 1.00 94.00 342 CYS A O 1
ATOM 2665 N N . VAL A 1 343 ? -1.896 11.049 5.595 1.00 93.88 343 VAL A N 1
ATOM 2666 C CA . VAL A 1 343 ? -2.680 12.150 6.182 1.00 93.88 343 VAL A CA 1
ATOM 2667 C C . VAL A 1 343 ? -4.065 12.259 5.557 1.00 93.88 343 VAL A C 1
ATOM 2669 O O . VAL A 1 343 ? -5.058 12.037 6.247 1.00 93.88 343 VAL A O 1
ATOM 2672 N N . LEU A 1 344 ? -4.154 12.572 4.260 1.00 95.94 344 LEU A N 1
ATOM 2673 C CA . LEU A 1 344 ? -5.431 12.934 3.633 1.00 95.94 344 LEU A CA 1
ATOM 2674 C C . LEU A 1 344 ? -6.408 11.753 3.569 1.00 95.94 344 LEU A C 1
ATOM 2676 O O . LEU A 1 344 ? -7.552 11.878 4.006 1.00 95.94 344 LEU A O 1
ATOM 2680 N N . ILE A 1 345 ? -5.961 10.592 3.077 1.00 96.88 345 ILE A N 1
ATOM 2681 C CA . ILE A 1 345 ? -6.812 9.396 2.986 1.00 96.88 345 ILE A CA 1
ATOM 2682 C C . ILE A 1 345 ? -7.261 8.913 4.378 1.00 96.88 345 ILE A C 1
ATOM 2684 O O . ILE A 1 345 ? -8.468 8.721 4.567 1.00 96.88 345 ILE A O 1
ATOM 2688 N N . PRO A 1 346 ? -6.368 8.741 5.378 1.00 95.69 346 PRO A N 1
ATOM 2689 C CA . PRO A 1 346 ? -6.773 8.369 6.732 1.00 95.69 346 PRO A CA 1
ATOM 2690 C C . PRO A 1 346 ? -7.798 9.320 7.336 1.00 95.69 346 PRO A C 1
ATOM 2692 O O . PRO A 1 346 ? -8.780 8.868 7.922 1.00 95.69 346 PRO A O 1
ATOM 2695 N N . PHE A 1 347 ? -7.595 10.628 7.167 1.00 93.81 347 PHE A N 1
ATOM 2696 C CA . PHE A 1 347 ? -8.464 11.638 7.753 1.00 93.81 347 PHE A CA 1
ATOM 2697 C C . PHE A 1 347 ? -9.916 11.494 7.277 1.00 93.81 347 PHE A C 1
ATOM 2699 O O . PHE A 1 347 ? -10.835 11.541 8.097 1.00 93.81 347 PHE A O 1
ATOM 2706 N N . VAL A 1 348 ? -10.117 11.249 5.977 1.00 93.56 348 VAL A N 1
ATOM 2707 C CA . VAL A 1 348 ? -11.452 11.143 5.364 1.00 93.56 348 VAL A CA 1
ATOM 2708 C C . VAL A 1 348 ? -12.079 9.756 5.554 1.00 93.56 348 VAL A C 1
ATOM 2710 O O . VAL A 1 348 ? -13.281 9.663 5.819 1.00 93.56 348 VAL A O 1
ATOM 2713 N N . LEU A 1 349 ? -11.298 8.679 5.404 1.00 95.06 349 LEU A N 1
ATOM 2714 C CA . LEU A 1 349 ? -11.830 7.312 5.315 1.00 95.06 349 LEU A CA 1
ATOM 2715 C C . LEU A 1 349 ? -11.722 6.526 6.618 1.00 95.06 349 LEU A C 1
ATOM 2717 O O . LEU A 1 349 ? -12.621 5.741 6.917 1.00 95.06 349 LEU A O 1
ATOM 2721 N N . ALA A 1 350 ? -10.652 6.703 7.400 1.00 93.75 350 ALA A N 1
ATOM 2722 C CA . ALA A 1 350 ? -10.336 5.740 8.453 1.00 93.75 350 ALA A CA 1
ATOM 2723 C C . ALA A 1 350 ? -11.353 5.735 9.590 1.00 93.75 350 ALA A C 1
ATOM 2725 O O . ALA A 1 350 ? -11.339 4.785 10.345 1.00 93.75 350 ALA A O 1
ATOM 2726 N N . LYS A 1 351 ? -12.234 6.742 9.708 1.00 91.19 351 LYS A N 1
ATOM 2727 C CA . LYS A 1 351 ? -13.377 6.768 10.646 1.00 91.19 351 LYS A CA 1
ATOM 2728 C C . LYS A 1 351 ? -14.617 6.035 10.163 1.00 91.19 351 LYS A C 1
ATOM 2730 O O . LYS A 1 351 ? -15.488 5.737 10.979 1.00 91.19 351 LYS A O 1
ATOM 2735 N N . LYS A 1 352 ? -14.714 5.791 8.860 1.00 91.38 352 LYS A N 1
ATOM 2736 C CA . LYS A 1 352 ? -15.872 5.182 8.203 1.00 91.38 352 LYS A CA 1
ATOM 2737 C C . LYS A 1 352 ? -15.623 3.697 7.982 1.00 91.38 352 LYS A C 1
ATOM 2739 O O . LYS A 1 352 ? -16.416 2.879 8.432 1.00 91.38 352 LYS A O 1
ATOM 2744 N N . ASP A 1 353 ? -14.482 3.367 7.383 1.00 92.44 353 ASP A N 1
ATOM 2745 C CA . ASP A 1 353 ? -14.072 1.992 7.106 1.00 92.44 353 ASP A CA 1
ATOM 2746 C C . ASP A 1 353 ? -12.537 1.890 7.149 1.00 92.44 353 ASP A C 1
ATOM 2748 O O . ASP A 1 353 ? -11.830 2.435 6.293 1.00 92.44 353 ASP A O 1
ATOM 2752 N N . LEU A 1 354 ? -12.013 1.221 8.182 1.00 94.50 354 LEU A N 1
ATOM 2753 C CA . LEU A 1 354 ? -10.573 1.105 8.405 1.00 94.50 354 LEU A CA 1
ATOM 2754 C C . LEU A 1 354 ? -9.883 0.307 7.292 1.00 94.50 354 LEU A C 1
ATOM 2756 O O . LEU A 1 354 ? -8.849 0.743 6.790 1.00 94.50 354 LEU A O 1
ATOM 2760 N N . ALA A 1 355 ? -10.453 -0.829 6.881 1.00 95.38 355 ALA A N 1
ATOM 2761 C CA . ALA A 1 355 ? -9.863 -1.692 5.859 1.00 95.38 355 ALA A CA 1
ATOM 2762 C C . ALA A 1 355 ? -9.809 -0.993 4.492 1.00 95.38 355 ALA A C 1
ATOM 2764 O O . ALA A 1 355 ? -8.773 -1.008 3.829 1.00 95.38 355 ALA A O 1
ATOM 2765 N N . THR A 1 356 ? -10.889 -0.309 4.107 1.00 96.25 356 THR A N 1
ATOM 2766 C CA . THR A 1 356 ? -10.946 0.488 2.871 1.00 96.25 356 THR A CA 1
ATOM 2767 C C . THR A 1 356 ? -9.973 1.662 2.934 1.00 96.25 356 THR A C 1
ATOM 2769 O O . THR A 1 356 ? -9.290 1.953 1.952 1.00 96.25 356 THR A O 1
ATOM 2772 N N . SER A 1 357 ? -9.838 2.305 4.101 1.00 97.50 357 SER A N 1
ATOM 2773 C CA . SER A 1 357 ? -8.811 3.325 4.298 1.00 97.50 357 SER A CA 1
ATOM 2774 C C . SER A 1 357 ? -7.413 2.748 4.098 1.00 97.50 357 SER A C 1
ATOM 2776 O O . SER A 1 357 ? -6.654 3.300 3.311 1.00 97.50 357 SER A O 1
ATOM 2778 N N . MET A 1 358 ? -7.060 1.644 4.759 1.00 98.06 358 MET A N 1
ATOM 2779 C CA . MET A 1 358 ? -5.735 1.022 4.633 1.00 98.06 358 MET A CA 1
ATOM 2780 C C . MET A 1 358 ? -5.443 0.585 3.192 1.00 98.06 358 MET A C 1
ATOM 2782 O O . MET A 1 358 ? -4.346 0.841 2.701 1.00 98.06 358 MET A O 1
ATOM 2786 N N . MET A 1 359 ? -6.433 0.035 2.481 1.00 97.69 359 MET A N 1
ATOM 2787 C CA . MET A 1 359 ? -6.326 -0.284 1.055 1.00 97.69 359 MET A CA 1
ATOM 2788 C C . MET A 1 359 ? -6.010 0.954 0.210 1.00 97.69 359 MET A C 1
ATOM 2790 O O . MET A 1 359 ? -5.062 0.934 -0.575 1.00 97.69 359 MET A O 1
ATOM 2794 N N . ALA A 1 360 ? -6.778 2.036 0.380 1.00 98.12 360 ALA A N 1
ATOM 2795 C CA . ALA A 1 360 ? -6.586 3.280 -0.360 1.00 98.12 360 ALA A CA 1
ATOM 2796 C C . ALA A 1 360 ? -5.225 3.923 -0.051 1.00 98.12 360 ALA A C 1
ATOM 2798 O O . ALA A 1 360 ? -4.541 4.371 -0.968 1.00 98.12 360 ALA A O 1
ATOM 2799 N N . GLN A 1 361 ? -4.798 3.916 1.218 1.00 97.88 361 GLN A N 1
ATOM 2800 C CA . GLN A 1 361 ? -3.471 4.391 1.623 1.00 97.88 361 GLN A CA 1
ATOM 2801 C C . GLN A 1 361 ? -2.372 3.601 0.925 1.00 97.88 361 GLN A C 1
ATOM 2803 O O . GLN A 1 361 ? -1.434 4.189 0.400 1.00 97.88 361 GLN A O 1
ATOM 2808 N N . THR A 1 362 ? -2.482 2.272 0.897 1.00 97.94 362 THR A N 1
ATOM 2809 C CA . THR A 1 362 ? -1.469 1.417 0.283 1.00 97.94 362 THR A CA 1
ATOM 2810 C C . THR A 1 362 ? -1.456 1.550 -1.237 1.00 97.94 362 THR A C 1
ATOM 2812 O O . THR A 1 362 ? -0.379 1.639 -1.820 1.00 97.94 362 THR A O 1
ATOM 2815 N N . LEU A 1 363 ? -2.618 1.639 -1.890 1.00 97.94 363 LEU A N 1
ATOM 2816 C CA . LEU A 1 363 ? -2.687 1.882 -3.331 1.00 97.94 363 LEU A CA 1
ATOM 2817 C C . LEU A 1 363 ? -2.107 3.255 -3.694 1.00 97.94 363 LEU A C 1
ATOM 2819 O O . LEU A 1 363 ? -1.316 3.346 -4.631 1.00 97.94 363 LEU A O 1
ATOM 2823 N N . ALA A 1 364 ? -2.432 4.306 -2.936 1.00 97.50 364 ALA A N 1
ATOM 2824 C CA . ALA A 1 364 ? -1.838 5.631 -3.112 1.00 97.50 364 ALA A CA 1
ATOM 2825 C C . ALA A 1 364 ? -0.321 5.598 -2.884 1.00 97.50 364 ALA A C 1
ATOM 2827 O O . ALA A 1 364 ? 0.443 6.110 -3.702 1.00 97.50 364 ALA A O 1
ATOM 2828 N N . PHE A 1 365 ? 0.128 4.922 -1.825 1.00 96.06 365 PHE A N 1
ATOM 2829 C CA . PHE A 1 365 ? 1.543 4.786 -1.514 1.00 96.06 365 PHE A CA 1
ATOM 2830 C C . PHE A 1 365 ? 2.300 4.111 -2.654 1.00 96.06 365 PHE A C 1
ATOM 2832 O O . PHE A 1 365 ? 3.388 4.561 -2.986 1.00 96.06 365 PHE A O 1
ATOM 2839 N N . VAL A 1 366 ? 1.743 3.069 -3.273 1.00 95.62 366 VAL A N 1
ATOM 2840 C CA . VAL A 1 366 ? 2.365 2.379 -4.412 1.00 95.62 366 VAL A CA 1
ATOM 2841 C C . VAL A 1 366 ? 2.306 3.224 -5.687 1.00 95.62 366 VAL A C 1
ATOM 2843 O O . VAL A 1 366 ? 3.316 3.361 -6.372 1.00 95.62 366 VAL A O 1
ATOM 2846 N N . THR A 1 367 ? 1.154 3.830 -5.986 1.00 95.75 367 THR A N 1
ATOM 2847 C CA . THR A 1 367 ? 0.909 4.589 -7.227 1.00 95.75 367 THR A CA 1
ATOM 2848 C C . THR A 1 367 ? 1.799 5.825 -7.338 1.00 95.75 367 THR A C 1
ATOM 2850 O O . THR A 1 367 ? 2.317 6.118 -8.411 1.00 95.75 367 THR A O 1
ATOM 2853 N N . PHE A 1 368 ? 2.010 6.534 -6.227 1.00 93.62 368 PHE A N 1
ATOM 2854 C CA . PHE A 1 368 ? 2.812 7.760 -6.181 1.00 93.62 368 PHE A CA 1
ATOM 2855 C C . PHE A 1 368 ? 4.277 7.514 -5.786 1.00 93.62 368 PHE A C 1
ATOM 2857 O O . PHE A 1 368 ? 5.026 8.464 -5.569 1.00 93.62 368 PHE A O 1
ATOM 2864 N N . ASN A 1 369 ? 4.708 6.253 -5.677 1.00 91.19 369 ASN A N 1
ATOM 2865 C CA . ASN A 1 369 ? 6.093 5.932 -5.356 1.00 91.19 369 ASN A CA 1
ATOM 2866 C C . ASN A 1 369 ? 7.018 6.187 -6.556 1.00 91.19 369 ASN A C 1
ATOM 2868 O O . ASN A 1 369 ? 6.670 5.904 -7.703 1.00 91.19 369 ASN A O 1
ATOM 2872 N N . LYS A 1 370 ? 8.252 6.627 -6.282 1.00 88.38 370 LYS A N 1
ATOM 2873 C CA . LYS A 1 370 ? 9.316 6.712 -7.294 1.00 88.38 370 LYS A CA 1
ATOM 2874 C C . LYS A 1 370 ? 9.651 5.352 -7.923 1.00 88.38 370 LYS A C 1
ATOM 2876 O O . LYS A 1 370 ? 10.063 5.293 -9.080 1.00 88.38 370 LYS A O 1
ATOM 2881 N N . VAL A 1 371 ? 9.467 4.262 -7.181 1.00 88.88 371 VAL A N 1
ATOM 2882 C CA . VAL A 1 371 ? 9.678 2.888 -7.649 1.00 88.88 371 VAL A CA 1
ATOM 2883 C C . VAL A 1 371 ? 8.377 2.123 -7.483 1.00 88.88 371 VAL A C 1
ATOM 2885 O O . VAL A 1 371 ? 7.820 2.090 -6.392 1.00 88.88 371 VAL A O 1
ATOM 2888 N N . CYS A 1 372 ? 7.896 1.501 -8.552 1.00 93.06 372 CYS A N 1
ATOM 2889 C CA . CYS A 1 372 ? 6.690 0.688 -8.558 1.00 93.06 372 CYS A CA 1
ATOM 2890 C C . CYS A 1 372 ? 6.990 -0.635 -9.261 1.00 93.06 372 CYS A C 1
ATOM 2892 O O . CYS A 1 372 ? 7.362 -0.645 -10.429 1.00 93.06 372 CYS A O 1
ATOM 2894 N N . THR A 1 373 ? 6.847 -1.753 -8.551 1.00 91.69 373 THR A N 1
ATOM 2895 C CA . THR A 1 373 ? 7.098 -3.100 -9.087 1.00 91.69 373 THR A CA 1
ATOM 2896 C C . THR A 1 373 ? 5.890 -3.990 -8.826 1.00 91.69 373 THR A C 1
ATOM 2898 O O . THR A 1 373 ? 5.144 -3.753 -7.874 1.00 91.69 373 THR A O 1
ATOM 2901 N N . SER A 1 374 ? 5.717 -5.066 -9.601 1.00 90.75 374 SER A N 1
ATOM 2902 C CA . SER A 1 374 ? 4.554 -5.956 -9.454 1.00 90.75 374 SER A CA 1
ATOM 2903 C C . SER A 1 374 ? 4.443 -6.609 -8.072 1.00 90.75 374 SER A C 1
ATOM 2905 O O . SER A 1 374 ? 3.359 -7.022 -7.676 1.00 90.75 374 SER A O 1
ATOM 2907 N N . GLN A 1 375 ? 5.542 -6.690 -7.305 1.00 90.38 375 GLN A N 1
ATOM 2908 C CA . GLN A 1 375 ? 5.496 -7.207 -5.929 1.00 90.38 375 GLN A CA 1
ATOM 2909 C C . GLN A 1 375 ? 4.585 -6.356 -5.036 1.00 90.38 375 GLN A C 1
ATOM 2911 O O . GLN A 1 375 ? 3.908 -6.885 -4.160 1.00 90.38 375 GLN A O 1
ATOM 2916 N N . TYR A 1 376 ? 4.541 -5.045 -5.280 1.00 93.44 376 TYR A N 1
ATOM 2917 C CA . TYR A 1 376 ? 3.813 -4.097 -4.442 1.00 93.44 376 TYR A CA 1
ATOM 2918 C C . TYR A 1 376 ? 2.298 -4.227 -4.596 1.00 93.44 376 TYR A C 1
ATOM 2920 O O . TYR A 1 376 ? 1.551 -3.787 -3.727 1.00 93.44 376 TYR A O 1
ATOM 2928 N N . PHE A 1 377 ? 1.822 -4.853 -5.675 1.00 94.19 377 PHE A N 1
ATOM 2929 C CA . PHE A 1 377 ? 0.390 -4.990 -5.930 1.00 94.19 377 PHE A CA 1
ATOM 2930 C C . PHE A 1 377 ? -0.294 -5.875 -4.882 1.00 94.19 377 PHE A C 1
ATOM 2932 O O . PHE A 1 377 ? -1.433 -5.617 -4.495 1.00 94.19 377 PHE A O 1
ATOM 2939 N N . LEU A 1 378 ? 0.432 -6.847 -4.318 1.00 94.25 378 LEU A N 1
ATOM 2940 C CA . LEU A 1 378 ? -0.059 -7.676 -3.215 1.00 94.25 378 LEU A CA 1
ATOM 2941 C C . LEU A 1 378 ? -0.421 -6.844 -1.976 1.00 94.25 378 LEU A C 1
ATOM 2943 O O . LEU A 1 378 ? -1.325 -7.222 -1.233 1.00 94.25 378 LEU A O 1
ATOM 2947 N N . TRP A 1 379 ? 0.240 -5.702 -1.764 1.00 95.62 379 TRP A N 1
ATOM 2948 C CA . TRP A 1 379 ? 0.077 -4.905 -0.549 1.00 95.62 379 TRP A CA 1
ATOM 2949 C C . TRP A 1 379 ? -1.316 -4.292 -0.420 1.00 95.62 379 TRP A C 1
ATOM 2951 O O . TRP A 1 379 ? -1.813 -4.171 0.695 1.00 95.62 379 TRP A O 1
ATOM 2961 N N . TYR A 1 380 ? -1.950 -3.906 -1.531 1.00 95.31 380 TYR A N 1
ATOM 2962 C CA . TYR A 1 380 ? -3.331 -3.413 -1.518 1.00 95.31 380 TYR A CA 1
ATOM 2963 C C . TYR A 1 380 ? -4.344 -4.498 -1.904 1.00 95.31 380 TYR A C 1
ATOM 2965 O O . TYR A 1 380 ? -5.482 -4.452 -1.441 1.00 95.31 380 TYR A O 1
ATOM 2973 N N . MET A 1 381 ? -3.951 -5.504 -2.697 1.00 94.00 381 MET A N 1
ATOM 2974 C CA . MET A 1 381 ? -4.855 -6.596 -3.076 1.00 94.00 381 MET A CA 1
ATOM 2975 C C . MET A 1 381 ? -5.309 -7.443 -1.876 1.00 94.00 381 MET A C 1
ATOM 2977 O O . MET A 1 381 ? -6.394 -8.016 -1.926 1.00 94.00 381 MET A O 1
ATOM 2981 N N . ILE A 1 382 ? -4.540 -7.479 -0.779 1.00 95.19 382 ILE A N 1
ATOM 2982 C CA . ILE A 1 382 ? -4.906 -8.222 0.442 1.00 95.19 382 ILE A CA 1
ATOM 2983 C C . ILE A 1 382 ? -6.212 -7.716 1.066 1.00 95.19 382 ILE A C 1
ATOM 2985 O O . ILE A 1 382 ? -6.906 -8.462 1.752 1.00 95.19 382 ILE A O 1
ATOM 2989 N N . PHE A 1 383 ? -6.588 -6.467 0.786 1.00 95.75 383 PHE A N 1
ATOM 2990 C CA . PHE A 1 383 ? -7.832 -5.871 1.263 1.00 95.75 383 PHE A CA 1
ATOM 2991 C C . PHE A 1 383 ? -9.028 -6.118 0.334 1.00 95.75 383 PHE A C 1
ATOM 2993 O O . PHE A 1 383 ? -10.156 -5.840 0.739 1.00 95.75 383 PHE A O 1
ATOM 3000 N N . LEU A 1 384 ? -8.833 -6.656 -0.880 1.00 92.94 384 LEU A N 1
ATOM 3001 C CA . LEU A 1 384 ? -9.929 -6.904 -1.828 1.00 92.94 384 LEU A CA 1
ATOM 3002 C C . LEU A 1 384 ? -11.074 -7.736 -1.229 1.00 92.94 384 LEU A C 1
ATOM 3004 O O . LEU A 1 384 ? -12.222 -7.324 -1.408 1.00 92.94 384 LEU A O 1
ATOM 3008 N N . PRO A 1 385 ? -10.823 -8.827 -0.471 1.00 92.12 385 PRO A N 1
ATOM 3009 C CA . PRO A 1 385 ? -11.898 -9.586 0.169 1.00 92.12 385 PRO A CA 1
ATOM 3010 C C . PRO A 1 385 ? -12.754 -8.754 1.136 1.00 92.12 385 PRO A C 1
ATOM 3012 O O . PRO A 1 385 ? -13.934 -9.042 1.319 1.00 92.12 385 PRO A O 1
ATOM 3015 N N . LEU A 1 386 ? -12.170 -7.718 1.751 1.00 92.19 386 LEU A N 1
ATOM 3016 C CA . LEU A 1 386 ? -12.841 -6.837 2.711 1.00 92.19 386 LEU A CA 1
ATOM 3017 C C . LEU A 1 386 ? -13.565 -5.669 2.023 1.00 92.19 386 LEU A C 1
ATOM 3019 O O . LEU A 1 386 ? -14.626 -5.250 2.480 1.00 92.19 386 LEU A O 1
ATOM 3023 N N . TYR A 1 387 ? -13.004 -5.156 0.927 1.00 93.06 387 TYR A N 1
ATOM 3024 C CA . TYR A 1 387 ? -13.516 -3.990 0.202 1.00 93.06 387 TYR A CA 1
ATOM 3025 C C . TYR A 1 387 ? -14.604 -4.342 -0.825 1.00 93.06 387 TYR A C 1
ATOM 3027 O O . TYR A 1 387 ? -15.651 -3.693 -0.881 1.00 93.06 387 TYR A O 1
ATOM 3035 N N . LEU A 1 388 ? -14.395 -5.389 -1.630 1.00 91.69 388 LEU A N 1
ATOM 3036 C CA . LEU A 1 388 ? -15.267 -5.718 -2.763 1.00 91.69 388 LEU A CA 1
ATOM 3037 C C . LEU A 1 388 ? -16.752 -5.946 -2.431 1.00 91.69 388 LEU A C 1
ATOM 3039 O O . LEU A 1 388 ? -17.578 -5.498 -3.225 1.00 91.69 388 LEU A O 1
ATOM 3043 N N . PRO A 1 389 ? -17.147 -6.585 -1.309 1.00 88.69 389 PRO A N 1
ATOM 3044 C CA . PRO A 1 389 ? -18.549 -6.943 -1.074 1.00 88.69 389 PRO A CA 1
ATOM 3045 C C . PRO A 1 389 ? -19.542 -5.772 -1.110 1.00 88.69 389 PRO A C 1
ATOM 3047 O O . PRO A 1 389 ? -20.732 -5.989 -1.341 1.00 88.69 389 PRO A O 1
ATOM 3050 N N . GLY A 1 390 ? -19.070 -4.545 -0.870 1.00 83.38 390 GLY A N 1
ATOM 3051 C CA . GLY A 1 390 ? -19.871 -3.321 -0.912 1.00 83.38 390 GLY A CA 1
ATOM 3052 C C . GLY A 1 390 ? -19.394 -2.287 -1.931 1.00 83.38 390 GLY A C 1
ATOM 3053 O O . GLY A 1 390 ? -19.906 -1.171 -1.907 1.00 83.38 390 GLY A O 1
ATOM 3054 N N . SER A 1 391 ? -18.432 -2.618 -2.792 1.00 91.94 391 SER A N 1
ATOM 3055 C CA . SER A 1 391 ? -17.796 -1.636 -3.669 1.00 91.94 391 SER A CA 1
ATOM 3056 C C . SER A 1 391 ? -18.627 -1.311 -4.908 1.00 91.94 391 SER A C 1
ATOM 3058 O O . SER A 1 391 ? -19.422 -2.119 -5.405 1.00 91.94 391 SER A O 1
ATOM 3060 N N . THR A 1 392 ? -18.381 -0.133 -5.480 1.00 93.19 392 THR A N 1
ATOM 3061 C CA . THR A 1 392 ? -18.903 0.235 -6.799 1.00 93.19 392 THR A CA 1
ATOM 3062 C C . THR A 1 392 ? -18.435 -0.741 -7.880 1.00 93.19 392 THR A C 1
ATOM 3064 O O . THR A 1 392 ? -19.185 -0.993 -8.821 1.00 93.19 392 THR A O 1
ATOM 3067 N N . LEU A 1 393 ? -17.251 -1.348 -7.730 1.00 92.88 393 LEU A N 1
ATOM 3068 C CA . LEU A 1 393 ? -16.702 -2.294 -8.708 1.00 92.88 393 LEU A CA 1
ATOM 3069 C C . LEU A 1 393 ? -17.601 -3.524 -8.909 1.00 92.88 393 LEU A C 1
ATOM 3071 O O . LEU A 1 393 ? -17.755 -3.974 -10.041 1.00 92.88 393 LEU A O 1
ATOM 3075 N N . LEU A 1 394 ? -18.229 -4.046 -7.847 1.00 91.44 394 LEU A N 1
ATOM 3076 C CA . LEU A 1 394 ? -19.183 -5.157 -7.975 1.00 91.44 394 LEU A CA 1
ATOM 3077 C C . LEU A 1 394 ? -20.617 -4.693 -8.240 1.00 91.44 394 LEU A C 1
ATOM 3079 O O . LEU A 1 394 ? -21.359 -5.378 -8.940 1.00 91.44 394 LEU A O 1
ATOM 3083 N N . ARG A 1 395 ? -21.020 -3.533 -7.709 1.00 92.50 395 ARG A N 1
ATOM 3084 C CA . ARG A 1 395 ? -22.375 -2.996 -7.925 1.00 92.50 395 ARG A CA 1
ATOM 3085 C C . ARG A 1 395 ? -22.600 -2.492 -9.349 1.00 92.50 395 ARG A C 1
ATOM 3087 O O . ARG A 1 395 ? -23.721 -2.546 -9.841 1.00 92.50 395 ARG A O 1
ATOM 3094 N N . LYS A 1 396 ? -21.552 -1.984 -10.001 1.00 93.56 396 LYS A N 1
ATOM 3095 C CA . LYS A 1 396 ? -21.562 -1.515 -11.391 1.00 93.56 396 LYS A CA 1
ATOM 3096 C C . LYS A 1 396 ? -20.545 -2.334 -12.196 1.00 93.56 396 LYS A C 1
ATOM 3098 O O . LYS A 1 396 ? -19.416 -1.872 -12.377 1.00 93.56 396 LYS A O 1
ATOM 3103 N N . PRO A 1 397 ? -20.930 -3.517 -12.716 1.00 92.12 397 PRO A N 1
ATOM 3104 C CA . PRO A 1 397 ? -20.006 -4.431 -13.387 1.00 92.12 397 PRO A CA 1
ATOM 3105 C C . PRO A 1 397 ? -19.228 -3.791 -14.538 1.00 92.12 397 PRO A C 1
ATOM 3107 O O . PRO A 1 397 ? -18.049 -4.073 -14.691 1.00 92.12 397 PRO A O 1
ATOM 3110 N N . ALA A 1 398 ? -19.835 -2.873 -15.298 1.00 95.38 398 ALA A N 1
ATOM 3111 C CA . ALA A 1 398 ? -19.134 -2.145 -16.357 1.00 95.38 398 ALA A CA 1
ATOM 3112 C C . ALA A 1 398 ? -17.921 -1.360 -15.823 1.00 95.38 398 ALA A C 1
ATOM 3114 O O . ALA A 1 398 ? -16.855 -1.397 -16.430 1.00 95.38 398 ALA A O 1
ATOM 3115 N N . VAL A 1 399 ? -18.052 -0.704 -14.664 1.00 95.19 399 VAL A N 1
ATOM 3116 C CA . VAL A 1 399 ? -16.946 0.017 -14.011 1.00 95.19 399 VAL A CA 1
ATOM 3117 C C . VAL A 1 399 ? -15.908 -0.971 -13.483 1.00 95.19 399 VAL A C 1
ATOM 3119 O O . VAL A 1 399 ? -14.721 -0.780 -13.726 1.00 95.19 399 VAL A O 1
ATOM 3122 N N . GLY A 1 400 ? -16.343 -2.041 -12.808 1.00 94.31 400 GLY A N 1
ATOM 3123 C CA . GLY A 1 400 ? -15.448 -3.068 -12.266 1.00 94.31 400 GLY A CA 1
ATOM 3124 C C . GLY A 1 400 ? -14.629 -3.793 -13.334 1.00 94.31 400 GLY A C 1
ATOM 3125 O O . GLY A 1 400 ? -13.410 -3.892 -13.217 1.00 94.31 400 GLY A O 1
ATOM 3126 N N . VAL A 1 401 ? -15.283 -4.249 -14.403 1.00 94.88 401 VAL A N 1
ATOM 3127 C CA . VAL A 1 401 ? -14.635 -4.910 -15.544 1.00 94.88 401 VAL A CA 1
ATOM 3128 C C . VAL A 1 401 ? -13.712 -3.935 -16.268 1.00 94.88 401 VAL A C 1
ATOM 3130 O O . VAL A 1 401 ? -12.580 -4.302 -16.565 1.00 94.88 401 VAL A O 1
ATOM 3133 N N . SER A 1 402 ? -14.134 -2.685 -16.487 1.00 97.25 402 SER A N 1
ATOM 3134 C CA . SER A 1 402 ? -13.268 -1.672 -17.108 1.00 97.25 402 SER A CA 1
ATOM 3135 C C . SER A 1 402 ? -12.023 -1.396 -16.264 1.00 97.25 402 SER A C 1
ATOM 3137 O O . SER A 1 402 ? -10.922 -1.365 -16.804 1.00 97.25 402 SER A O 1
ATOM 3139 N N . ALA A 1 403 ? -12.172 -1.252 -14.943 1.00 96.69 403 ALA A N 1
ATOM 3140 C CA . ALA A 1 403 ? -11.054 -1.095 -14.014 1.00 96.69 403 ALA A CA 1
ATOM 3141 C C . ALA A 1 403 ? -10.074 -2.264 -14.107 1.00 96.69 403 ALA A C 1
ATOM 3143 O O . ALA A 1 403 ? -8.873 -2.049 -14.246 1.00 96.69 403 ALA A O 1
ATOM 3144 N N . LEU A 1 404 ? -10.590 -3.492 -14.096 1.00 95.06 404 LEU A N 1
ATOM 3145 C CA . LEU A 1 404 ? -9.771 -4.689 -14.195 1.00 95.06 404 LEU A CA 1
ATOM 3146 C C . LEU A 1 404 ? -9.030 -4.781 -15.540 1.00 95.06 404 LEU A C 1
ATOM 3148 O O . LEU A 1 404 ? -7.812 -4.956 -15.562 1.00 95.06 404 LEU A O 1
ATOM 3152 N N . VAL A 1 405 ? -9.754 -4.639 -16.653 1.00 97.06 405 VAL A N 1
ATOM 3153 C CA . VAL A 1 405 ? -9.195 -4.746 -18.008 1.00 97.06 405 VAL A CA 1
ATOM 3154 C C . VAL A 1 405 ? -8.148 -3.667 -18.242 1.00 97.06 405 VAL A C 1
ATOM 3156 O O . VAL A 1 405 ? -7.055 -3.985 -18.699 1.00 97.06 405 VAL A O 1
ATOM 3159 N N . LEU A 1 406 ? -8.431 -2.411 -17.886 1.00 98.06 406 LEU A N 1
ATOM 3160 C CA . LEU A 1 406 ? -7.466 -1.321 -18.039 1.00 98.06 406 LEU A CA 1
ATOM 3161 C C . LEU A 1 406 ? -6.236 -1.523 -17.152 1.00 98.06 406 LEU A C 1
ATOM 3163 O O . LEU A 1 406 ? -5.119 -1.254 -17.592 1.00 98.06 406 LEU A O 1
ATOM 3167 N N . TRP A 1 407 ? -6.414 -2.027 -15.928 1.00 96.62 407 TRP A N 1
ATOM 3168 C CA . TRP A 1 407 ? -5.301 -2.297 -15.020 1.00 96.62 407 TRP A CA 1
ATOM 3169 C C . TRP A 1 407 ? -4.377 -3.398 -15.554 1.00 96.62 407 TRP A C 1
ATOM 3171 O O . TRP A 1 407 ? -3.154 -3.255 -15.488 1.00 96.62 407 TRP A O 1
ATOM 3181 N N . ILE A 1 408 ? -4.928 -4.464 -16.142 1.00 95.25 408 ILE A N 1
ATOM 3182 C CA . ILE A 1 408 ? -4.138 -5.520 -16.795 1.00 95.25 408 ILE A CA 1
ATOM 3183 C C . ILE A 1 408 ? -3.510 -5.020 -18.098 1.00 95.25 408 ILE A C 1
ATOM 3185 O O . ILE A 1 408 ? -2.317 -5.216 -18.313 1.00 95.25 408 ILE A O 1
ATOM 3189 N N . ALA A 1 409 ? -4.280 -4.347 -18.954 1.00 97.06 409 ALA A N 1
ATOM 3190 C CA . ALA A 1 409 ? -3.807 -3.867 -20.249 1.00 97.06 409 ALA A CA 1
ATOM 3191 C C . ALA A 1 409 ? -2.645 -2.878 -20.098 1.00 97.06 409 ALA A C 1
ATOM 3193 O O . ALA A 1 409 ? -1.659 -2.976 -20.825 1.00 97.06 409 ALA A O 1
ATOM 3194 N N . ALA A 1 410 ? -2.709 -1.971 -19.119 1.00 97.12 410 ALA A N 1
ATOM 3195 C CA . ALA A 1 410 ? -1.620 -1.041 -18.841 1.00 97.12 410 ALA A CA 1
ATOM 3196 C C . ALA A 1 410 ? -0.344 -1.758 -18.356 1.00 97.12 410 ALA A C 1
ATOM 3198 O O . ALA A 1 410 ? 0.757 -1.381 -18.759 1.00 97.12 410 ALA A O 1
ATOM 3199 N N . GLN A 1 411 ? -0.471 -2.825 -17.556 1.00 95.31 411 GLN A N 1
ATOM 3200 C CA . GLN A 1 411 ? 0.677 -3.663 -17.184 1.00 95.31 411 GLN A CA 1
ATOM 3201 C C . GLN A 1 411 ? 1.251 -4.401 -18.387 1.00 95.31 411 GLN A C 1
ATOM 3203 O O . GLN A 1 411 ? 2.461 -4.373 -18.583 1.00 95.31 411 GLN A O 1
ATOM 3208 N N . ALA A 1 412 ? 0.404 -5.036 -19.197 1.00 95.38 412 ALA A N 1
ATOM 3209 C CA . ALA A 1 412 ? 0.829 -5.768 -20.384 1.00 95.38 412 ALA A CA 1
ATOM 3210 C C . ALA A 1 412 ? 1.543 -4.846 -21.384 1.00 95.38 412 ALA A C 1
ATOM 3212 O O . ALA A 1 412 ? 2.603 -5.199 -21.896 1.00 95.38 412 ALA A O 1
ATOM 3213 N N . ALA A 1 413 ? 1.019 -3.635 -21.599 1.00 96.81 413 ALA A N 1
ATOM 3214 C CA . ALA A 1 413 ? 1.658 -2.619 -22.427 1.00 96.81 413 ALA A CA 1
ATOM 3215 C C . ALA A 1 413 ? 3.048 -2.247 -21.890 1.00 96.81 413 ALA A C 1
ATOM 3217 O O . ALA A 1 413 ? 4.016 -2.229 -22.646 1.00 96.81 413 ALA A O 1
ATOM 3218 N N . TRP A 1 414 ? 3.173 -2.008 -20.581 1.00 96.88 414 TRP A N 1
ATOM 3219 C CA . TRP A 1 414 ? 4.465 -1.702 -19.967 1.00 96.88 414 TRP A CA 1
ATOM 3220 C C . TRP A 1 414 ? 5.445 -2.878 -20.072 1.00 96.88 414 TRP A C 1
ATOM 3222 O O . TRP A 1 414 ? 6.583 -2.693 -20.498 1.00 96.88 414 TRP A O 1
ATOM 3232 N N . LEU A 1 415 ? 4.999 -4.097 -19.751 1.00 95.25 415 LEU A N 1
ATOM 3233 C CA . LEU A 1 415 ? 5.806 -5.319 -19.818 1.00 95.25 415 LEU A CA 1
ATOM 3234 C C . LEU A 1 415 ? 6.295 -5.599 -21.237 1.00 95.25 415 LEU A C 1
ATOM 3236 O O . LEU A 1 415 ? 7.447 -5.981 -21.419 1.00 95.25 415 LEU A O 1
ATOM 3240 N N . GLN A 1 416 ? 5.455 -5.367 -22.245 1.00 96.25 416 GLN A N 1
ATOM 3241 C CA . GLN A 1 416 ? 5.852 -5.505 -23.639 1.00 96.25 416 GLN A CA 1
ATOM 3242 C C . GLN A 1 416 ? 6.969 -4.513 -23.992 1.00 96.25 416 GLN A C 1
ATOM 3244 O O . GLN A 1 416 ? 7.973 -4.925 -24.572 1.00 96.25 416 GLN A O 1
ATOM 3249 N N . GLN A 1 417 ? 6.854 -3.239 -23.601 1.00 96.12 417 GLN A N 1
ATOM 3250 C CA . GLN A 1 417 ? 7.897 -2.234 -23.851 1.00 96.12 417 GLN A CA 1
ATOM 3251 C C . GLN A 1 417 ? 9.189 -2.541 -23.080 1.00 96.12 417 GLN A C 1
ATOM 3253 O O . GLN A 1 417 ? 10.281 -2.408 -23.637 1.00 96.12 417 GLN A O 1
ATOM 3258 N N . GLY A 1 418 ? 9.067 -3.003 -21.832 1.00 93.62 418 GLY A N 1
ATOM 3259 C CA . GLY A 1 418 ? 10.185 -3.447 -21.001 1.00 93.62 418 GLY A CA 1
ATOM 3260 C C . GLY A 1 418 ? 10.892 -4.668 -21.584 1.00 93.62 418 GLY A C 1
ATOM 3261 O O . GLY A 1 418 ? 12.115 -4.703 -21.615 1.00 93.62 418 GLY A O 1
ATOM 3262 N N . TYR A 1 419 ? 10.150 -5.627 -22.143 1.00 94.88 419 TYR A N 1
ATOM 3263 C CA . TYR A 1 419 ? 10.729 -6.781 -22.828 1.00 94.88 419 TYR A CA 1
ATOM 3264 C C . TYR A 1 419 ? 11.557 -6.366 -24.053 1.00 94.88 419 TYR A C 1
ATOM 3266 O O . TYR A 1 419 ? 12.695 -6.808 -24.218 1.00 94.88 419 TYR A O 1
ATOM 3274 N N . GLN A 1 420 ? 11.022 -5.468 -24.888 1.00 96.06 420 GLN A N 1
ATOM 3275 C CA . GLN A 1 420 ? 11.752 -4.940 -26.046 1.00 96.06 420 GLN A CA 1
ATOM 3276 C C . GLN A 1 420 ? 13.049 -4.230 -25.627 1.00 96.06 420 GLN A C 1
ATOM 3278 O O . GLN A 1 420 ? 14.072 -4.411 -26.287 1.00 96.06 420 GLN A O 1
ATOM 3283 N N . LEU A 1 421 ? 13.022 -3.467 -24.526 1.00 93.19 421 LEU A N 1
ATOM 3284 C CA . LEU A 1 421 ? 14.206 -2.781 -24.009 1.00 93.19 421 LEU A CA 1
ATOM 3285 C C . LEU A 1 421 ? 15.223 -3.741 -23.399 1.00 93.19 421 LEU A C 1
ATOM 3287 O O . LEU A 1 421 ? 16.383 -3.750 -23.799 1.00 93.19 421 LEU A O 1
ATOM 3291 N N . GLU A 1 422 ? 14.800 -4.513 -22.404 1.00 90.56 422 GLU A N 1
ATOM 3292 C CA . GLU A 1 422 ? 15.713 -5.232 -21.519 1.00 90.56 422 GLU A CA 1
ATOM 3293 C C . GLU A 1 422 ? 16.197 -6.557 -22.116 1.00 90.56 422 GLU A C 1
ATOM 3295 O O . GLU A 1 422 ? 17.328 -6.957 -21.850 1.00 90.56 422 GLU A O 1
ATOM 3300 N N . PHE A 1 423 ? 15.381 -7.218 -22.945 1.00 93.19 423 PHE A N 1
ATOM 3301 C CA . PHE A 1 423 ? 15.733 -8.510 -23.545 1.00 93.19 423 PHE A CA 1
ATOM 3302 C C . PHE A 1 423 ? 16.155 -8.392 -25.007 1.00 93.19 423 PHE A C 1
ATOM 3304 O O . PHE A 1 423 ? 17.089 -9.071 -25.423 1.00 93.19 423 PHE A O 1
ATOM 3311 N N . LEU A 1 424 ? 15.491 -7.537 -25.792 1.00 95.88 424 LEU A N 1
ATOM 3312 C CA . LEU A 1 424 ? 15.807 -7.376 -27.219 1.00 95.88 424 LEU A CA 1
ATOM 3313 C C . LEU A 1 424 ? 16.744 -6.196 -27.513 1.00 95.88 424 LEU A C 1
ATOM 3315 O O . LEU A 1 424 ? 17.130 -6.006 -28.665 1.00 95.88 424 LEU A O 1
ATOM 3319 N N . GLY A 1 425 ? 17.100 -5.393 -26.505 1.00 94.06 425 GLY A N 1
ATOM 3320 C CA . GLY A 1 425 ? 18.030 -4.269 -26.648 1.00 94.06 425 GLY A CA 1
ATOM 3321 C C . GLY A 1 425 ? 17.499 -3.103 -27.489 1.00 94.06 425 GLY A C 1
ATOM 3322 O O . GLY A 1 425 ? 18.280 -2.273 -27.952 1.00 94.06 425 GLY A O 1
ATOM 3323 N N . ARG A 1 426 ? 16.183 -3.024 -27.724 1.00 94.38 426 ARG A N 1
ATOM 3324 C CA . ARG A 1 426 ? 15.566 -1.951 -28.515 1.00 94.38 426 ARG A CA 1
ATOM 3325 C C . ARG A 1 426 ? 15.268 -0.749 -27.630 1.00 94.38 426 ARG A C 1
ATOM 3327 O O . ARG A 1 426 ? 14.599 -0.873 -26.613 1.00 94.38 426 ARG A O 1
ATOM 3334 N N . SER A 1 427 ? 15.701 0.439 -28.039 1.00 94.06 427 SER A N 1
ATOM 3335 C CA . SER A 1 427 ? 15.419 1.668 -27.289 1.00 94.06 427 SER A CA 1
ATOM 3336 C C . SER A 1 427 ? 13.924 2.025 -27.345 1.00 94.06 427 SER A C 1
ATOM 3338 O O . SER A 1 427 ? 13.453 2.575 -28.338 1.00 94.06 427 SER A O 1
ATOM 3340 N N . THR A 1 428 ? 13.171 1.710 -26.285 1.00 94.81 428 THR A N 1
ATOM 3341 C CA . THR A 1 428 ? 11.724 1.992 -26.163 1.00 94.81 428 THR A CA 1
ATOM 3342 C C . THR A 1 428 ? 11.392 3.071 -25.127 1.00 94.81 428 THR A C 1
ATOM 3344 O O . THR A 1 428 ? 10.233 3.230 -24.746 1.00 94.81 428 THR A O 1
ATOM 3347 N N . PHE A 1 429 ? 12.382 3.842 -24.664 1.00 92.44 429 PHE A N 1
ATOM 3348 C CA . PHE A 1 429 ? 12.208 4.835 -23.595 1.00 92.44 429 PHE A CA 1
ATOM 3349 C C . PHE A 1 429 ? 11.089 5.851 -23.873 1.00 92.44 429 PHE A C 1
ATOM 3351 O O . PHE A 1 429 ? 10.223 6.055 -23.021 1.00 92.44 429 PHE A O 1
ATOM 3358 N N . PHE A 1 430 ? 11.084 6.456 -25.065 1.00 92.62 430 PHE A N 1
ATOM 3359 C CA . PHE A 1 430 ? 10.073 7.424 -25.489 1.00 92.62 430 PHE A CA 1
ATOM 3360 C C . PHE A 1 430 ? 9.619 7.151 -26.936 1.00 92.62 430 PHE A C 1
ATOM 3362 O O . PHE A 1 430 ? 10.472 6.928 -27.794 1.00 92.62 430 PHE A O 1
ATOM 3369 N N . PRO A 1 431 ? 8.305 7.181 -27.231 1.00 92.94 431 PRO A N 1
ATOM 3370 C CA . PRO A 1 431 ? 7.204 7.363 -26.282 1.00 92.94 431 PRO A CA 1
ATOM 3371 C C . PRO A 1 431 ? 6.850 6.091 -25.489 1.00 92.94 431 PRO A C 1
ATOM 3373 O O . PRO A 1 431 ? 6.079 6.201 -24.550 1.00 92.94 431 PRO A O 1
ATOM 3376 N N . GLY A 1 432 ? 7.399 4.916 -25.826 1.00 95.31 432 GLY A N 1
ATOM 3377 C CA . GLY A 1 432 ? 6.975 3.596 -25.325 1.00 95.31 432 GLY A CA 1
ATOM 3378 C C . GLY A 1 432 ? 6.827 3.469 -23.803 1.00 95.31 432 GLY A C 1
ATOM 3379 O O . GLY A 1 432 ? 5.721 3.571 -23.271 1.00 95.31 432 GLY A O 1
ATOM 3380 N N . LEU A 1 433 ? 7.933 3.234 -23.091 1.00 94.12 433 LEU A N 1
ATOM 3381 C CA . LEU A 1 433 ? 7.942 3.063 -21.631 1.00 94.12 433 LEU A CA 1
ATOM 3382 C C . LEU A 1 433 ? 7.357 4.269 -20.897 1.00 94.12 433 LEU A C 1
ATOM 3384 O O . LEU A 1 433 ? 6.622 4.093 -19.924 1.00 94.12 433 LEU A O 1
ATOM 3388 N N . TRP A 1 434 ? 7.650 5.482 -21.365 1.00 95.06 434 TRP A N 1
ATOM 3389 C CA . TRP A 1 434 ? 7.112 6.708 -20.783 1.00 95.06 434 TRP A CA 1
ATOM 3390 C C . TRP A 1 434 ? 5.575 6.743 -20.825 1.00 95.06 434 TRP A C 1
ATOM 3392 O O . TRP A 1 434 ? 4.932 6.884 -19.783 1.00 95.06 434 TRP A O 1
ATOM 3402 N N . ALA A 1 435 ? 4.970 6.538 -21.998 1.00 96.94 435 ALA A N 1
ATOM 3403 C CA . ALA A 1 435 ? 3.520 6.554 -22.166 1.00 96.94 435 ALA A CA 1
ATOM 3404 C C . ALA A 1 435 ? 2.854 5.380 -21.438 1.00 96.94 435 ALA A C 1
ATOM 3406 O O . ALA A 1 435 ? 1.821 5.573 -20.800 1.00 96.94 435 ALA A O 1
ATOM 3407 N N . ALA A 1 436 ? 3.456 4.185 -21.465 1.00 97.12 436 ALA A N 1
ATOM 3408 C CA . ALA A 1 436 ? 2.942 3.027 -20.735 1.00 97.12 436 ALA A CA 1
ATOM 3409 C C . ALA A 1 436 ? 2.945 3.254 -19.211 1.00 97.12 436 ALA A C 1
ATOM 3411 O O . ALA A 1 436 ? 1.973 2.917 -18.534 1.00 97.12 436 ALA A O 1
ATOM 3412 N N . SER A 1 437 ? 3.998 3.882 -18.673 1.00 96.38 437 SER A N 1
ATOM 3413 C CA . SER A 1 437 ? 4.091 4.223 -17.244 1.00 96.38 437 SER A CA 1
ATOM 3414 C C . SER A 1 437 ? 3.044 5.269 -16.847 1.00 96.38 437 SER A C 1
ATOM 3416 O O . SER A 1 437 ? 2.393 5.138 -15.810 1.00 96.38 437 SER A O 1
ATOM 3418 N N . LEU A 1 438 ? 2.820 6.283 -17.693 1.00 97.25 438 LEU A N 1
ATOM 3419 C CA . LEU A 1 438 ? 1.761 7.273 -17.476 1.00 97.25 438 LEU A CA 1
ATOM 3420 C C . LEU A 1 438 ? 0.361 6.663 -17.563 1.00 97.25 438 LEU A C 1
ATOM 3422 O O . LEU A 1 438 ? -0.476 6.952 -16.711 1.00 97.25 438 LEU A O 1
ATOM 3426 N N . ALA A 1 439 ? 0.104 5.796 -18.544 1.00 97.94 439 ALA A N 1
ATOM 3427 C CA . ALA A 1 439 ? -1.172 5.100 -18.669 1.00 97.94 439 ALA A CA 1
ATOM 3428 C C . ALA A 1 439 ? -1.457 4.248 -17.423 1.00 97.94 439 ALA A C 1
ATOM 3430 O O . ALA A 1 439 ? -2.533 4.359 -16.834 1.00 97.94 439 ALA A O 1
ATOM 3431 N N . PHE A 1 440 ? -0.474 3.468 -16.960 1.00 97.88 440 PHE A N 1
ATOM 3432 C CA . PHE A 1 440 ? -0.601 2.692 -15.728 1.00 97.88 440 PHE A CA 1
ATOM 3433 C C . PHE A 1 440 ? -0.867 3.590 -14.512 1.00 97.88 440 PHE A C 1
ATOM 3435 O O . PHE A 1 440 ? -1.774 3.311 -13.727 1.00 97.88 440 PHE A O 1
ATOM 3442 N N . PHE A 1 441 ? -0.146 4.703 -14.374 1.00 97.56 441 PHE A N 1
ATOM 3443 C CA . PHE A 1 441 ? -0.364 5.668 -13.297 1.00 97.56 441 PHE A CA 1
ATOM 3444 C C . PHE A 1 441 ? -1.778 6.271 -13.308 1.00 97.56 441 PHE A C 1
ATOM 3446 O O . PHE A 1 441 ? -2.431 6.313 -12.264 1.00 97.56 441 PHE A O 1
ATOM 3453 N N . LEU A 1 442 ? -2.282 6.687 -14.475 1.00 98.44 442 LEU A N 1
ATOM 3454 C CA . LEU A 1 442 ? -3.620 7.269 -14.616 1.00 98.44 442 LEU A CA 1
ATOM 3455 C C . LEU A 1 442 ? -4.724 6.255 -14.297 1.00 98.44 442 LEU A C 1
ATOM 3457 O O . LEU A 1 442 ? -5.671 6.591 -13.584 1.00 98.44 442 LEU A O 1
ATOM 3461 N N . VAL A 1 443 ? -4.580 5.006 -14.752 1.00 98.69 443 VAL A N 1
ATOM 3462 C CA . VAL A 1 443 ? -5.513 3.920 -14.414 1.00 98.69 443 VAL A CA 1
ATOM 3463 C C . VAL A 1 443 ? -5.546 3.684 -12.901 1.00 98.69 443 VAL A C 1
ATOM 3465 O O . VAL A 1 443 ? -6.627 3.612 -12.319 1.00 98.69 443 VAL A O 1
ATOM 3468 N N . ASN A 1 444 ? -4.388 3.631 -12.233 1.00 98.25 444 ASN A N 1
ATOM 3469 C CA . ASN A 1 444 ? -4.347 3.466 -10.776 1.00 98.25 444 ASN A CA 1
ATOM 3470 C C . ASN A 1 444 ? -4.924 4.681 -10.029 1.00 98.25 444 ASN A C 1
ATOM 3472 O O . ASN A 1 444 ? -5.626 4.495 -9.037 1.00 98.25 444 ASN A O 1
ATOM 3476 N N . CYS A 1 445 ? -4.706 5.910 -10.512 1.00 98.38 445 CYS A N 1
ATOM 3477 C CA . CYS A 1 445 ? -5.341 7.108 -9.952 1.00 98.38 445 CYS A CA 1
ATOM 3478 C C . CYS A 1 445 ? -6.871 7.052 -10.059 1.00 98.38 445 CYS A C 1
ATOM 3480 O O . CYS A 1 445 ? -7.569 7.390 -9.103 1.00 98.38 445 CYS A O 1
ATOM 3482 N N . TRP A 1 446 ? -7.399 6.598 -11.198 1.00 98.56 446 TRP A N 1
ATOM 3483 C CA . TRP A 1 446 ? -8.839 6.434 -11.392 1.00 98.56 446 TRP A CA 1
ATOM 3484 C C . TRP A 1 446 ? -9.429 5.376 -10.448 1.00 98.56 446 TRP A C 1
ATOM 3486 O O . TRP A 1 446 ? -10.412 5.651 -9.759 1.00 98.56 446 TRP A O 1
ATOM 3496 N N . ILE A 1 447 ? -8.787 4.207 -10.340 1.00 98.50 447 ILE A N 1
ATOM 3497 C CA . ILE A 1 447 ? -9.195 3.140 -9.411 1.00 98.50 447 ILE A CA 1
ATOM 3498 C C . ILE A 1 447 ? -9.138 3.626 -7.957 1.00 98.50 447 ILE A C 1
ATOM 3500 O O . ILE A 1 447 ? -10.075 3.397 -7.192 1.00 98.50 447 ILE A O 1
ATOM 3504 N N . LEU A 1 448 ? -8.079 4.347 -7.577 1.00 98.19 448 LEU A N 1
ATOM 3505 C CA . LEU A 1 448 ? -7.960 4.966 -6.258 1.00 98.19 448 LEU A CA 1
ATOM 3506 C C . LEU A 1 448 ? -9.114 5.942 -5.989 1.00 98.19 448 LEU A C 1
ATOM 3508 O O . LEU A 1 448 ? -9.673 5.928 -4.895 1.00 98.19 448 LEU A O 1
ATOM 3512 N N . GLY A 1 449 ? -9.504 6.745 -6.983 1.00 97.62 449 GLY A N 1
ATOM 3513 C CA . GLY A 1 449 ? -10.666 7.628 -6.901 1.00 97.62 449 GLY A CA 1
ATOM 3514 C C . GLY A 1 449 ? -11.959 6.871 -6.590 1.00 97.62 449 GLY A C 1
ATOM 3515 O O . GLY A 1 449 ? -12.687 7.270 -5.684 1.00 97.62 449 GLY A O 1
ATOM 3516 N N . ILE A 1 450 ? -12.205 5.739 -7.262 1.00 97.25 450 ILE A N 1
ATOM 3517 C CA . ILE A 1 450 ? -13.367 4.874 -6.986 1.00 97.25 450 ILE A CA 1
ATOM 3518 C C . ILE A 1 450 ? -13.345 4.381 -5.533 1.00 97.25 450 ILE A C 1
ATOM 3520 O O . ILE A 1 450 ? -14.346 4.511 -4.830 1.00 97.25 450 ILE A O 1
ATOM 3524 N N . ILE A 1 451 ? -12.204 3.870 -5.058 1.00 97.00 451 ILE A N 1
ATOM 3525 C CA . ILE A 1 451 ? -12.063 3.348 -3.687 1.00 97.00 451 ILE A CA 1
ATOM 3526 C C . ILE A 1 451 ? -12.286 4.457 -2.646 1.00 97.00 451 ILE A C 1
ATOM 3528 O O . ILE A 1 451 ? -12.962 4.239 -1.639 1.00 97.00 451 ILE A O 1
ATOM 3532 N N . ILE A 1 452 ? -11.751 5.661 -2.885 1.00 96.31 452 ILE A N 1
ATOM 3533 C CA . ILE A 1 452 ? -11.950 6.819 -2.003 1.00 96.31 452 ILE A CA 1
ATOM 3534 C C . ILE A 1 452 ? -13.426 7.221 -1.962 1.00 96.31 452 ILE A C 1
ATOM 3536 O O . ILE A 1 452 ? -13.954 7.452 -0.874 1.00 96.31 452 ILE A O 1
ATOM 3540 N N . CYS A 1 453 ? -14.102 7.276 -3.112 1.00 95.19 453 CYS A N 1
ATOM 3541 C CA . CYS A 1 453 ? -15.532 7.573 -3.181 1.00 95.19 453 CYS A CA 1
ATOM 3542 C C . CYS A 1 453 ? -16.366 6.529 -2.429 1.00 95.19 453 CYS A C 1
ATOM 3544 O O . CYS A 1 453 ? -17.212 6.907 -1.619 1.00 95.19 453 CYS A O 1
ATOM 3546 N N . ASP A 1 454 ? -16.085 5.240 -2.628 1.00 93.06 454 ASP A N 1
ATOM 3547 C CA . ASP A 1 454 ? -16.769 4.146 -1.932 1.00 93.06 454 ASP A CA 1
ATOM 3548 C C . ASP A 1 454 ? -16.601 4.236 -0.409 1.00 93.06 454 ASP A C 1
ATOM 3550 O O . ASP A 1 454 ? -17.566 4.055 0.327 1.00 93.06 454 ASP A O 1
ATOM 3554 N N . GLY A 1 455 ? -15.390 4.541 0.075 1.00 89.12 455 GLY A N 1
ATOM 3555 C CA . GLY A 1 455 ? -15.124 4.700 1.508 1.00 89.12 455 GLY A CA 1
ATOM 3556 C C . GLY A 1 455 ? -15.652 6.014 2.099 1.00 89.12 455 GLY A C 1
ATOM 3557 O O . GLY A 1 455 ? -15.888 6.107 3.306 1.00 89.12 455 GLY A O 1
ATOM 3558 N N . ALA A 1 456 ? -15.828 7.051 1.275 1.00 86.62 456 ALA A N 1
ATOM 3559 C CA . ALA A 1 456 ? -16.346 8.346 1.704 1.00 86.62 456 ALA A CA 1
ATOM 3560 C C . ALA A 1 456 ? -17.876 8.360 1.814 1.00 86.62 456 ALA A C 1
ATOM 3562 O O . ALA A 1 456 ? -18.404 9.048 2.696 1.00 86.62 456 ALA A O 1
ATOM 3563 N N . VAL A 1 457 ? -18.577 7.621 0.955 1.00 79.62 457 VAL A N 1
ATOM 3564 C CA . VAL A 1 457 ? -20.025 7.439 1.049 1.00 79.62 457 VAL A CA 1
ATOM 3565 C C . VAL A 1 457 ? -20.297 6.402 2.130 1.00 79.62 457 VAL A C 1
ATOM 3567 O O . VAL A 1 457 ? -19.909 5.244 2.008 1.00 79.62 457 VAL A O 1
ATOM 3570 N N . THR A 1 458 ? -20.977 6.805 3.205 1.00 54.84 458 THR A N 1
ATOM 3571 C CA . THR A 1 458 ? -21.505 5.863 4.194 1.00 54.84 458 THR A CA 1
ATOM 3572 C C . THR A 1 458 ? -22.608 5.057 3.518 1.00 54.84 458 THR A C 1
ATOM 3574 O O . THR A 1 458 ? -23.787 5.376 3.621 1.00 54.84 458 THR A O 1
ATOM 3577 N N . HIS A 1 459 ? -22.243 4.027 2.763 1.00 48.88 459 HIS A N 1
ATOM 3578 C CA . HIS A 1 459 ? -23.190 2.969 2.503 1.00 48.88 459 HIS A CA 1
ATOM 3579 C C . HIS A 1 459 ? -23.414 2.314 3.858 1.00 48.88 459 HIS A C 1
ATOM 3581 O O . HIS A 1 459 ? -22.521 1.626 4.354 1.00 48.88 459 HIS A O 1
ATOM 3587 N N . ASP A 1 460 ? -24.577 2.555 4.469 1.00 42.69 460 ASP A N 1
ATOM 3588 C CA . ASP A 1 460 ? -25.161 1.570 5.373 1.00 42.69 460 ASP A CA 1
ATOM 3589 C C . ASP A 1 460 ? -24.994 0.235 4.643 1.00 42.69 460 ASP A C 1
ATOM 3591 O O . ASP A 1 460 ? -25.582 0.022 3.577 1.00 42.69 460 ASP A O 1
ATOM 3595 N N . LYS A 1 461 ? -24.034 -0.584 5.097 1.00 44.81 461 LYS A N 1
ATOM 3596 C CA . LYS A 1 461 ? -23.768 -1.890 4.498 1.00 44.81 461 LYS A CA 1
ATOM 3597 C C . LYS A 1 461 ? -25.100 -2.614 4.611 1.00 44.81 461 LYS A C 1
ATOM 3599 O O . LYS A 1 461 ? -25.564 -2.837 5.724 1.00 44.81 461 LYS A O 1
ATOM 3604 N N . LEU A 1 462 ? -25.732 -2.799 3.452 1.00 38.38 462 LEU A N 1
ATOM 3605 C CA . LEU A 1 462 ? -27.146 -3.100 3.291 1.00 38.38 462 LEU A CA 1
ATOM 3606 C C . LEU A 1 462 ? -27.653 -4.047 4.380 1.00 38.38 462 LEU A C 1
ATOM 3608 O O . LEU A 1 462 ? -27.180 -5.178 4.490 1.00 38.38 462 LEU A O 1
ATOM 3612 N N . HIS A 1 463 ? -28.653 -3.578 5.127 1.00 28.23 463 HIS A N 1
ATOM 3613 C CA . HIS A 1 463 ? -29.707 -4.454 5.609 1.00 28.23 463 HIS A CA 1
ATOM 3614 C C . HIS A 1 463 ? -30.279 -5.147 4.370 1.00 28.23 463 HIS A C 1
ATOM 3616 O O . HIS A 1 463 ? -30.967 -4.523 3.567 1.00 28.23 463 HIS A O 1
ATOM 3622 N N . VAL A 1 464 ? -29.876 -6.394 4.159 1.00 30.92 464 VAL A N 1
ATOM 3623 C CA . VAL A 1 464 ? -30.560 -7.300 3.245 1.00 30.92 464 VAL A CA 1
ATOM 3624 C C . VAL A 1 464 ? -31.376 -8.192 4.165 1.00 30.92 464 VAL A C 1
ATOM 3626 O O . VAL A 1 464 ? -30.794 -8.971 4.922 1.00 30.92 464 VAL A O 1
ATOM 3629 N N . GLU A 1 465 ? -32.682 -7.929 4.189 1.00 28.27 465 GLU A N 1
ATOM 3630 C CA . GLU A 1 465 ? -33.696 -8.852 4.709 1.00 28.27 465 GLU A CA 1
ATOM 3631 C C . GLU A 1 465 ? -33.645 -10.198 3.982 1.00 28.27 465 GLU A C 1
ATOM 3633 O O . GLU A 1 465 ? -33.289 -10.209 2.776 1.00 28.27 465 GLU A O 1
#

Organism: Ustilaginoidea virens (NCBI:txid1159556)

Radius of gyration: 35.94 Å; chains: 1; bounding box: 124×102×80 Å

pLDDT: mean 72.43, std 25.26, range [28.23, 98.81]